Protein AF-A0A812T3H5-F1 (afdb_monomer)

Solvent-accessible surface area (backbone atoms only — not comparable to full-atom values): 30285 Å² total; per-residue (Å²): 142,88,86,83,86,86,82,85,86,86,82,92,83,82,90,81,90,83,91,82,82,87,81,78,82,81,76,91,77,82,79,83,84,85,81,89,72,85,78,82,80,73,82,80,81,72,70,70,64,66,45,44,46,37,38,56,60,44,34,41,17,31,70,88,53,31,55,51,64,48,27,24,29,29,48,46,22,19,15,19,39,83,25,46,50,47,56,26,34,72,34,39,60,48,58,42,38,43,41,46,41,74,72,63,34,46,27,36,36,33,37,26,11,38,43,35,61,72,64,39,51,62,47,52,81,92,45,32,58,79,49,24,54,42,34,65,90,53,56,74,35,32,24,65,56,47,50,47,54,51,50,54,27,26,39,75,61,65,27,37,31,29,45,27,37,44,29,44,82,27,46,72,81,92,48,50,72,66,46,38,11,46,76,39,41,98,89,43,44,55,68,52,40,47,49,33,50,39,49,54,33,50,74,38,56,86,39,56,38,52,33,31,34,34,73,41,44,42,28,18,45,10,52,90,84,43,63,62,40,70,51,90,61,72,97,43,14,49,47,58,52,53,35,53,46,44,40,56,29,40,72,63,18,76,64,43,27,39,30,46,49,14,40,66,49,9,44,40,37,50,50,32,78,84,58,50,81,72,56,88,61,78,47,26,62,30,37,28,36,36,54,47,38,81,77,47,57,93,34,43,66,32,52,72,59,39,52,55,46,47,33,59,25,50,54,56,33,52,45,70,98,44,96,45,34,24,22,52,31,31,64,32,31,53,55,51,36,78,51,79,62,68,51,46,49,41,25,52,31,45,48,52,36,50,38,50,76,68,64,46,26,35,15,37,43,30,37,39,12,31,35,38,55,51,86,85,54,58,62,68,33,68,45,63,36,15,47,20,23,69,73,54,69,49,56,19,77,85,28,38,58,51,56,39,49,44,37,56,42,66,66,64,70,66,47,76,67,86,46,71,44,45,44,17,71,53,27,24,46,28,40,72,54,92,87,48,92,72,77,46,48,13,54,64,40,38,41,38,38,42,56,36,37,77,72,41,78,64,40,55,56,58,59,33,34,65,32,79,63,32,26,52,39,21,16,24,50,26,27,47,41,72,54,38,60,50,87,71,26,54,49,80,60,43,54,89,81,38,53,44,45,78,57,85,86,46,96,78,68,68,59,41,57,68,52,35,47,50,32,61,71,37,45,76,71,37,72,68,41,54,60,53,60,30,33,68,28,76,63,31,55,60,34,21,29,29,43,23,24,57,69,70,49,42,79,61,81,93,79,84,90,82,87,86,86,131

Nearest PDB structures (foldseek):
  8fc0-assembly7_G  TM=8.974E-01  e=1.897E-29  metagenome
  8fc0-assembly8_H  TM=8.584E-01  e=1.151E-29  metagenome
  8fc0-assembly1_A  TM=8.677E-01  e=3.902E-29  metagenome
  8fc0-assembly6_F  TM=8.518E-01  e=7.183E-29  metagenome
  1vrx-assembly2_B  TM=8.623E-01  e=1.397E-26  Acidothermus cellulolyticus

Structure (mmCIF, N/CA/C/O backbone):
data_AF-A0A812T3H5-F1
#
_entry.id   AF-A0A812T3H5-F1
#
loop_
_atom_site.group_PDB
_atom_site.id
_atom_site.type_symbol
_atom_site.label_atom_id
_atom_site.label_alt_id
_atom_site.label_comp_id
_atom_site.label_asym_id
_atom_site.label_entity_id
_atom_site.label_seq_id
_atom_site.pdbx_PDB_ins_code
_atom_site.Cartn_x
_atom_site.Cartn_y
_atom_site.Cartn_z
_atom_site.occupancy
_atom_site.B_iso_or_equiv
_atom_site.auth_seq_id
_atom_site.auth_comp_id
_atom_site.auth_asym_id
_atom_site.auth_atom_id
_atom_site.pdbx_PDB_model_num
ATOM 1 N N . MET A 1 1 ? 23.354 -20.387 -23.055 1.00 37.94 1 MET A N 1
ATOM 2 C CA . MET A 1 1 ? 23.174 -20.567 -24.517 1.00 37.94 1 MET A CA 1
ATOM 3 C C . MET A 1 1 ? 21.917 -21.386 -24.835 1.00 37.94 1 MET A C 1
ATOM 5 O O . MET A 1 1 ? 22.009 -22.420 -25.478 1.00 37.94 1 MET A O 1
ATOM 9 N N . VAL A 1 2 ? 20.733 -20.917 -24.426 1.00 30.62 2 VAL A N 1
ATOM 10 C CA . VAL A 1 2 ? 19.429 -21.407 -24.921 1.00 30.62 2 VAL A CA 1
ATOM 11 C C . VAL A 1 2 ? 18.474 -20.208 -24.904 1.00 30.62 2 VAL A C 1
ATOM 13 O O . VAL A 1 2 ? 17.660 -20.049 -24.009 1.00 30.62 2 VAL A O 1
ATOM 16 N N . ALA A 1 3 ? 18.680 -19.287 -25.844 1.00 27.66 3 ALA A N 1
ATOM 17 C CA . ALA A 1 3 ? 17.804 -18.146 -26.112 1.00 27.66 3 ALA A CA 1
ATOM 18 C C . ALA A 1 3 ? 18.026 -17.704 -27.569 1.00 27.66 3 ALA A C 1
ATOM 20 O O . ALA A 1 3 ? 18.564 -16.638 -27.834 1.00 27.66 3 ALA A O 1
ATOM 21 N N . SER A 1 4 ? 17.733 -18.592 -28.527 1.00 30.55 4 SER A N 1
ATOM 22 C CA . SER A 1 4 ? 17.785 -18.273 -29.967 1.00 30.55 4 SER A CA 1
ATOM 23 C C . SER A 1 4 ? 16.941 -19.237 -30.822 1.00 30.55 4 SER A C 1
ATOM 25 O O . SER A 1 4 ? 17.353 -19.638 -31.904 1.00 30.55 4 SER A O 1
ATOM 27 N N . ALA A 1 5 ? 15.768 -19.664 -30.341 1.00 30.83 5 ALA A N 1
ATOM 28 C CA . ALA A 1 5 ? 14.952 -20.664 -31.051 1.00 30.83 5 ALA A CA 1
ATOM 29 C C . ALA A 1 5 ? 13.483 -20.265 -31.301 1.00 30.83 5 ALA A C 1
ATOM 31 O O . ALA A 1 5 ? 12.674 -21.126 -31.613 1.00 30.83 5 ALA A O 1
ATOM 32 N N . CYS A 1 6 ? 13.136 -18.973 -31.234 1.00 27.98 6 CYS A N 1
ATOM 33 C CA . CYS A 1 6 ? 11.788 -18.483 -31.581 1.00 2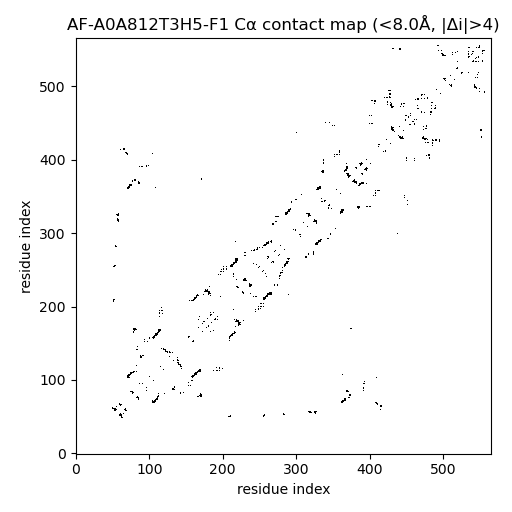7.98 6 CYS A CA 1
ATOM 34 C C . CYS A 1 6 ? 11.799 -17.277 -32.542 1.00 27.98 6 CYS A C 1
ATOM 36 O O . CYS A 1 6 ? 10.975 -16.375 -32.425 1.00 27.98 6 CYS A O 1
ATOM 38 N N . ARG A 1 7 ? 12.742 -17.220 -33.497 1.00 28.34 7 ARG A N 1
ATOM 39 C CA . ARG A 1 7 ? 12.747 -16.183 -34.558 1.00 28.34 7 ARG A CA 1
ATOM 40 C C . ARG A 1 7 ? 12.974 -16.696 -35.984 1.00 28.34 7 ARG A C 1
ATOM 42 O O . ARG A 1 7 ? 13.272 -15.908 -36.872 1.00 28.34 7 ARG A O 1
ATOM 49 N N . SER A 1 8 ? 12.785 -17.984 -36.248 1.00 30.25 8 SER A N 1
ATOM 50 C CA . SER A 1 8 ? 13.012 -18.544 -37.586 1.00 30.25 8 SER A CA 1
ATOM 51 C C . SER A 1 8 ? 11.889 -19.477 -38.024 1.00 30.25 8 SER A C 1
ATOM 53 O O . SER A 1 8 ? 12.092 -20.679 -38.149 1.00 30.25 8 SER A O 1
ATOM 55 N N . SER A 1 9 ? 10.706 -18.915 -38.274 1.00 30.66 9 SER A N 1
ATOM 56 C CA . SER A 1 9 ? 9.676 -19.569 -39.094 1.00 30.66 9 SER A CA 1
ATOM 57 C C . SER A 1 9 ? 8.623 -18.569 -39.585 1.00 30.66 9 SER A C 1
ATOM 59 O O . SER A 1 9 ? 7.452 -18.693 -39.256 1.00 30.66 9 SER A O 1
ATOM 61 N N . CYS A 1 10 ? 9.041 -17.580 -40.377 1.00 28.17 10 CYS A N 1
ATOM 62 C CA . CYS A 1 10 ? 8.155 -16.860 -41.298 1.00 28.17 10 CYS A CA 1
ATOM 63 C C . CYS A 1 10 ? 8.930 -16.616 -42.601 1.00 28.17 10 CYS A C 1
ATOM 65 O O . CYS A 1 10 ? 9.631 -15.618 -42.742 1.00 28.17 10 CYS A O 1
ATOM 67 N N . GLY A 1 11 ? 8.859 -17.581 -43.520 1.00 26.80 11 GLY A N 1
ATOM 68 C CA . GLY A 1 11 ? 9.285 -17.427 -44.911 1.00 26.80 11 GLY A CA 1
ATOM 69 C C . GLY A 1 11 ? 8.093 -17.008 -45.774 1.00 26.80 11 GLY A C 1
ATOM 70 O O . GLY A 1 11 ? 6.993 -17.521 -45.598 1.00 26.80 11 GLY A O 1
ATOM 71 N N . ALA A 1 12 ? 8.320 -16.048 -46.666 1.00 30.28 12 ALA A N 1
ATOM 72 C CA . ALA A 1 12 ? 7.330 -15.425 -47.540 1.00 30.28 12 ALA A CA 1
ATOM 73 C C . ALA A 1 12 ? 6.870 -16.318 -48.713 1.00 30.28 12 ALA A C 1
ATOM 75 O O . ALA A 1 12 ? 7.704 -17.021 -49.279 1.00 30.28 12 ALA A O 1
ATOM 76 N N . ALA A 1 13 ? 5.587 -16.210 -49.108 1.00 29.23 13 ALA A N 1
ATOM 77 C CA . ALA A 1 13 ? 5.037 -16.004 -50.477 1.00 29.23 13 ALA A CA 1
ATOM 78 C C . ALA A 1 13 ? 3.486 -16.227 -50.482 1.00 29.23 13 ALA A C 1
ATOM 80 O O . ALA A 1 13 ? 2.954 -16.633 -49.453 1.00 29.23 13 ALA A O 1
ATOM 81 N N . PRO A 1 14 ? 2.729 -15.926 -51.565 1.00 33.12 14 PRO A N 1
ATOM 82 C CA . PRO A 1 14 ? 1.991 -14.679 -51.784 1.00 33.12 14 PRO A CA 1
ATOM 83 C C . PRO A 1 14 ? 0.445 -14.824 -51.757 1.00 33.12 14 PRO A C 1
ATOM 85 O O . PRO A 1 14 ? -0.102 -15.894 -51.524 1.00 33.12 14 PRO A O 1
ATOM 88 N N . ALA A 1 15 ? -0.219 -13.683 -51.978 1.00 34.75 15 ALA A N 1
ATOM 89 C CA . ALA A 1 15 ? -1.654 -13.369 -51.958 1.00 34.75 15 ALA A CA 1
ATOM 90 C C . ALA A 1 15 ? -2.660 -14.421 -52.481 1.00 34.75 15 ALA A C 1
ATOM 92 O O . ALA A 1 15 ? -2.486 -14.939 -53.576 1.00 34.75 15 ALA A O 1
ATOM 93 N N . GLU A 1 16 ? -3.779 -14.593 -51.757 1.00 26.61 16 GLU A N 1
ATOM 94 C CA . GLU A 1 16 ? -5.159 -14.288 -52.199 1.00 26.61 16 GLU A CA 1
ATOM 95 C C . GLU A 1 16 ? -6.166 -14.425 -51.028 1.00 26.61 16 GLU A C 1
ATOM 97 O O . GLU A 1 16 ? -5.909 -15.111 -50.040 1.00 26.61 16 GLU A O 1
ATOM 102 N N . LEU A 1 17 ? -7.278 -13.681 -51.101 1.00 33.94 17 LEU A N 1
ATOM 103 C CA . LEU A 1 17 ? -8.322 -13.545 -50.073 1.00 33.94 17 LEU A CA 1
ATOM 104 C C . LEU A 1 17 ? -9.038 -14.868 -49.742 1.00 33.94 17 LEU A C 1
ATOM 106 O O . LEU A 1 17 ? -9.369 -15.602 -50.660 1.00 33.94 17 LEU A O 1
ATOM 110 N N . HIS A 1 18 ? -9.439 -15.067 -48.475 1.00 26.16 18 HIS A N 1
ATOM 111 C CA . HIS A 1 18 ? -10.828 -15.376 -48.071 1.00 26.16 18 HIS A CA 1
ATOM 112 C C . HIS A 1 18 ? -11.009 -15.312 -46.536 1.00 26.16 18 HIS A C 1
ATOM 114 O O . HIS A 1 18 ? -10.138 -15.690 -45.760 1.00 26.16 18 HIS A O 1
ATOM 120 N N . TRP A 1 19 ? -12.164 -14.792 -46.112 1.00 32.28 19 TRP A N 1
ATOM 121 C CA . TRP A 1 19 ? -12.611 -14.586 -44.729 1.00 32.28 19 TRP A CA 1
ATOM 122 C C . TRP A 1 19 ? -13.119 -15.906 -44.119 1.00 32.28 19 TRP A C 1
ATOM 124 O O . TRP A 1 19 ? -13.984 -16.541 -44.722 1.00 32.28 19 TRP A O 1
ATOM 134 N N . GLY A 1 20 ? -12.664 -16.300 -42.921 1.00 25.14 20 GLY A N 1
ATOM 135 C CA . GLY A 1 20 ? -13.295 -17.398 -42.175 1.00 25.14 20 GLY A CA 1
ATOM 136 C C . GLY A 1 20 ? -12.500 -17.964 -40.990 1.00 25.14 20 GLY A C 1
ATOM 137 O O . GLY A 1 20 ? -11.390 -18.443 -41.165 1.00 25.14 20 GLY A O 1
ATOM 138 N N . ALA A 1 21 ? -13.161 -17.989 -39.826 1.00 26.83 21 ALA A N 1
ATOM 139 C CA . ALA A 1 21 ? -12.853 -18.710 -38.581 1.00 26.83 21 ALA A CA 1
ATOM 140 C C . ALA A 1 21 ? -11.768 -18.140 -37.635 1.00 26.83 21 ALA A C 1
ATOM 142 O O . ALA A 1 21 ? -10.567 -18.193 -37.874 1.00 26.83 21 ALA A O 1
ATOM 143 N N . VAL A 1 22 ? -12.250 -17.665 -36.482 1.00 30.83 22 VAL A N 1
ATOM 144 C CA . VAL A 1 22 ? -11.490 -17.356 -35.264 1.00 30.83 22 VAL A CA 1
ATOM 145 C C . VAL A 1 22 ? -10.945 -18.669 -34.689 1.00 30.83 22 VAL A C 1
ATOM 147 O O . VAL A 1 22 ? -11.727 -19.552 -34.338 1.00 30.83 22 VAL A O 1
ATOM 150 N N . ALA A 1 23 ? -9.623 -18.818 -34.601 1.00 27.70 23 ALA A N 1
ATOM 151 C CA . ALA A 1 23 ? -8.995 -19.966 -33.950 1.00 27.70 23 ALA A CA 1
ATOM 152 C C . ALA A 1 23 ? -8.920 -19.740 -32.429 1.00 27.70 23 ALA A C 1
ATOM 154 O O . ALA A 1 23 ? -8.405 -18.724 -31.965 1.00 27.70 23 ALA A O 1
ATOM 155 N N . ALA A 1 24 ? -9.470 -20.688 -31.670 1.00 27.94 24 ALA A N 1
ATOM 156 C CA . ALA A 1 24 ? -9.509 -20.699 -30.213 1.00 27.94 24 ALA A CA 1
ATOM 157 C C . ALA A 1 24 ? -8.116 -20.890 -29.579 1.00 27.94 24 ALA A C 1
ATOM 159 O O . ALA A 1 24 ? -7.263 -21.598 -30.114 1.00 27.94 24 ALA A O 1
ATOM 160 N N . CYS A 1 25 ? -7.922 -20.281 -28.406 1.00 25.55 25 CYS A N 1
ATOM 161 C CA . CYS A 1 25 ? -6.753 -20.451 -27.539 1.00 25.55 25 CYS A CA 1
ATOM 162 C C . CYS A 1 25 ? -6.673 -21.907 -27.012 1.00 25.55 25 CYS A C 1
ATOM 164 O O . CYS A 1 25 ? -7.721 -22.464 -26.670 1.00 25.55 25 CYS A O 1
ATOM 166 N N . PRO A 1 26 ? -5.490 -22.552 -26.935 1.00 27.61 26 PRO A N 1
ATOM 167 C CA . PRO A 1 26 ? -5.383 -23.920 -26.423 1.00 27.61 26 PRO A CA 1
ATOM 168 C C . PRO A 1 26 ? -5.594 -23.992 -24.891 1.00 27.61 26 PRO A C 1
ATOM 170 O O . PRO A 1 26 ? -5.375 -22.997 -24.197 1.00 27.61 26 PRO A O 1
ATOM 173 N N . PRO A 1 27 ? -6.004 -25.151 -24.330 1.00 28.17 27 PRO A N 1
ATOM 174 C CA . PRO A 1 27 ? -6.331 -25.282 -22.910 1.00 28.17 27 PRO A CA 1
ATOM 175 C C . PRO A 1 27 ? -5.086 -25.272 -22.009 1.00 28.17 27 PRO A C 1
ATOM 177 O O . PRO A 1 27 ? -4.027 -25.788 -22.370 1.00 28.17 27 PRO A O 1
ATOM 180 N N . ALA A 1 28 ? -5.256 -24.753 -20.791 1.00 32.88 28 ALA A N 1
ATOM 181 C CA . ALA A 1 28 ? -4.228 -24.483 -19.779 1.00 32.88 28 ALA A CA 1
ATOM 182 C C . ALA A 1 28 ? -3.521 -25.714 -19.153 1.00 32.88 28 ALA A C 1
ATOM 184 O O . ALA A 1 28 ? -2.794 -25.572 -18.172 1.00 32.88 28 ALA A O 1
ATOM 185 N N . GLU A 1 29 ? -3.679 -26.923 -19.692 1.00 31.28 29 GLU A N 1
ATOM 186 C CA . GLU A 1 29 ? -3.152 -28.153 -19.072 1.00 31.28 29 GLU A CA 1
ATOM 187 C C . GLU A 1 29 ? -1.735 -28.554 -19.537 1.00 31.28 29 GLU A C 1
ATOM 189 O O . GLU A 1 29 ? -1.145 -29.483 -18.985 1.00 31.28 29 GLU A O 1
ATOM 194 N N . ALA A 1 30 ? -1.129 -27.846 -20.497 1.00 28.64 30 ALA A N 1
ATOM 195 C CA . ALA A 1 30 ? 0.144 -28.264 -21.104 1.00 28.64 30 ALA A CA 1
ATOM 196 C C . ALA A 1 30 ? 1.434 -27.661 -20.491 1.00 28.64 30 ALA A C 1
ATOM 198 O O . ALA A 1 30 ? 2.525 -28.032 -20.918 1.00 28.64 30 ALA A O 1
ATOM 199 N N . LEU A 1 31 ? 1.363 -26.783 -19.479 1.00 32.34 31 LEU A N 1
ATOM 200 C CA . LEU A 1 31 ? 2.548 -26.103 -18.900 1.00 32.34 31 LEU A CA 1
ATOM 201 C C . LEU A 1 31 ? 3.019 -26.659 -17.534 1.00 32.34 31 LEU A C 1
ATOM 203 O O . LEU A 1 31 ? 3.983 -26.164 -16.957 1.00 32.34 31 LEU A O 1
ATOM 207 N N . GLY A 1 32 ? 2.378 -27.708 -17.007 1.00 30.20 32 GLY A N 1
ATOM 208 C CA . GLY A 1 32 ? 2.542 -28.154 -15.612 1.00 30.20 32 GLY A CA 1
ATOM 209 C C . GLY A 1 32 ? 3.591 -29.237 -15.309 1.00 30.20 32 GLY A C 1
ATOM 210 O O . GLY A 1 32 ? 3.550 -29.808 -14.222 1.00 30.20 32 GLY A O 1
ATOM 211 N N . ARG A 1 33 ? 4.510 -29.590 -16.219 1.00 30.27 33 ARG A N 1
ATOM 212 C CA . ARG A 1 33 ? 5.440 -30.726 -16.008 1.00 30.27 33 ARG A CA 1
ATOM 213 C C . ARG A 1 33 ? 6.909 -30.372 -16.254 1.00 30.27 33 ARG A C 1
ATOM 215 O O . ARG A 1 33 ? 7.492 -30.831 -17.227 1.00 30.27 33 ARG A O 1
ATOM 222 N N . ALA A 1 34 ? 7.523 -29.590 -15.362 1.00 27.05 34 ALA A N 1
ATOM 223 C CA . ALA A 1 34 ? 8.988 -29.429 -15.356 1.00 27.05 34 ALA A CA 1
ATOM 224 C C . ALA A 1 34 ? 9.648 -29.151 -13.988 1.00 27.05 34 ALA A C 1
ATOM 226 O O . ALA A 1 34 ? 10.865 -29.021 -13.939 1.00 27.05 34 ALA A O 1
ATOM 227 N N . PHE A 1 35 ? 8.915 -29.096 -12.868 1.00 31.80 35 PHE A N 1
ATOM 228 C CA . PHE A 1 35 ? 9.522 -28.786 -11.562 1.00 31.80 35 PHE A CA 1
ATOM 229 C C . PHE A 1 35 ? 8.926 -29.627 -10.429 1.00 31.80 35 PHE A C 1
ATOM 231 O O . PHE A 1 35 ? 8.139 -29.142 -9.619 1.00 31.80 35 PHE A O 1
ATOM 238 N N . ALA A 1 36 ? 9.317 -30.900 -10.366 1.00 28.20 36 ALA A N 1
ATOM 239 C CA . ALA A 1 36 ? 9.123 -31.729 -9.181 1.00 28.20 36 ALA A CA 1
ATOM 240 C C . ALA A 1 36 ? 10.430 -31.743 -8.373 1.00 28.20 36 ALA A C 1
ATOM 242 O O . ALA A 1 36 ? 11.372 -32.452 -8.712 1.00 28.20 36 ALA A O 1
ATOM 243 N N . VAL A 1 37 ? 10.485 -30.921 -7.326 1.00 34.25 37 VAL A N 1
ATOM 244 C CA . VAL A 1 37 ? 11.409 -31.088 -6.196 1.00 34.25 37 VAL A CA 1
ATOM 245 C C . VAL A 1 37 ? 10.592 -31.578 -5.007 1.00 34.25 37 VAL A C 1
ATOM 247 O O . VAL A 1 37 ? 9.447 -31.162 -4.827 1.00 34.25 37 VAL A O 1
ATOM 250 N N . ASP A 1 38 ? 11.179 -32.518 -4.276 1.00 31.09 38 ASP A N 1
ATOM 251 C CA . ASP A 1 38 ? 10.544 -33.415 -3.312 1.00 31.09 38 ASP A CA 1
ATOM 252 C C . ASP A 1 38 ? 9.743 -32.669 -2.225 1.00 31.09 38 ASP A C 1
ATOM 254 O O . ASP A 1 38 ? 10.278 -31.859 -1.466 1.00 31.09 38 ASP A O 1
ATOM 258 N N . ALA A 1 39 ? 8.432 -32.923 -2.180 1.00 35.44 39 ALA A N 1
ATOM 259 C CA . ALA A 1 39 ? 7.436 -32.139 -1.444 1.00 35.44 39 ALA A CA 1
ATOM 260 C C . ALA A 1 39 ? 7.337 -32.477 0.059 1.00 35.44 39 ALA A C 1
ATOM 262 O O . ALA A 1 39 ? 6.594 -31.824 0.783 1.00 35.44 39 ALA A O 1
ATOM 263 N N . ALA A 1 40 ? 8.068 -33.480 0.552 1.00 32.81 40 ALA A N 1
ATOM 264 C CA . ALA A 1 40 ? 7.838 -34.028 1.892 1.00 32.81 40 ALA A CA 1
ATOM 265 C C . ALA A 1 40 ? 8.655 -33.373 3.027 1.00 32.81 40 ALA A C 1
ATOM 267 O O . ALA A 1 40 ? 8.347 -33.595 4.195 1.00 32.81 40 ALA A O 1
ATOM 268 N N . ALA A 1 41 ? 9.682 -32.568 2.729 1.00 32.19 41 ALA A N 1
ATOM 269 C CA . ALA A 1 41 ? 10.636 -32.102 3.750 1.00 32.19 41 ALA A CA 1
ATOM 270 C C . ALA A 1 41 ? 10.398 -30.671 4.283 1.00 32.19 41 ALA A C 1
ATOM 272 O O . ALA A 1 41 ? 11.031 -30.283 5.263 1.00 32.19 41 ALA A O 1
ATOM 273 N N . VAL A 1 42 ? 9.500 -29.881 3.680 1.00 37.81 42 VAL A N 1
ATOM 274 C CA . VAL A 1 42 ? 9.328 -28.445 4.018 1.00 37.81 42 VAL A CA 1
ATOM 275 C C . VAL A 1 42 ? 8.058 -28.162 4.837 1.00 37.81 42 VAL A C 1
ATOM 277 O O . VAL A 1 42 ? 7.953 -27.119 5.476 1.00 37.81 42 VAL A O 1
ATOM 280 N N . ASP A 1 43 ? 7.118 -29.106 4.908 1.00 35.06 43 ASP A N 1
ATOM 281 C CA . ASP A 1 43 ? 5.826 -28.908 5.586 1.00 35.06 43 ASP A CA 1
ATOM 282 C C . ASP A 1 43 ? 5.886 -28.981 7.127 1.00 35.06 43 ASP A C 1
ATOM 284 O O . ASP A 1 43 ? 4.894 -28.710 7.801 1.00 35.06 43 ASP A O 1
ATOM 288 N N . ALA A 1 44 ? 7.037 -29.313 7.722 1.00 30.88 44 ALA A N 1
ATOM 289 C CA . ALA A 1 44 ? 7.092 -29.723 9.127 1.00 30.88 44 ALA A CA 1
ATOM 290 C C . ALA A 1 44 ? 7.576 -28.675 10.154 1.00 30.88 44 ALA A C 1
ATOM 292 O O . ALA A 1 44 ? 7.677 -29.042 11.323 1.00 30.88 44 ALA A O 1
ATOM 293 N N . ALA A 1 45 ? 7.875 -27.406 9.815 1.00 33.47 45 ALA A N 1
ATOM 294 C CA . ALA A 1 45 ? 8.525 -26.535 10.820 1.00 33.47 45 ALA A CA 1
ATOM 295 C C . ALA A 1 45 ? 8.163 -25.039 10.929 1.00 33.47 45 ALA A C 1
ATOM 297 O O . ALA A 1 45 ? 8.553 -24.448 11.933 1.00 33.47 45 ALA A O 1
ATOM 298 N N . VAL A 1 46 ? 7.423 -24.381 10.022 1.00 34.41 46 VAL A N 1
ATOM 299 C CA . VAL A 1 46 ? 7.138 -22.932 10.197 1.00 34.41 46 VAL A CA 1
ATOM 300 C C . VAL A 1 46 ? 5.767 -22.517 9.648 1.00 34.41 46 VAL A C 1
ATOM 302 O O . VAL A 1 46 ? 5.614 -22.351 8.448 1.00 34.41 46 VAL A O 1
ATOM 305 N N . GLY A 1 47 ? 4.784 -22.276 10.525 1.00 40.38 47 GLY A N 1
ATOM 306 C CA . GLY A 1 47 ? 3.734 -21.246 10.359 1.00 40.38 47 GLY A CA 1
ATOM 307 C C . GLY A 1 47 ? 2.892 -21.181 9.068 1.00 40.38 47 GLY A C 1
ATOM 308 O O . GLY A 1 47 ? 2.233 -20.169 8.837 1.00 40.38 47 GLY A O 1
ATOM 309 N N . THR A 1 48 ? 2.862 -22.204 8.215 1.00 43.94 48 THR A N 1
ATOM 310 C CA . THR A 1 48 ? 2.203 -22.156 6.893 1.00 43.94 48 THR A CA 1
ATOM 311 C C . THR A 1 48 ? 0.687 -21.930 6.962 1.00 43.94 48 THR A C 1
ATOM 313 O O . THR A 1 48 ? 0.096 -21.390 6.026 1.00 43.94 48 THR A O 1
ATOM 316 N N . THR A 1 49 ? 0.039 -22.268 8.081 1.00 48.34 49 THR A N 1
ATOM 317 C CA . THR A 1 49 ? -1.399 -22.040 8.296 1.00 48.34 49 THR A CA 1
ATOM 318 C C . THR A 1 49 ? -1.741 -20.616 8.739 1.00 48.34 49 THR A C 1
ATOM 320 O O . THR A 1 49 ? -2.849 -20.160 8.463 1.00 48.34 49 THR A O 1
ATOM 323 N N . THR A 1 50 ? -0.827 -19.873 9.373 1.00 53.22 50 THR A N 1
ATOM 324 C CA . THR A 1 50 ? -1.119 -18.519 9.885 1.00 53.22 50 THR A CA 1
ATOM 325 C C . THR A 1 50 ? -0.979 -17.432 8.823 1.00 53.22 50 THR A C 1
ATOM 327 O O . THR A 1 50 ? -1.602 -16.375 8.947 1.00 53.22 50 THR A O 1
ATOM 330 N N . ALA A 1 51 ? -0.212 -17.667 7.758 1.00 59.78 51 ALA A N 1
ATOM 331 C CA . ALA A 1 51 ? 0.018 -16.669 6.714 1.00 59.78 51 ALA A CA 1
ATOM 332 C C . ALA A 1 51 ? -1.134 -16.568 5.696 1.00 59.78 51 ALA A C 1
ATOM 334 O O . ALA A 1 51 ? -1.387 -15.484 5.177 1.00 59.78 51 ALA A O 1
ATOM 335 N N . LYS A 1 52 ? -1.904 -17.645 5.484 1.00 79.94 52 LYS A N 1
ATOM 336 C CA . LYS A 1 52 ? -3.071 -17.637 4.587 1.00 79.94 52 LYS A CA 1
ATOM 337 C C . LYS A 1 52 ? -4.109 -16.612 5.041 1.00 79.94 52 LYS A C 1
ATOM 339 O O . LYS A 1 52 ? -4.605 -16.686 6.169 1.00 79.94 52 LYS A O 1
ATOM 344 N N . LYS A 1 53 ? -4.454 -15.678 4.150 1.00 92.00 53 LYS A N 1
ATOM 345 C CA . LYS A 1 53 ? -5.473 -14.650 4.386 1.00 92.00 53 LYS A CA 1
ATOM 346 C C . LYS A 1 53 ? -6.701 -14.885 3.515 1.00 92.00 53 LYS A C 1
ATOM 348 O O . LYS A 1 53 ? -6.624 -15.392 2.395 1.00 92.00 53 LYS A O 1
ATOM 353 N N . ARG A 1 54 ? -7.856 -14.522 4.057 1.00 95.81 54 ARG A N 1
ATOM 354 C CA . ARG A 1 54 ? -9.127 -14.459 3.333 1.00 95.81 54 ARG A CA 1
ATOM 355 C C . ARG A 1 54 ? -9.924 -13.264 3.825 1.00 95.81 54 ARG A C 1
ATOM 357 O O . ARG A 1 54 ? -9.623 -12.709 4.881 1.00 95.81 54 ARG A O 1
ATOM 364 N N . THR A 1 55 ? -10.959 -12.900 3.090 1.00 97.56 55 THR A N 1
ATOM 365 C CA . THR A 1 55 ? -11.879 -11.846 3.505 1.00 97.56 55 THR A CA 1
ATOM 366 C C . THR A 1 55 ? -13.121 -12.429 4.176 1.00 97.56 55 THR A C 1
ATOM 368 O O . THR A 1 55 ? -13.560 -13.538 3.870 1.00 97.56 55 THR A O 1
ATOM 371 N N . GLN A 1 56 ? -13.653 -11.711 5.162 1.00 95.25 56 GLN A N 1
ATOM 372 C CA . GLN A 1 56 ? -14.874 -12.052 5.884 1.00 95.25 56 GLN A CA 1
ATOM 373 C C . GLN A 1 56 ? -15.619 -10.757 6.212 1.00 95.25 56 GLN A C 1
ATOM 375 O O . GLN A 1 56 ? -15.222 -10.003 7.103 1.00 95.25 56 GLN A O 1
ATOM 380 N N . GLY A 1 57 ? -16.698 -10.485 5.473 1.00 95.25 57 GLY A N 1
ATOM 381 C CA . GLY A 1 57 ? -17.372 -9.189 5.537 1.00 95.25 57 GLY A CA 1
ATOM 382 C C . GLY A 1 57 ? -16.394 -8.065 5.194 1.00 95.25 57 GLY A C 1
ATOM 383 O O . GLY A 1 57 ? -15.724 -8.114 4.166 1.00 95.25 57 GLY A O 1
ATOM 384 N N . ARG A 1 58 ? -16.280 -7.070 6.077 1.00 95.25 58 ARG A N 1
ATOM 385 C CA . ARG A 1 58 ? -15.359 -5.936 5.907 1.00 95.25 58 ARG A CA 1
ATOM 386 C C . ARG A 1 58 ? -13.923 -6.193 6.393 1.00 95.25 58 ARG A C 1
ATOM 388 O O . ARG A 1 58 ? -13.146 -5.246 6.485 1.00 95.25 58 ARG A O 1
ATOM 395 N N . TRP A 1 59 ? -13.589 -7.425 6.784 1.00 96.94 59 TRP A N 1
ATOM 396 C CA . TRP A 1 59 ? -12.322 -7.753 7.445 1.00 96.94 59 TRP A CA 1
ATOM 397 C C . TRP A 1 59 ? -11.446 -8.680 6.616 1.00 96.94 59 TRP A C 1
ATOM 399 O O . TRP A 1 59 ? -11.941 -9.598 5.960 1.00 96.94 59 TRP A O 1
ATOM 409 N N . ILE A 1 60 ? -10.134 -8.491 6.724 1.00 97.94 60 ILE A N 1
ATOM 410 C CA . ILE A 1 60 ? -9.149 -9.516 6.387 1.00 97.94 60 ILE A CA 1
ATOM 411 C C . ILE A 1 60 ? -8.934 -10.369 7.638 1.00 97.94 60 ILE A C 1
ATOM 413 O O . ILE A 1 60 ? -8.731 -9.844 8.736 1.00 97.94 60 ILE A O 1
ATOM 417 N N . VAL A 1 61 ? -9.008 -11.689 7.487 1.00 95.81 61 VAL A N 1
ATOM 418 C CA . VAL A 1 61 ? -8.855 -12.652 8.582 1.00 95.81 61 VAL A CA 1
ATOM 419 C C . VAL A 1 61 ? -7.811 -13.710 8.242 1.00 95.81 61 VAL A C 1
ATOM 421 O O . VAL A 1 61 ? -7.554 -14.013 7.072 1.00 95.81 61 VAL A O 1
ATOM 424 N N . ASP A 1 62 ? -7.201 -14.274 9.278 1.00 92.19 62 ASP A N 1
ATOM 425 C CA . ASP A 1 62 ? -6.338 -15.444 9.157 1.00 92.19 62 ASP A CA 1
ATOM 426 C C . ASP A 1 62 ? -7.148 -16.749 9.025 1.00 92.19 62 ASP A C 1
ATOM 428 O O . ASP A 1 62 ? -8.385 -16.759 8.976 1.00 92.19 62 ASP A O 1
ATOM 432 N N . ALA A 1 63 ? -6.447 -17.883 8.970 1.00 87.62 63 ALA A N 1
ATOM 433 C CA . ALA A 1 63 ? -7.074 -19.197 8.863 1.00 87.62 63 ALA A CA 1
ATOM 434 C C . ALA A 1 63 ? -8.050 -19.516 10.012 1.00 87.62 63 ALA A C 1
ATOM 436 O O . ALA A 1 63 ? -9.044 -20.208 9.772 1.00 87.62 63 ALA A O 1
ATOM 437 N N . THR A 1 64 ? -7.815 -18.973 11.214 1.00 88.94 64 THR A N 1
ATOM 438 C CA . THR A 1 64 ? -8.669 -19.155 12.403 1.00 88.94 64 THR A CA 1
ATOM 439 C C . THR A 1 64 ? -9.927 -18.284 12.373 1.00 88.94 64 THR A C 1
ATOM 441 O O . THR A 1 64 ? -10.827 -18.476 13.186 1.00 88.94 64 THR A O 1
ATOM 444 N N . GLY A 1 65 ? -10.025 -17.354 11.417 1.00 89.81 65 GLY A N 1
ATOM 445 C CA . GLY A 1 65 ? -11.091 -16.356 11.374 1.00 89.81 65 GLY A CA 1
ATOM 446 C C . GLY A 1 65 ? -10.827 -15.157 12.283 1.00 89.81 65 GLY A C 1
ATOM 447 O O . GLY A 1 65 ? -11.737 -14.361 12.496 1.00 89.81 65 GLY A O 1
ATOM 448 N N . THR A 1 66 ? -9.605 -15.007 12.801 1.00 90.69 66 THR A N 1
ATOM 449 C CA . THR A 1 66 ? -9.204 -13.836 13.585 1.00 90.69 66 THR A CA 1
ATOM 450 C C . THR A 1 66 ? -8.787 -12.715 12.649 1.00 90.69 66 THR A C 1
ATOM 452 O O . THR A 1 66 ? -8.089 -12.938 11.658 1.00 90.69 66 THR A O 1
ATOM 455 N N . ARG A 1 67 ? -9.216 -11.492 12.953 1.00 91.94 67 ARG A N 1
ATOM 456 C CA . ARG A 1 67 ? -8.882 -10.308 12.175 1.00 91.94 67 ARG A CA 1
ATOM 457 C C . ARG A 1 67 ? -7.375 -10.078 12.128 1.00 91.94 67 ARG A C 1
ATOM 459 O O . ARG A 1 67 ? -6.700 -10.033 13.153 1.00 91.94 67 ARG A O 1
ATOM 466 N N . VAL A 1 68 ? -6.896 -9.786 10.926 1.00 93.88 68 VAL A N 1
ATOM 467 C CA . VAL A 1 68 ? -5.542 -9.313 10.657 1.00 93.88 68 VAL A CA 1
ATOM 468 C C . VAL A 1 68 ? -5.634 -7.856 10.221 1.00 93.88 68 VAL A C 1
ATOM 470 O O . VAL A 1 68 ? -6.135 -7.566 9.142 1.00 93.88 68 VAL A O 1
ATOM 473 N N . LYS A 1 69 ? -5.162 -6.939 11.069 1.00 94.94 69 LYS A N 1
ATOM 474 C CA . LYS A 1 69 ? -4.941 -5.539 10.684 1.00 94.94 69 LYS A CA 1
ATOM 475 C C . LYS A 1 69 ? -3.774 -5.479 9.714 1.00 94.94 69 LYS A C 1
ATOM 477 O O . LYS A 1 69 ? -2.732 -6.043 10.040 1.00 94.94 69 LYS A O 1
ATOM 482 N N . LEU A 1 70 ? -3.909 -4.788 8.590 1.00 98.00 70 LEU A N 1
ATOM 483 C CA . LEU A 1 70 ? -2.745 -4.432 7.778 1.00 98.00 70 LEU A CA 1
ATOM 484 C C . LEU A 1 70 ? -2.272 -3.035 8.174 1.00 98.00 70 LEU A C 1
ATOM 486 O O . LEU A 1 70 ? -3.037 -2.071 8.115 1.00 98.00 70 LEU A O 1
ATOM 490 N N . ALA A 1 71 ? -1.020 -2.958 8.606 1.00 97.62 71 ALA A N 1
ATOM 491 C CA . ALA A 1 71 ? -0.303 -1.725 8.873 1.00 97.62 71 ALA A CA 1
ATOM 492 C C . ALA A 1 71 ? 1.033 -1.812 8.135 1.00 97.62 71 ALA A C 1
ATOM 494 O O . ALA A 1 71 ? 2.018 -2.339 8.669 1.00 97.62 71 ALA A O 1
ATOM 495 N N . CYS A 1 72 ? 1.023 -1.384 6.873 1.00 98.56 72 CYS A N 1
ATOM 496 C CA . CYS A 1 72 ? 2.139 -1.599 5.963 1.00 98.56 72 CYS A CA 1
ATOM 497 C C . CYS A 1 72 ? 2.963 -0.337 5.717 1.00 98.56 72 CYS A C 1
ATOM 499 O O . CYS A 1 72 ? 2.512 0.791 5.925 1.00 98.56 72 CYS A O 1
ATOM 501 N N . VAL A 1 73 ? 4.155 -0.551 5.174 1.00 98.00 73 VAL A N 1
ATOM 502 C CA . VAL A 1 73 ? 4.928 0.465 4.453 1.00 98.00 73 VAL A CA 1
ATOM 503 C C . VAL A 1 73 ? 4.914 0.164 2.959 1.00 98.00 73 VAL A C 1
ATOM 505 O O . VAL A 1 73 ? 4.863 -1.002 2.562 1.00 98.00 73 VAL A O 1
ATOM 508 N N . ASN A 1 74 ? 4.983 1.206 2.138 1.00 98.50 74 ASN A N 1
ATOM 509 C CA . ASN A 1 74 ? 5.355 1.089 0.730 1.00 98.50 74 ASN A CA 1
ATOM 510 C C . ASN A 1 74 ? 6.882 1.084 0.621 1.00 98.50 74 ASN A C 1
ATOM 512 O O . ASN A 1 74 ? 7.497 2.054 1.057 1.00 98.50 74 ASN A O 1
ATOM 516 N N . TRP A 1 75 ? 7.484 0.015 0.094 1.00 98.25 75 TRP A N 1
ATOM 517 C CA . TRP A 1 75 ? 8.931 -0.051 -0.150 1.00 98.25 75 TRP A CA 1
ATOM 518 C C . TRP A 1 75 ? 9.184 0.013 -1.656 1.00 98.25 75 TRP A C 1
ATOM 520 O O . TRP A 1 75 ? 9.007 -0.982 -2.363 1.00 98.25 75 TRP A O 1
ATOM 530 N N . ALA A 1 76 ? 9.521 1.210 -2.127 1.00 97.06 76 ALA A N 1
ATOM 531 C CA . ALA A 1 76 ? 9.547 1.569 -3.540 1.00 97.06 76 ALA A CA 1
ATOM 532 C C . ALA A 1 76 ? 10.922 1.322 -4.187 1.00 97.06 76 ALA A C 1
ATOM 534 O O . ALA A 1 76 ? 11.902 0.958 -3.532 1.00 97.06 76 ALA A O 1
ATOM 535 N N . GLY A 1 77 ? 10.993 1.494 -5.505 1.00 96.44 77 GLY A N 1
ATOM 536 C CA . GLY A 1 77 ? 12.188 1.383 -6.340 1.00 96.44 77 GLY A CA 1
ATOM 537 C C . GLY A 1 77 ? 12.081 0.338 -7.454 1.00 96.44 77 GLY A C 1
ATOM 538 O O . GLY A 1 77 ? 12.585 0.557 -8.554 1.00 96.44 77 GLY A O 1
ATOM 539 N N . ALA A 1 78 ? 11.406 -0.790 -7.217 1.00 97.56 78 ALA A N 1
ATOM 540 C CA . ALA A 1 78 ? 11.316 -1.866 -8.210 1.00 97.56 78 ALA A CA 1
ATOM 541 C C . ALA A 1 78 ? 10.368 -1.545 -9.385 1.00 97.56 78 ALA A C 1
ATOM 543 O O . ALA A 1 78 ? 10.421 -2.166 -10.447 1.00 97.56 78 ALA A O 1
ATOM 544 N N . GLU A 1 79 ? 9.514 -0.546 -9.224 1.00 97.56 79 GLU A N 1
ATOM 545 C CA . GLU A 1 79 ? 8.654 0.010 -10.255 1.00 97.56 79 GLU A CA 1
ATOM 546 C C . GLU A 1 79 ? 9.346 1.005 -11.185 1.00 97.56 79 GLU A C 1
ATOM 548 O O . GLU A 1 79 ? 8.889 1.177 -12.314 1.00 97.56 79 GLU A O 1
ATOM 553 N N . VAL A 1 80 ? 10.423 1.651 -10.736 1.00 95.88 80 VAL A N 1
ATOM 554 C CA . VAL A 1 80 ? 11.145 2.659 -11.522 1.00 95.88 80 VAL A CA 1
ATOM 555 C C . VAL A 1 80 ? 12.351 2.038 -12.235 1.00 95.88 80 VAL A C 1
ATOM 557 O O . VAL A 1 80 ? 12.371 0.835 -12.524 1.00 95.88 80 VAL A O 1
ATOM 560 N N . LYS A 1 81 ? 13.348 2.861 -12.583 1.00 92.94 81 LYS A N 1
ATOM 561 C CA . LYS A 1 81 ? 14.555 2.399 -13.264 1.00 92.94 81 LYS A CA 1
ATOM 562 C C . LYS A 1 81 ? 15.235 1.324 -12.424 1.00 92.94 81 LYS A C 1
ATOM 564 O O . LYS A 1 81 ? 15.127 1.290 -11.204 1.00 92.94 81 LYS A O 1
ATOM 569 N N . ASP A 1 82 ? 15.958 0.448 -13.106 1.00 94.44 82 ASP A N 1
ATOM 570 C CA . ASP A 1 82 ? 16.740 -0.648 -12.524 1.00 94.44 82 ASP A CA 1
ATOM 571 C C . ASP A 1 82 ? 15.931 -1.815 -11.956 1.00 94.44 82 ASP A C 1
ATOM 573 O O . ASP A 1 82 ? 16.469 -2.916 -11.921 1.00 94.44 82 ASP A O 1
ATOM 577 N N . GLY A 1 83 ? 14.657 -1.636 -11.588 1.00 96.31 83 GLY A N 1
ATOM 578 C CA . GLY A 1 83 ? 13.819 -2.728 -11.081 1.00 96.31 83 GLY A CA 1
ATOM 579 C C . GLY A 1 83 ? 14.295 -3.272 -9.729 1.00 96.31 83 GLY A C 1
ATOM 580 O O . GLY A 1 83 ? 14.187 -4.473 -9.471 1.00 96.31 83 GLY A O 1
ATOM 581 N N . ILE A 1 84 ? 14.861 -2.401 -8.883 1.00 97.19 84 ILE A N 1
ATOM 582 C CA . ILE A 1 84 ? 15.408 -2.737 -7.562 1.00 97.19 84 ILE A CA 1
ATOM 583 C C . ILE A 1 84 ? 14.859 -1.764 -6.518 1.00 97.19 84 ILE A C 1
ATOM 585 O O . ILE A 1 84 ? 14.880 -0.553 -6.717 1.00 97.19 84 ILE A O 1
ATOM 589 N N . VAL A 1 85 ? 14.403 -2.296 -5.383 1.00 97.44 85 VAL A N 1
ATOM 590 C CA . VAL A 1 85 ? 13.931 -1.485 -4.252 1.00 97.44 85 VAL A CA 1
ATOM 591 C C . VAL A 1 85 ? 15.047 -0.626 -3.644 1.00 97.44 85 VAL A C 1
ATOM 593 O O . VAL A 1 85 ? 16.220 -1.006 -3.646 1.00 97.44 85 VAL A O 1
ATOM 596 N N . GLY A 1 86 ? 14.683 0.520 -3.072 1.00 96.38 86 GLY A N 1
ATOM 597 C CA . GLY A 1 86 ? 15.638 1.435 -2.455 1.00 96.38 86 GLY A CA 1
ATOM 598 C C . GLY A 1 86 ? 16.357 0.832 -1.240 1.00 96.38 86 GLY A C 1
ATOM 599 O O . GLY A 1 86 ? 15.831 -0.030 -0.534 1.00 96.38 86 GLY A O 1
ATOM 600 N N . GLY A 1 87 ? 17.570 1.317 -0.967 1.00 97.44 87 GLY A N 1
ATOM 601 C CA . GLY A 1 87 ? 18.282 1.078 0.294 1.00 97.44 87 GLY A CA 1
ATOM 602 C C . GLY A 1 87 ? 19.231 -0.116 0.312 1.00 97.44 87 GLY A C 1
ATOM 603 O O . GLY A 1 87 ? 20.035 -0.225 1.241 1.00 97.44 87 GLY A O 1
ATOM 604 N N . LEU A 1 88 ? 19.212 -0.977 -0.711 1.00 98.38 88 LEU A N 1
ATOM 605 C CA . LEU A 1 88 ? 20.079 -2.161 -0.779 1.00 98.38 88 LEU A CA 1
ATOM 606 C C . LEU A 1 88 ? 21.575 -1.828 -0.923 1.00 98.38 88 LEU A C 1
ATOM 608 O O . LEU A 1 88 ? 22.428 -2.662 -0.615 1.00 98.38 88 LEU A O 1
ATOM 612 N N . GLN A 1 89 ? 21.914 -0.604 -1.315 1.00 97.12 89 GLN A N 1
ATOM 613 C CA . GLN A 1 89 ? 23.278 -0.087 -1.281 1.00 97.12 89 GLN A CA 1
ATOM 614 C C . GLN A 1 89 ? 23.712 0.337 0.127 1.00 97.12 89 GLN A C 1
ATOM 616 O O . GLN A 1 89 ? 24.892 0.294 0.455 1.00 97.12 89 GLN A O 1
ATOM 621 N N . ALA A 1 90 ? 22.762 0.752 0.969 1.00 97.50 90 ALA A N 1
ATOM 622 C CA . ALA A 1 90 ? 23.036 1.325 2.284 1.00 97.50 90 ALA A CA 1
ATOM 623 C C . ALA A 1 90 ? 23.005 0.274 3.402 1.00 97.50 90 ALA A C 1
ATOM 625 O O . ALA A 1 90 ? 23.739 0.378 4.387 1.00 97.50 90 ALA A O 1
ATOM 626 N N . ARG A 1 91 ? 22.129 -0.731 3.284 1.00 98.38 91 ARG A N 1
ATOM 627 C CA . ARG A 1 91 ? 21.859 -1.706 4.346 1.00 98.38 91 ARG A CA 1
ATOM 628 C C . ARG A 1 91 ? 21.592 -3.093 3.778 1.00 98.38 91 ARG A C 1
ATOM 630 O O . ARG A 1 91 ? 21.033 -3.255 2.697 1.00 98.38 91 ARG A O 1
ATOM 637 N N . ASN A 1 92 ? 21.934 -4.115 4.561 1.00 98.50 92 ASN A N 1
ATOM 638 C CA . ASN A 1 92 ? 21.549 -5.484 4.243 1.00 98.50 92 ASN A CA 1
ATOM 639 C C . ASN A 1 92 ? 20.014 -5.608 4.190 1.00 98.50 92 ASN A C 1
ATOM 641 O O . ASN A 1 92 ? 19.322 -5.112 5.083 1.00 98.50 92 ASN A O 1
ATOM 645 N N . VAL A 1 93 ? 19.494 -6.300 3.176 1.00 98.62 93 VAL A N 1
ATOM 646 C CA . VAL A 1 93 ? 18.053 -6.431 2.903 1.00 98.62 93 VAL A CA 1
ATOM 647 C C . VAL A 1 93 ? 17.254 -6.944 4.111 1.00 98.62 93 VAL A C 1
ATOM 649 O O . VAL A 1 93 ? 16.216 -6.379 4.458 1.00 98.62 93 VAL A O 1
ATOM 652 N N . THR A 1 94 ? 17.778 -7.935 4.838 1.00 98.44 94 THR A N 1
ATOM 653 C CA . THR A 1 94 ? 17.136 -8.486 6.042 1.00 98.44 94 THR A CA 1
ATOM 654 C C . THR A 1 94 ? 17.133 -7.482 7.188 1.00 98.44 94 THR A C 1
ATOM 656 O O . THR A 1 94 ? 16.188 -7.441 7.972 1.00 98.44 94 THR A O 1
ATOM 659 N N . SER A 1 95 ? 18.159 -6.630 7.276 1.00 98.62 95 SER A N 1
ATOM 660 C CA . SER A 1 95 ? 18.207 -5.566 8.284 1.00 98.62 95 SER A CA 1
ATOM 661 C C . SER A 1 95 ? 17.166 -4.478 8.016 1.00 98.62 95 SER A C 1
ATOM 663 O O . SER A 1 95 ? 16.563 -4.002 8.970 1.00 98.62 95 SER A O 1
ATOM 665 N N . ILE A 1 96 ? 16.919 -4.104 6.753 1.00 98.69 96 ILE A N 1
ATOM 666 C CA . ILE A 1 96 ? 15.852 -3.145 6.401 1.00 98.69 96 ILE A CA 1
ATOM 667 C C . ILE A 1 96 ? 14.481 -3.732 6.760 1.00 98.69 96 ILE A C 1
ATOM 669 O O . ILE A 1 96 ? 13.695 -3.091 7.458 1.00 98.69 96 ILE A O 1
ATOM 673 N N . ALA A 1 97 ? 14.219 -4.985 6.373 1.00 98.69 97 ALA A N 1
ATOM 674 C CA . ALA A 1 97 ? 12.982 -5.677 6.727 1.00 98.69 97 ALA A CA 1
ATOM 675 C C . ALA A 1 97 ? 12.785 -5.765 8.256 1.00 98.69 97 ALA A C 1
ATOM 677 O O . ALA A 1 97 ? 11.697 -5.492 8.768 1.00 98.69 97 ALA A O 1
ATOM 678 N N . ALA A 1 98 ? 13.844 -6.087 9.007 1.00 98.56 98 ALA A N 1
ATOM 679 C CA . ALA A 1 98 ? 13.812 -6.106 10.468 1.00 98.56 98 ALA A CA 1
ATOM 680 C C . ALA A 1 98 ? 13.532 -4.719 11.072 1.00 98.56 98 ALA A C 1
ATOM 682 O O . ALA A 1 98 ? 12.823 -4.634 12.075 1.00 98.56 98 ALA A O 1
ATOM 683 N N . THR A 1 99 ? 14.030 -3.639 10.459 1.00 98.44 99 THR A N 1
ATOM 684 C CA . THR A 1 99 ? 13.711 -2.262 10.863 1.00 98.44 99 THR A CA 1
ATOM 685 C C . THR A 1 99 ? 12.220 -1.965 10.692 1.00 98.44 99 THR A C 1
ATOM 687 O O . THR A 1 99 ? 11.587 -1.486 11.629 1.00 98.44 99 THR A O 1
ATOM 690 N N . PHE A 1 100 ? 11.608 -2.303 9.551 1.00 98.31 100 PHE A N 1
ATOM 691 C CA . PHE A 1 100 ? 10.157 -2.123 9.396 1.00 98.31 100 PHE A CA 1
ATOM 692 C C . PHE A 1 100 ? 9.371 -2.912 10.448 1.00 98.31 100 PHE A C 1
ATOM 694 O O . PHE A 1 100 ? 8.434 -2.389 11.056 1.00 98.31 100 PHE A O 1
ATOM 701 N N . LYS A 1 101 ? 9.792 -4.151 10.726 1.00 96.94 101 LYS A N 1
A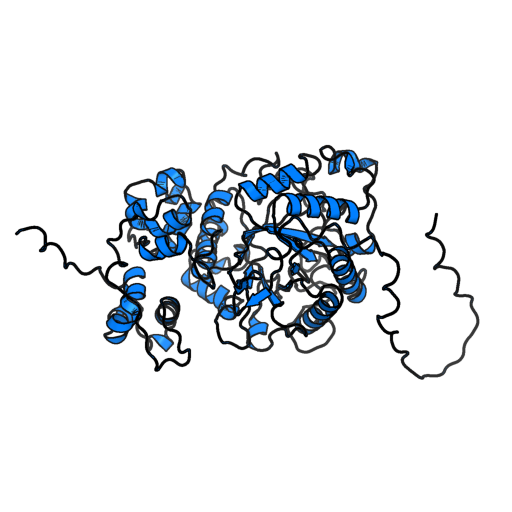TOM 702 C CA . LYS A 1 101 ? 9.171 -4.979 11.763 1.00 96.94 101 LYS A CA 1
ATOM 703 C C . LYS A 1 101 ? 9.294 -4.359 13.159 1.00 96.94 101 LYS A C 1
ATOM 705 O O . LYS A 1 101 ? 8.312 -4.348 13.899 1.00 96.94 101 LYS A O 1
ATOM 710 N N . SER A 1 102 ? 10.466 -3.834 13.523 1.00 94.62 102 SER A N 1
ATOM 711 C CA . SER A 1 102 ? 10.702 -3.222 14.841 1.00 94.62 102 SER A CA 1
ATOM 712 C C . SER A 1 102 ? 9.943 -1.906 15.034 1.00 94.62 102 SER A C 1
ATOM 714 O O . SER A 1 102 ? 9.581 -1.568 16.157 1.00 94.62 102 SER A O 1
ATOM 716 N N . MET A 1 103 ? 9.622 -1.209 13.941 1.00 92.50 103 MET A N 1
ATOM 717 C CA . MET A 1 103 ? 8.758 -0.023 13.925 1.00 92.50 103 MET A CA 1
ATOM 718 C C . MET A 1 103 ? 7.257 -0.343 14.081 1.00 92.50 103 MET A C 1
ATOM 720 O O . MET A 1 103 ? 6.432 0.570 14.161 1.00 92.50 103 MET A O 1
ATOM 724 N N . GLY A 1 104 ? 6.891 -1.627 14.153 1.00 91.94 104 GLY A N 1
ATOM 725 C CA . GLY A 1 104 ? 5.518 -2.091 14.367 1.00 91.94 104 GLY A CA 1
ATOM 726 C C . GLY A 1 104 ? 4.737 -2.380 13.084 1.00 91.94 104 GLY A C 1
ATOM 727 O O . GLY A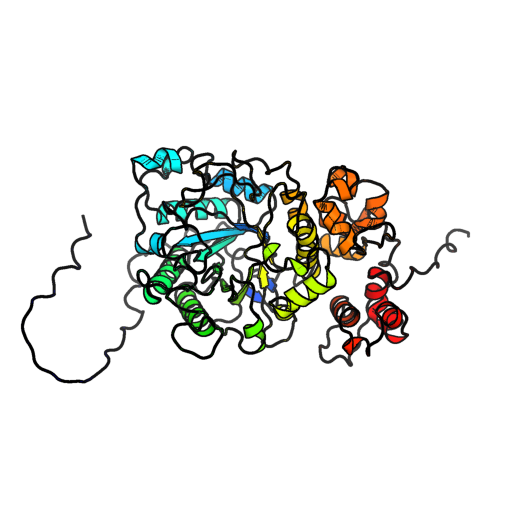 1 104 ? 3.580 -2.796 13.159 1.00 91.94 104 GLY A O 1
ATOM 728 N N . PHE A 1 105 ? 5.350 -2.213 11.906 1.00 98.00 105 PHE A N 1
ATOM 729 C CA . PHE A 1 105 ? 4.720 -2.624 10.655 1.00 98.00 105 PHE A CA 1
ATOM 730 C C . PHE A 1 105 ? 4.653 -4.149 10.570 1.00 98.00 105 PHE A C 1
ATOM 732 O O . PHE A 1 105 ? 5.547 -4.872 11.021 1.00 98.00 105 PHE A O 1
ATOM 739 N N . ASN A 1 106 ? 3.576 -4.653 9.976 1.00 97.44 106 ASN A N 1
ATOM 740 C CA . ASN A 1 106 ? 3.371 -6.089 9.798 1.00 97.44 106 ASN A CA 1
ATOM 741 C C . ASN A 1 106 ? 3.254 -6.511 8.331 1.00 97.44 106 ASN A C 1
ATOM 743 O O . ASN A 1 106 ? 3.101 -7.703 8.057 1.00 97.44 106 ASN A O 1
ATOM 747 N N . CYS A 1 107 ? 3.356 -5.560 7.406 1.00 98.44 107 CYS A N 1
ATOM 748 C CA . CYS A 1 107 ? 3.316 -5.819 5.980 1.00 98.44 107 CYS A CA 1
ATOM 749 C C . CYS A 1 107 ? 4.128 -4.810 5.165 1.00 98.44 107 CYS A C 1
ATOM 751 O O . CYS A 1 107 ? 4.459 -3.723 5.639 1.00 98.44 107 CYS A O 1
ATOM 753 N N . VAL A 1 108 ? 4.432 -5.187 3.926 1.00 98.69 108 VAL A N 1
ATOM 754 C CA . VAL A 1 108 ? 5.084 -4.347 2.921 1.00 98.69 108 VAL A CA 1
ATOM 755 C C . VAL A 1 108 ? 4.291 -4.432 1.618 1.00 98.69 108 VAL A C 1
ATOM 757 O O . VAL A 1 108 ? 3.930 -5.527 1.177 1.00 98.69 108 VAL A O 1
ATOM 760 N N . ARG A 1 109 ? 4.015 -3.276 1.017 1.00 98.75 109 ARG A N 1
ATOM 761 C CA . ARG A 1 109 ? 3.541 -3.143 -0.363 1.00 98.75 109 ARG A CA 1
ATOM 762 C C . ARG A 1 109 ? 4.758 -2.863 -1.244 1.00 98.75 109 ARG A C 1
ATOM 764 O O . ARG A 1 109 ? 5.490 -1.916 -0.964 1.00 98.75 109 ARG A O 1
ATOM 771 N N . PHE A 1 110 ? 4.984 -3.705 -2.249 1.00 98.56 110 PHE A N 1
ATOM 772 C CA . PHE A 1 110 ? 6.086 -3.592 -3.206 1.00 98.56 110 PHE A CA 1
ATOM 773 C C . PHE A 1 110 ? 5.562 -3.155 -4.571 1.00 98.56 110 PHE A C 1
ATOM 775 O O . PHE A 1 110 ? 5.025 -3.995 -5.304 1.00 98.56 110 PHE A O 1
ATOM 782 N N . PRO A 1 111 ? 5.730 -1.873 -4.917 1.00 98.62 111 PRO A N 1
ATOM 783 C CA . PRO A 1 111 ? 5.603 -1.391 -6.280 1.00 98.62 111 PRO A CA 1
ATOM 784 C C . PRO A 1 111 ? 6.515 -2.160 -7.249 1.00 98.62 111 PRO A C 1
ATOM 786 O O . PRO A 1 111 ? 7.692 -2.388 -6.973 1.00 98.62 111 PRO A O 1
ATOM 789 N N . TRP A 1 112 ? 5.978 -2.556 -8.399 1.00 98.75 112 TRP A N 1
ATOM 790 C CA . TRP A 1 112 ? 6.716 -3.145 -9.519 1.00 98.75 112 TRP A CA 1
ATOM 791 C C . TRP A 1 112 ? 6.151 -2.660 -10.859 1.00 98.75 112 TRP A C 1
ATOM 793 O O . TRP A 1 112 ? 5.010 -2.194 -10.938 1.00 98.75 112 TRP A O 1
ATOM 803 N N . SER A 1 113 ? 6.931 -2.783 -11.938 1.00 98.75 113 SER A N 1
ATOM 804 C CA . SER A 1 113 ? 6.507 -2.370 -13.283 1.00 98.75 113 SER A CA 1
ATOM 805 C C . SER A 1 113 ? 6.325 -3.523 -14.264 1.00 98.75 113 SER A C 1
ATOM 807 O O . SER A 1 113 ? 7.019 -4.540 -14.194 1.00 98.75 113 SER A O 1
ATOM 809 N N . VAL A 1 114 ? 5.410 -3.359 -15.227 1.00 98.81 114 VAL A N 1
ATOM 810 C CA . VAL A 1 114 ? 5.236 -4.344 -16.313 1.00 98.81 114 VAL A CA 1
ATOM 811 C C . VAL A 1 114 ? 6.563 -4.564 -17.043 1.00 98.81 114 VAL A C 1
ATOM 813 O O . VAL A 1 114 ? 6.945 -5.711 -17.260 1.00 98.81 114 VAL A O 1
ATOM 816 N N . TRP A 1 115 ? 7.314 -3.490 -17.314 1.00 98.44 115 TRP A N 1
ATOM 817 C CA . TRP A 1 115 ? 8.672 -3.552 -17.850 1.00 98.44 115 TRP A CA 1
ATOM 818 C C . TRP A 1 115 ? 9.593 -4.472 -17.042 1.00 98.44 115 TRP A C 1
ATOM 820 O O . TRP A 1 115 ? 10.224 -5.354 -17.633 1.00 98.44 115 TRP A O 1
ATOM 830 N N . MET A 1 116 ? 9.657 -4.306 -15.715 1.00 98.31 116 MET A N 1
ATOM 831 C CA . MET A 1 116 ? 10.514 -5.126 -14.853 1.00 98.31 116 MET A CA 1
ATOM 832 C C . MET A 1 116 ? 10.189 -6.610 -15.018 1.00 98.31 116 MET A C 1
ATOM 834 O O . MET A 1 116 ? 11.098 -7.412 -15.203 1.00 98.31 116 MET A O 1
ATOM 838 N N . VAL A 1 117 ? 8.912 -6.994 -14.988 1.00 98.75 117 VAL A N 1
ATOM 839 C CA . VAL A 1 117 ? 8.521 -8.412 -15.053 1.00 98.75 117 VAL A CA 1
ATOM 840 C C . VAL A 1 117 ? 8.711 -8.984 -16.457 1.00 98.75 117 VAL A C 1
ATOM 842 O O . VAL A 1 117 ? 9.263 -10.074 -16.606 1.00 98.75 117 VAL A O 1
ATOM 845 N N . GLN A 1 118 ? 8.294 -8.241 -17.484 1.00 98.50 118 GLN A N 1
ATOM 846 C CA . GLN A 1 118 ? 8.326 -8.689 -18.878 1.00 98.50 118 GLN A CA 1
ATOM 847 C C . GLN A 1 118 ? 9.748 -8.764 -19.448 1.00 98.50 118 GLN A C 1
ATOM 849 O O . GLN A 1 118 ? 10.051 -9.628 -20.270 1.00 98.50 118 GLN A O 1
ATOM 854 N N . THR A 1 119 ? 10.646 -7.874 -19.017 1.00 98.06 119 THR A N 1
ATOM 855 C CA . THR A 1 119 ? 12.039 -7.860 -19.498 1.00 98.06 119 THR A CA 1
ATOM 856 C C . THR A 1 119 ? 13.012 -8.526 -18.525 1.00 98.06 119 THR A C 1
ATOM 858 O O . THR A 1 119 ? 14.051 -9.046 -18.953 1.00 98.06 119 THR A O 1
ATOM 861 N N . ASN A 1 120 ? 12.663 -8.563 -17.233 1.00 98.00 120 ASN A N 1
ATOM 862 C CA . ASN A 1 120 ? 13.439 -9.136 -16.134 1.00 98.00 120 ASN A CA 1
ATOM 863 C C . ASN A 1 120 ? 14.929 -8.796 -16.258 1.00 98.00 120 ASN A C 1
ATOM 865 O O . ASN A 1 120 ? 15.727 -9.719 -16.375 1.00 98.00 120 ASN A O 1
ATOM 869 N N . PRO A 1 121 ? 15.341 -7.522 -16.371 1.00 95.94 121 PRO A N 1
ATOM 870 C CA . PRO A 1 121 ? 16.703 -7.187 -16.772 1.00 95.94 121 PRO A CA 1
ATOM 871 C C . PRO A 1 121 ? 17.724 -7.685 -15.744 1.00 95.94 121 PRO A C 1
ATOM 873 O O . PRO A 1 121 ? 17.405 -7.891 -14.572 1.00 95.94 121 PRO A O 1
ATOM 876 N N . GLN A 1 122 ? 18.959 -7.896 -16.193 1.00 94.62 122 GLN A N 1
ATOM 877 C CA . GLN A 1 122 ? 20.087 -8.099 -15.286 1.00 94.62 122 GLN A CA 1
ATOM 878 C C . GLN A 1 122 ? 20.520 -6.750 -14.712 1.00 94.62 122 GLN A C 1
ATOM 880 O O . GLN A 1 122 ? 20.487 -5.753 -15.436 1.00 94.62 122 GLN A O 1
ATOM 885 N N . VAL A 1 123 ? 20.935 -6.720 -13.444 1.00 89.12 123 VAL A N 1
ATOM 886 C CA . VAL A 1 123 ? 21.484 -5.502 -12.835 1.00 8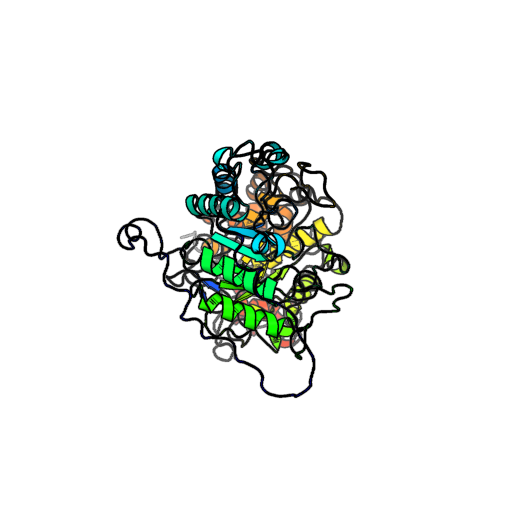9.12 123 VAL A CA 1
ATOM 887 C C . VAL A 1 123 ? 22.804 -5.137 -13.533 1.00 89.12 123 VAL A C 1
ATOM 889 O O . VAL A 1 123 ? 23.732 -5.954 -13.490 1.00 89.12 123 VAL A O 1
ATOM 892 N N . PRO A 1 124 ? 22.917 -3.957 -14.178 1.00 85.88 124 PRO A N 1
ATOM 893 C CA . PRO A 1 124 ? 24.116 -3.581 -14.928 1.00 85.88 124 PRO A CA 1
ATOM 894 C C . PRO A 1 124 ? 25.371 -3.556 -14.054 1.00 85.88 124 PRO A C 1
ATOM 896 O O . PRO A 1 124 ? 25.328 -3.045 -12.936 1.00 85.88 124 PRO A O 1
ATOM 899 N N . ASP A 1 125 ? 26.487 -4.086 -14.564 1.00 90.44 125 ASP A N 1
ATOM 900 C CA . ASP A 1 125 ? 27.750 -4.207 -13.816 1.00 90.44 125 ASP A CA 1
ATOM 901 C C . ASP A 1 125 ? 28.246 -2.862 -13.262 1.00 90.44 125 ASP A C 1
ATOM 903 O O . ASP A 1 125 ? 28.742 -2.796 -12.139 1.00 90.44 125 ASP A O 1
ATOM 907 N N . ASP A 1 126 ? 28.057 -1.773 -14.008 1.00 93.31 126 ASP A N 1
ATOM 908 C CA . ASP A 1 126 ? 28.439 -0.415 -13.610 1.00 93.31 126 ASP A CA 1
ATOM 909 C C . ASP A 1 126 ? 27.527 0.200 -12.533 1.00 93.31 126 ASP A C 1
ATOM 911 O O . ASP A 1 126 ? 27.900 1.194 -11.907 1.00 93.31 126 ASP A O 1
ATOM 915 N N . LEU A 1 127 ? 26.358 -0.397 -12.281 1.00 93.75 127 LEU A N 1
ATOM 916 C CA . LEU A 1 127 ? 25.388 0.050 -11.276 1.00 93.75 127 LEU A CA 1
ATOM 917 C C . LEU A 1 127 ? 25.290 -0.883 -10.063 1.00 93.75 127 LEU A C 1
ATOM 919 O O . LEU A 1 127 ? 24.647 -0.534 -9.076 1.00 93.75 127 LEU A O 1
ATOM 923 N N . GLN A 1 128 ? 25.923 -2.058 -10.095 1.00 94.75 128 GLN A N 1
ATOM 924 C CA . GLN A 1 128 ? 25.836 -3.034 -9.004 1.00 94.75 128 GLN A CA 1
ATOM 925 C C . GLN A 1 128 ? 26.306 -2.458 -7.665 1.00 94.75 128 GLN A C 1
ATOM 927 O O . GLN A 1 128 ? 25.629 -2.646 -6.661 1.00 94.75 128 GLN A O 1
ATOM 932 N N . GLU A 1 129 ? 27.409 -1.709 -7.638 1.00 95.31 129 GLU A N 1
ATOM 933 C CA . GLU A 1 129 ? 27.897 -1.095 -6.397 1.00 95.31 129 GLU A CA 1
ATOM 934 C C . GLU A 1 129 ? 26.916 -0.035 -5.868 1.00 95.31 129 GLU A C 1
ATOM 936 O O . GLU A 1 129 ? 26.523 -0.070 -4.704 1.00 95.31 129 GLU A O 1
ATOM 941 N N . SER A 1 130 ? 26.445 0.875 -6.725 1.00 96.06 130 SER A N 1
ATOM 942 C CA . SER A 1 130 ? 25.537 1.954 -6.309 1.00 96.06 130 SER A CA 1
ATOM 943 C C . SER A 1 130 ? 24.135 1.465 -5.940 1.00 96.06 130 SER A C 1
ATOM 945 O O . SER A 1 130 ? 23.429 2.152 -5.209 1.00 96.06 130 SER A O 1
ATOM 947 N N . LEU A 1 131 ? 23.729 0.277 -6.392 1.00 96.62 131 LEU A N 1
ATOM 948 C CA . LEU A 1 131 ? 22.430 -0.313 -6.067 1.00 96.62 131 LEU A CA 1
ATOM 949 C C . LEU A 1 131 ? 22.503 -1.357 -4.944 1.00 96.62 131 LEU A C 1
ATOM 951 O O . LEU A 1 131 ? 21.525 -1.525 -4.220 1.00 96.62 131 LEU A O 1
ATOM 955 N N . LEU A 1 132 ? 23.627 -2.068 -4.787 1.00 97.75 132 LEU A N 1
ATOM 956 C CA . LEU A 1 132 ? 23.706 -3.310 -4.005 1.00 97.75 132 LEU A CA 1
ATOM 957 C C . LEU A 1 132 ? 24.957 -3.430 -3.112 1.00 97.75 132 LEU A C 1
ATOM 959 O O . LEU A 1 132 ? 25.203 -4.524 -2.609 1.00 97.75 132 LEU A O 1
ATOM 963 N N . ALA A 1 133 ? 25.738 -2.368 -2.869 1.00 97.81 133 ALA A N 1
ATOM 964 C CA . ALA A 1 133 ? 26.973 -2.428 -2.060 1.00 97.81 133 ALA A CA 1
ATOM 965 C C . ALA A 1 133 ? 26.835 -3.183 -0.716 1.00 97.81 133 ALA A C 1
ATOM 967 O O . ALA A 1 133 ? 27.717 -3.952 -0.335 1.00 97.81 133 ALA A O 1
ATOM 968 N N . ALA A 1 134 ? 25.714 -3.028 0.000 1.00 98.31 134 ALA A N 1
ATOM 969 C CA . ALA A 1 134 ? 25.470 -3.722 1.273 1.00 98.31 134 ALA A CA 1
ATOM 970 C C . ALA A 1 134 ? 24.911 -5.156 1.119 1.00 98.31 134 ALA A C 1
ATOM 972 O O . ALA A 1 134 ? 24.654 -5.842 2.115 1.00 98.31 134 ALA A O 1
ATOM 973 N N . ASN A 1 135 ? 24.703 -5.608 -0.118 1.00 98.38 135 ASN A N 1
ATOM 974 C CA . ASN A 1 135 ? 24.161 -6.911 -0.495 1.00 98.38 135 ASN A CA 1
ATOM 975 C C . ASN A 1 135 ? 24.944 -7.520 -1.682 1.00 98.38 135 ASN A C 1
ATOM 977 O O . ASN A 1 135 ? 24.347 -7.816 -2.722 1.00 98.38 135 ASN A O 1
ATOM 981 N N . PRO A 1 136 ? 26.265 -7.756 -1.545 1.00 97.00 136 PRO A N 1
ATOM 982 C CA . PRO A 1 136 ? 27.111 -8.235 -2.643 1.00 97.00 136 PRO A CA 1
ATOM 983 C C . PRO A 1 136 ? 26.661 -9.585 -3.220 1.00 97.00 136 PRO A C 1
ATOM 985 O O . PRO A 1 136 ? 26.906 -9.875 -4.384 1.00 97.00 136 PRO A O 1
ATOM 988 N N . GLN A 1 137 ? 25.941 -10.402 -2.444 1.00 96.56 137 GLN A N 1
ATOM 989 C CA . GLN A 1 137 ? 25.352 -11.660 -2.911 1.00 96.56 137 GLN A CA 1
ATOM 990 C C . GLN A 1 137 ? 24.256 -11.486 -3.978 1.00 96.56 137 GLN A C 1
ATOM 992 O O . GLN A 1 137 ? 23.853 -12.471 -4.589 1.00 96.56 137 GLN A O 1
ATOM 997 N N . LEU A 1 138 ? 23.742 -10.266 -4.166 1.00 97.00 138 LEU A N 1
ATOM 998 C CA . LEU A 1 138 ? 22.712 -9.944 -5.159 1.00 97.00 138 LEU A CA 1
ATOM 999 C C . LEU A 1 138 ? 23.300 -9.378 -6.460 1.00 97.00 138 LEU A C 1
ATOM 1001 O O . LEU A 1 138 ? 22.575 -9.205 -7.439 1.00 97.00 138 LEU A O 1
ATOM 1005 N N . MET A 1 139 ? 24.599 -9.076 -6.479 1.00 95.12 139 MET A N 1
ATOM 1006 C CA . MET A 1 139 ? 25.282 -8.543 -7.654 1.00 95.12 139 MET A CA 1
ATOM 1007 C C . MET A 1 139 ? 25.268 -9.563 -8.799 1.00 95.12 139 MET A C 1
ATOM 1009 O O . MET A 1 139 ? 25.469 -10.760 -8.595 1.00 95.12 139 MET A O 1
ATOM 1013 N N . GLY A 1 140 ? 24.989 -9.090 -10.014 1.00 92.50 140 GLY A N 1
ATOM 1014 C CA . GLY A 1 140 ? 24.889 -9.921 -11.213 1.00 92.50 140 GLY A CA 1
ATOM 1015 C C . GLY A 1 140 ? 23.581 -10.704 -11.362 1.00 92.50 140 GLY A C 1
ATOM 1016 O O . GLY A 1 140 ? 23.378 -11.306 -12.418 1.00 92.50 140 GLY A O 1
ATOM 1017 N N . LEU A 1 141 ? 22.683 -10.680 -10.371 1.00 96.69 141 LEU A N 1
ATOM 1018 C CA . LEU A 1 141 ? 21.358 -11.293 -10.483 1.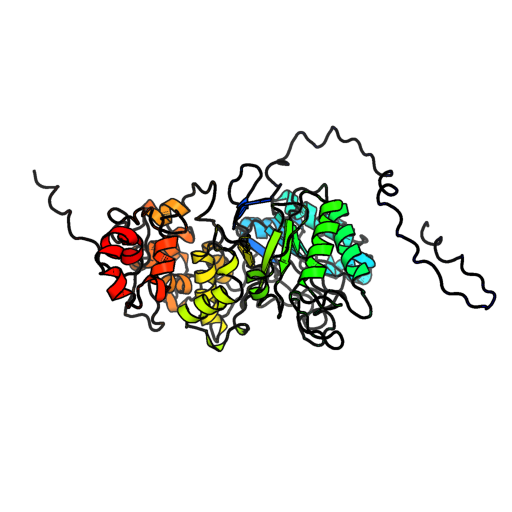00 96.69 141 LEU A CA 1
ATOM 1019 C C . LEU A 1 141 ? 20.437 -10.497 -11.421 1.00 96.69 141 LEU A C 1
ATOM 1021 O O . LEU A 1 141 ? 20.681 -9.330 -11.746 1.00 96.69 141 LEU A O 1
ATOM 1025 N N . ARG A 1 142 ? 19.351 -11.130 -11.866 1.00 98.00 142 ARG A N 1
ATOM 1026 C CA . ARG A 1 142 ? 18.245 -10.443 -12.541 1.00 98.00 142 ARG A CA 1
ATOM 1027 C C . ARG A 1 142 ? 17.287 -9.837 -11.524 1.00 98.00 142 ARG A C 1
ATOM 1029 O O . ARG A 1 142 ? 17.167 -10.312 -10.399 1.00 98.00 142 ARG A O 1
ATOM 1036 N N . THR A 1 143 ? 16.565 -8.804 -11.927 1.00 97.19 143 THR A N 1
ATOM 1037 C CA . THR A 1 143 ? 15.650 -8.056 -11.045 1.00 97.19 143 THR A CA 1
ATOM 1038 C C . THR A 1 143 ? 14.604 -8.934 -10.353 1.00 97.19 143 THR A C 1
ATOM 1040 O O . THR A 1 143 ? 14.354 -8.748 -9.165 1.00 97.19 143 THR A O 1
ATOM 1043 N N . LEU A 1 144 ? 14.050 -9.959 -11.017 1.00 98.69 144 LEU A N 1
ATOM 1044 C CA . LEU A 1 144 ? 13.130 -10.903 -10.360 1.00 98.69 144 LEU A CA 1
ATOM 1045 C C . LEU A 1 144 ? 13.817 -11.836 -9.349 1.00 98.69 144 LEU A C 1
ATOM 1047 O O . LEU A 1 144 ? 13.149 -12.395 -8.482 1.00 98.69 144 LEU A O 1
ATOM 1051 N N . GLU A 1 145 ? 15.125 -12.060 -9.454 1.00 98.62 145 GLU A N 1
ATOM 1052 C CA . GLU A 1 145 ? 15.906 -12.811 -8.459 1.00 98.62 145 GLU A CA 1
ATOM 1053 C C . GLU A 1 145 ? 16.273 -11.912 -7.268 1.00 98.62 145 GLU A C 1
ATOM 1055 O O . GLU A 1 145 ? 16.237 -12.357 -6.122 1.00 98.62 145 GLU A O 1
ATOM 1060 N N . VAL A 1 146 ? 16.531 -10.623 -7.515 1.00 98.56 146 VAL A N 1
ATOM 1061 C CA . VAL A 1 146 ? 16.666 -9.616 -6.451 1.00 98.56 146 VAL A CA 1
ATOM 1062 C C . VAL A 1 146 ? 15.350 -9.482 -5.675 1.00 98.56 146 VAL A C 1
ATOM 1064 O O . VAL A 1 146 ? 15.366 -9.522 -4.445 1.00 98.56 146 VAL A O 1
ATOM 1067 N N . LEU A 1 147 ? 14.205 -9.411 -6.365 1.00 98.62 147 LEU A N 1
ATOM 1068 C CA . LEU A 1 147 ? 12.885 -9.381 -5.726 1.00 98.62 147 LEU A CA 1
ATOM 1069 C C . LEU A 1 147 ? 12.619 -10.643 -4.888 1.00 98.62 147 LEU A C 1
ATOM 1071 O O . LEU A 1 147 ? 12.075 -10.533 -3.791 1.00 98.62 147 LEU A O 1
ATOM 1075 N N . ASP A 1 148 ? 13.038 -11.827 -5.352 1.00 98.69 148 ASP A N 1
ATOM 1076 C CA . ASP A 1 148 ? 12.951 -13.058 -4.553 1.00 98.69 148 ASP A CA 1
ATOM 1077 C C . ASP A 1 148 ? 13.700 -12.919 -3.224 1.00 98.69 148 ASP A C 1
ATOM 1079 O O . ASP A 1 148 ? 13.138 -13.238 -2.177 1.00 98.69 148 ASP A O 1
ATOM 1083 N N . ALA A 1 149 ? 14.927 -12.392 -3.247 1.00 98.62 149 ALA A N 1
ATOM 1084 C CA . ALA A 1 149 ? 15.717 -12.189 -2.035 1.00 98.62 149 ALA A CA 1
ATOM 1085 C C . ALA A 1 149 ? 15.081 -11.165 -1.078 1.00 98.62 149 ALA A C 1
ATOM 1087 O O . ALA A 1 149 ? 15.109 -11.360 0.138 1.00 98.62 149 ALA A O 1
ATOM 1088 N N . VAL A 1 150 ? 14.474 -10.099 -1.609 1.00 98.69 150 VAL A N 1
ATOM 1089 C CA . VAL A 1 150 ? 13.731 -9.104 -0.815 1.00 98.69 150 VAL A CA 1
ATOM 1090 C C . VAL A 1 150 ? 12.496 -9.733 -0.160 1.00 98.69 150 VAL A C 1
ATOM 1092 O O . VAL A 1 150 ? 12.271 -9.555 1.039 1.00 98.69 150 VAL A O 1
ATOM 1095 N N . ILE A 1 151 ? 11.726 -10.522 -0.913 1.00 98.50 151 ILE A N 1
ATOM 1096 C CA . ILE A 1 151 ? 10.557 -11.250 -0.401 1.00 98.50 151 ILE A CA 1
ATOM 1097 C C . ILE A 1 151 ? 10.965 -12.240 0.691 1.00 98.50 151 ILE A C 1
ATOM 1099 O O . ILE A 1 151 ? 10.329 -12.282 1.745 1.00 98.50 151 ILE A O 1
ATOM 1103 N N . ASP A 1 152 ? 12.031 -13.007 0.469 1.00 98.19 152 ASP A N 1
ATOM 1104 C CA . ASP A 1 152 ? 12.515 -14.000 1.428 1.00 98.19 152 ASP A CA 1
ATOM 1105 C C . ASP A 1 152 ? 13.051 -13.318 2.707 1.00 98.19 152 ASP A C 1
ATOM 1107 O O . ASP A 1 152 ? 12.805 -13.795 3.820 1.00 98.19 152 ASP A O 1
ATOM 1111 N N . ALA A 1 153 ? 13.681 -12.144 2.584 1.00 98.56 153 ALA A N 1
ATOM 1112 C CA . ALA A 1 153 ? 14.089 -11.321 3.721 1.00 98.56 153 ALA A CA 1
ATOM 1113 C C . ALA A 1 153 ? 12.886 -10.831 4.548 1.00 98.56 153 ALA A C 1
ATOM 1115 O O . ALA A 1 153 ? 12.870 -11.016 5.768 1.00 98.56 153 ALA A O 1
ATOM 1116 N N . CYS A 1 154 ? 11.845 -10.284 3.910 1.00 98.44 154 CYS A N 1
ATOM 1117 C CA . CYS A 1 154 ? 10.602 -9.888 4.585 1.00 98.44 154 CYS A CA 1
ATOM 1118 C C . CYS A 1 154 ? 9.882 -11.075 5.242 1.00 98.44 154 CYS A C 1
ATOM 1120 O O . CYS A 1 154 ? 9.431 -10.973 6.387 1.00 98.44 154 CYS A O 1
ATOM 1122 N N . ALA A 1 155 ? 9.822 -12.217 4.558 1.00 96.81 155 ALA A N 1
ATOM 1123 C CA . ALA A 1 155 ? 9.243 -13.447 5.087 1.00 96.81 155 ALA A CA 1
ATOM 1124 C C . ALA A 1 155 ? 9.988 -13.944 6.339 1.00 96.81 155 ALA A C 1
ATOM 1126 O O . ALA A 1 155 ? 9.347 -14.361 7.307 1.00 96.81 155 ALA A O 1
ATOM 1127 N N . SER A 1 156 ? 11.325 -13.847 6.361 1.00 97.31 156 SER A N 1
ATOM 1128 C CA . SER A 1 156 ? 12.156 -14.281 7.498 1.00 97.31 156 SER A CA 1
ATOM 1129 C C . SER A 1 156 ? 11.863 -13.519 8.798 1.00 97.31 156 SER A C 1
ATOM 1131 O O . SER A 1 156 ? 12.008 -14.075 9.886 1.00 97.31 156 SER A O 1
ATOM 1133 N N . VAL A 1 157 ? 11.379 -12.276 8.687 1.00 96.75 157 VAL A N 1
ATOM 1134 C CA . VAL A 1 157 ? 10.966 -11.425 9.818 1.00 96.75 157 VAL A CA 1
ATOM 1135 C C . VAL A 1 157 ? 9.444 -11.325 9.965 1.00 96.75 157 VAL A C 1
ATOM 1137 O O . VAL A 1 157 ? 8.932 -10.491 10.717 1.00 96.75 157 VAL A O 1
ATOM 1140 N N . GLN A 1 158 ? 8.706 -12.199 9.274 1.00 95.50 158 GLN A N 1
ATOM 1141 C CA . GLN A 1 158 ? 7.253 -12.311 9.367 1.00 95.50 158 GLN A CA 1
ATOM 1142 C C . GLN A 1 158 ? 6.513 -11.018 8.982 1.00 95.50 158 GLN A C 1
ATOM 1144 O O . GLN A 1 158 ? 5.604 -10.570 9.696 1.00 95.50 158 GLN A O 1
ATOM 1149 N N . LEU A 1 159 ? 6.927 -10.390 7.880 1.00 97.56 159 LEU A N 1
ATOM 1150 C CA . LEU A 1 159 ? 6.171 -9.330 7.213 1.00 97.56 159 LEU A CA 1
ATOM 1151 C C . LEU A 1 159 ? 5.318 -9.943 6.100 1.00 97.56 159 LEU A C 1
ATOM 1153 O O . LEU A 1 159 ? 5.816 -10.713 5.282 1.00 97.56 159 LEU A O 1
ATOM 1157 N N . LEU A 1 160 ? 4.027 -9.608 6.075 1.00 98.19 160 LEU A N 1
ATOM 1158 C CA . LEU A 1 160 ? 3.145 -9.961 4.962 1.00 98.19 160 LEU A CA 1
ATOM 1159 C C . LEU A 1 160 ? 3.485 -9.095 3.745 1.00 98.19 160 LEU A C 1
ATOM 1161 O O . LEU A 1 160 ? 3.914 -7.954 3.887 1.00 98.19 160 LEU A O 1
ATOM 1165 N N . ILE A 1 161 ? 3.268 -9.618 2.548 1.00 98.56 161 ILE A N 1
ATOM 1166 C CA . ILE A 1 161 ? 3.732 -8.989 1.316 1.00 98.56 161 ILE A CA 1
ATOM 1167 C C . ILE A 1 161 ? 2.571 -8.829 0.339 1.00 98.56 161 ILE A C 1
ATOM 1169 O O . ILE A 1 161 ? 1.843 -9.790 0.066 1.00 98.56 161 ILE A O 1
ATOM 1173 N N . PHE A 1 162 ? 2.436 -7.616 -0.193 1.00 98.56 162 PHE A N 1
ATOM 1174 C CA . PHE A 1 162 ? 1.558 -7.281 -1.307 1.00 98.56 162 PHE A CA 1
ATOM 1175 C C . PHE A 1 162 ? 2.385 -6.803 -2.498 1.00 98.56 162 PHE A C 1
ATOM 1177 O O . PHE A 1 162 ? 3.239 -5.933 -2.347 1.00 98.56 162 PHE A O 1
ATOM 1184 N N . LEU A 1 163 ? 2.120 -7.362 -3.676 1.00 98.81 163 LEU A N 1
ATOM 1185 C CA . LEU A 1 163 ? 2.762 -6.954 -4.927 1.00 98.81 163 LEU A CA 1
ATOM 1186 C C . LEU A 1 163 ? 1.858 -5.976 -5.668 1.00 98.81 163 LEU A C 1
ATOM 1188 O O . LEU A 1 163 ? 0.749 -6.350 -6.047 1.00 98.81 163 LEU A O 1
ATOM 1192 N N . ASP A 1 164 ? 2.329 -4.762 -5.900 1.00 98.75 164 ASP A N 1
ATOM 1193 C CA . ASP A 1 164 ? 1.568 -3.685 -6.526 1.00 98.75 164 ASP A CA 1
ATOM 1194 C C . ASP A 1 164 ? 2.066 -3.401 -7.943 1.00 98.75 164 ASP A C 1
ATOM 1196 O O . ASP A 1 164 ? 3.212 -2.992 -8.128 1.00 98.75 164 ASP A O 1
ATOM 1200 N N . ASN A 1 165 ? 1.211 -3.600 -8.953 1.00 98.81 165 ASN A N 1
ATOM 1201 C CA . ASN A 1 165 ? 1.551 -3.116 -10.285 1.00 98.81 165 ASN A CA 1
ATOM 1202 C C . ASN A 1 165 ? 1.449 -1.588 -10.324 1.00 98.81 165 ASN A C 1
ATOM 1204 O O . ASN A 1 165 ? 0.374 -1.032 -10.555 1.00 98.81 165 ASN A O 1
ATOM 1208 N N . HIS A 1 166 ? 2.586 -0.924 -10.165 1.00 98.44 166 HIS A N 1
ATOM 1209 C CA . HIS A 1 166 ? 2.624 0.513 -9.963 1.00 98.44 166 HIS A CA 1
ATOM 1210 C C . HIS A 1 166 ? 2.597 1.301 -11.274 1.00 98.44 166 HIS A C 1
ATOM 1212 O O . HIS A 1 166 ? 1.862 2.273 -11.436 1.00 98.44 166 HIS A O 1
ATOM 1218 N N . VAL A 1 167 ? 3.388 0.847 -12.246 1.00 97.94 167 VAL A N 1
ATOM 1219 C CA . VAL A 1 167 ? 3.499 1.451 -13.579 1.00 97.94 167 VAL A CA 1
ATOM 1220 C C . VAL A 1 167 ? 3.731 0.376 -14.639 1.00 97.94 167 VAL A C 1
ATOM 1222 O O . VAL A 1 167 ? 3.903 -0.812 -14.359 1.00 97.94 167 VAL A O 1
ATOM 1225 N N . SER A 1 168 ? 3.724 0.784 -15.898 1.00 97.88 168 SER A N 1
ATOM 1226 C CA . SER A 1 168 ? 4.105 -0.047 -17.036 1.00 97.88 168 SER A CA 1
ATOM 1227 C C . SER A 1 168 ? 5.568 0.180 -17.434 1.00 97.88 168 SER A C 1
ATOM 1229 O O . SER A 1 168 ? 6.298 -0.794 -17.578 1.00 97.88 168 SER A O 1
ATOM 1231 N N . ASP A 1 169 ? 6.020 1.435 -17.549 1.00 94.00 169 ASP A N 1
ATOM 1232 C CA . ASP A 1 169 ? 7.258 1.796 -18.272 1.00 94.00 169 ASP A CA 1
ATOM 1233 C C . ASP A 1 169 ? 8.578 1.807 -17.476 1.00 94.00 169 ASP A C 1
ATOM 1235 O O . ASP A 1 169 ? 9.610 2.156 -18.043 1.00 94.00 169 ASP A O 1
ATOM 1239 N N . GLY A 1 170 ? 8.600 1.415 -16.200 1.00 94.38 170 GLY A N 1
ATOM 1240 C CA . GLY A 1 170 ? 9.843 1.469 -15.415 1.00 94.38 170 GLY A CA 1
ATOM 1241 C C . GLY A 1 170 ? 10.294 2.907 -15.114 1.00 94.38 170 GLY A C 1
ATOM 1242 O O . GLY A 1 170 ? 11.471 3.236 -15.243 1.00 94.38 170 GLY A O 1
ATOM 1243 N N . THR A 1 171 ? 9.350 3.791 -14.782 1.00 93.88 171 THR A N 1
ATOM 1244 C CA . THR A 1 171 ? 9.552 5.236 -14.575 1.00 93.88 171 THR A CA 1
ATOM 1245 C C . THR A 1 171 ? 8.687 5.737 -13.417 1.00 93.88 171 THR A C 1
ATOM 1247 O O . THR A 1 171 ? 7.793 5.033 -12.951 1.00 93.88 171 THR A O 1
ATOM 1250 N N . TRP A 1 172 ? 8.951 6.957 -12.956 1.00 92.81 172 TRP A N 1
ATOM 1251 C CA . TRP A 1 172 ? 8.159 7.622 -11.929 1.00 92.81 172 TRP A CA 1
ATOM 1252 C C . TRP A 1 172 ? 6.778 8.048 -12.462 1.00 92.81 172 TRP A C 1
ATOM 1254 O O . TRP A 1 172 ? 6.653 8.511 -13.596 1.00 92.81 172 TRP A O 1
ATOM 1264 N N . CYS A 1 173 ? 5.746 7.942 -11.622 1.00 90.50 173 CYS A N 1
ATOM 1265 C CA . CYS A 1 173 ? 4.394 8.461 -11.883 1.00 90.50 173 CYS A CA 1
ATOM 1266 C C . CYS A 1 173 ? 4.067 9.637 -10.927 1.00 90.50 173 CYS A C 1
ATOM 1268 O O . CYS A 1 173 ? 4.857 9.977 -10.075 1.00 90.50 173 CYS A O 1
ATOM 1270 N N . CYS A 1 174 ? 2.959 10.366 -10.946 1.00 90.12 174 CYS A N 1
ATOM 1271 C CA . CYS A 1 174 ? 1.670 10.006 -11.489 1.00 90.12 174 CYS A CA 1
ATOM 1272 C C . CYS A 1 174 ? 1.033 11.271 -12.066 1.00 90.12 174 CYS A C 1
ATOM 1274 O O . CYS A 1 174 ? 0.503 12.130 -11.365 1.00 90.12 174 CYS A O 1
ATOM 1276 N N . SER A 1 175 ? 1.163 11.402 -13.377 1.00 91.62 175 SER A N 1
ATOM 1277 C CA . SER A 1 175 ? 0.646 12.485 -14.202 1.00 91.62 175 SER A CA 1
ATOM 1278 C C . SER A 1 175 ? -0.396 11.918 -15.161 1.00 91.62 175 SER A C 1
ATOM 1280 O O . SER A 1 175 ? -0.341 10.743 -15.523 1.00 91.62 175 SER A O 1
ATOM 1282 N N . ASP A 1 176 ? -1.321 12.748 -15.639 1.00 93.38 176 ASP A N 1
ATOM 1283 C CA . ASP A 1 176 ? -2.199 12.361 -16.751 1.00 93.38 176 ASP A CA 1
ATOM 1284 C C . ASP A 1 176 ? -1.405 12.162 -18.064 1.00 93.38 176 ASP A C 1
ATOM 1286 O O . ASP A 1 176 ? -1.923 11.596 -19.023 1.00 93.38 176 ASP A O 1
ATOM 1290 N N . PHE A 1 177 ? -0.144 12.605 -18.124 1.00 93.69 177 PHE A N 1
ATOM 1291 C CA . PHE A 1 177 ? 0.708 12.603 -19.321 1.00 93.69 177 PHE A CA 1
ATOM 1292 C C . PHE A 1 177 ? 1.887 11.629 -19.254 1.00 93.69 177 PHE A C 1
ATOM 1294 O O . PHE A 1 177 ? 2.726 11.634 -20.149 1.00 93.69 177 PHE A O 1
ATOM 1301 N N . ASP A 1 178 ? 1.978 10.805 -18.210 1.00 92.81 178 ASP A N 1
ATOM 1302 C CA . ASP A 1 178 ? 3.046 9.803 -18.100 1.00 92.81 178 ASP A CA 1
ATOM 1303 C C . ASP A 1 178 ? 2.754 8.507 -18.873 1.00 92.81 178 ASP A C 1
ATOM 1305 O O . ASP A 1 178 ? 3.576 7.601 -18.859 1.00 92.81 178 ASP A O 1
ATOM 1309 N N . GLU A 1 179 ? 1.593 8.398 -19.533 1.00 94.81 179 GLU A N 1
ATOM 1310 C CA . GLU A 1 179 ? 1.133 7.202 -20.261 1.00 94.81 179 GLU A CA 1
ATOM 1311 C C . GLU A 1 179 ? 1.002 5.926 -19.397 1.00 94.81 179 GLU A C 1
ATOM 1313 O O . GLU A 1 179 ? 0.935 4.809 -19.918 1.00 94.81 179 GLU A O 1
ATOM 1318 N N . ASN A 1 180 ? 0.940 6.078 -18.072 1.00 96.31 180 ASN A N 1
ATOM 1319 C CA . ASN A 1 180 ? 0.851 4.997 -17.091 1.00 96.31 180 ASN A CA 1
ATOM 1320 C C . ASN A 1 180 ? -0.445 5.058 -16.257 1.00 96.31 180 ASN A C 1
ATOM 1322 O O . ASN A 1 180 ? -0.596 4.309 -15.293 1.00 96.31 180 ASN A O 1
ATOM 1326 N N . GLY A 1 181 ? -1.417 5.896 -16.627 1.00 96.31 181 GLY A N 1
ATOM 1327 C CA . GLY A 1 181 ? -2.684 6.017 -15.894 1.00 96.31 181 GLY A CA 1
ATOM 1328 C C . GLY A 1 181 ? -3.672 4.861 -16.106 1.00 96.31 181 GLY A C 1
ATOM 1329 O O . GLY A 1 181 ? -4.483 4.580 -15.226 1.00 96.31 181 GLY A O 1
ATOM 1330 N N . LEU A 1 182 ? -3.592 4.157 -17.238 1.00 98.00 182 LEU A N 1
ATOM 1331 C CA . LEU A 1 182 ? -4.354 2.931 -17.509 1.00 98.00 182 LEU A CA 1
ATOM 1332 C C . LEU A 1 182 ? -3.464 1.697 -17.297 1.00 98.00 182 LEU A C 1
ATOM 1334 O O . LEU A 1 182 ? -2.241 1.802 -17.285 1.00 98.00 182 LEU A O 1
ATOM 1338 N N . TRP A 1 183 ? -4.059 0.506 -17.192 1.00 98.12 183 TRP A N 1
ATOM 1339 C CA . TRP A 1 183 ? -3.326 -0.772 -17.107 1.00 98.12 183 TRP A CA 1
ATOM 1340 C C . TRP A 1 183 ? -2.695 -1.208 -18.443 1.00 98.12 183 TRP A C 1
ATOM 1342 O O . TRP A 1 183 ? -2.208 -2.328 -18.578 1.00 98.12 183 TRP A O 1
ATOM 1352 N N . TYR A 1 184 ? -2.733 -0.341 -19.452 1.00 97.81 184 TYR A N 1
ATOM 1353 C CA . TYR A 1 184 ? -2.112 -0.556 -20.745 1.00 97.81 184 TYR A CA 1
ATOM 1354 C C . TYR A 1 184 ? -1.668 0.771 -21.360 1.00 97.81 184 TYR A C 1
ATOM 1356 O O . TYR A 1 184 ? -2.205 1.835 -21.049 1.00 97.81 184 TYR A O 1
ATOM 1364 N N . ASN A 1 185 ? -0.723 0.689 -22.289 1.00 96.81 185 ASN A N 1
ATOM 1365 C CA . ASN A 1 185 ? -0.372 1.769 -23.202 1.00 96.81 185 ASN A CA 1
ATOM 1366 C C . ASN A 1 185 ? 0.103 1.192 -24.548 1.00 96.81 185 ASN A C 1
ATOM 1368 O O . ASN A 1 185 ? -0.059 0.001 -24.817 1.00 96.81 185 ASN A O 1
ATOM 1372 N N . SER A 1 186 ? 0.647 2.036 -25.428 1.00 95.50 186 SER A N 1
ATOM 1373 C CA . SER A 1 186 ? 1.097 1.618 -26.766 1.00 95.50 186 SER A CA 1
ATOM 1374 C C . SER A 1 186 ? 2.285 0.647 -26.745 1.00 95.50 186 SER A C 1
ATOM 1376 O O . SER A 1 186 ? 2.478 -0.093 -27.709 1.00 95.50 186 SER A O 1
ATOM 1378 N N . ARG A 1 187 ? 3.067 0.644 -25.658 1.00 96.94 187 ARG A N 1
ATOM 1379 C CA . ARG A 1 187 ? 4.240 -0.219 -25.456 1.00 96.94 187 ARG A CA 1
ATOM 1380 C C . ARG A 1 187 ? 3.871 -1.509 -24.725 1.00 96.94 187 ARG A C 1
ATOM 1382 O O . ARG A 1 187 ? 4.389 -2.561 -25.078 1.00 96.94 187 ARG A O 1
ATOM 1389 N N . TRP A 1 188 ? 2.952 -1.412 -23.766 1.00 97.69 188 TRP A N 1
ATOM 1390 C CA . TRP A 1 188 ? 2.503 -2.494 -22.891 1.00 97.69 188 TRP A CA 1
ATOM 1391 C C . TRP A 1 188 ? 0.982 -2.672 -23.009 1.00 97.69 188 TRP A C 1
ATOM 1393 O O . TRP A 1 188 ? 0.231 -2.057 -22.248 1.00 97.69 188 TRP A O 1
ATOM 1403 N N . PRO A 1 189 ? 0.483 -3.460 -23.977 1.00 97.62 189 PRO A N 1
ATOM 1404 C CA . PRO A 1 189 ? -0.941 -3.774 -24.089 1.00 97.62 189 PRO A CA 1
ATOM 1405 C C . PRO A 1 189 ? -1.464 -4.548 -22.866 1.00 97.62 189 PRO A C 1
ATOM 1407 O O . PRO A 1 189 ? -0.700 -5.194 -22.155 1.00 97.62 189 PRO A O 1
ATOM 1410 N N . THR A 1 190 ? -2.790 -4.573 -22.668 1.00 98.25 190 THR A N 1
ATOM 1411 C CA . THR A 1 190 ? -3.460 -5.272 -21.545 1.00 98.25 190 THR A CA 1
ATOM 1412 C C . THR A 1 190 ? -2.991 -6.714 -21.351 1.00 98.25 190 THR A C 1
ATOM 1414 O O . THR A 1 190 ? -2.885 -7.175 -20.218 1.00 98.25 190 THR A O 1
ATOM 1417 N N . ARG A 1 191 ? -2.668 -7.422 -22.440 1.00 98.25 191 ARG A N 1
ATOM 1418 C CA . ARG A 1 191 ? -2.145 -8.792 -22.372 1.00 98.25 191 ARG A CA 1
ATOM 1419 C C . ARG A 1 191 ? -0.816 -8.872 -21.601 1.00 98.25 191 ARG A C 1
ATOM 1421 O O . ARG A 1 191 ? -0.646 -9.796 -20.819 1.00 98.25 191 ARG A O 1
ATOM 1428 N N . ASP A 1 192 ? 0.087 -7.905 -21.788 1.00 98.69 192 ASP A N 1
ATOM 1429 C CA . ASP A 1 192 ? 1.426 -7.912 -21.191 1.00 98.69 192 ASP A CA 1
ATOM 1430 C C . ASP A 1 192 ? 1.317 -7.588 -19.691 1.00 98.69 192 ASP A C 1
ATOM 1432 O O . ASP A 1 192 ? 2.000 -8.188 -18.862 1.00 98.69 192 ASP A O 1
ATOM 1436 N N . TRP A 1 193 ? 0.401 -6.684 -19.326 1.00 98.81 193 TRP A N 1
ATOM 1437 C CA . TRP A 1 193 ? 0.040 -6.415 -17.932 1.00 98.81 193 TRP A CA 1
ATOM 1438 C C . TRP A 1 193 ? -0.536 -7.657 -17.237 1.00 98.81 193 TRP A C 1
ATOM 1440 O O . TRP A 1 193 ? -0.093 -8.021 -16.146 1.00 98.81 193 TRP A O 1
ATOM 1450 N N . LEU A 1 194 ? -1.480 -8.344 -17.886 1.00 98.88 194 LEU A N 1
ATOM 1451 C CA . LEU A 1 194 ? -2.088 -9.561 -17.351 1.00 98.88 194 LEU A CA 1
ATOM 1452 C C . LEU A 1 194 ? -1.065 -10.697 -17.201 1.00 98.88 194 LEU A C 1
ATOM 1454 O O . LEU A 1 194 ? -1.025 -11.369 -16.171 1.00 98.88 194 LEU A O 1
ATOM 1458 N N . GLU A 1 195 ? -0.208 -10.897 -18.202 1.00 98.88 195 GLU A N 1
ATOM 1459 C CA . GLU A 1 195 ? 0.858 -11.901 -18.169 1.00 98.88 195 GLU A CA 1
ATOM 1460 C C . GLU A 1 195 ? 1.876 -11.617 -17.057 1.00 98.88 195 GLU A C 1
ATOM 1462 O O . GLU A 1 195 ? 2.301 -12.545 -16.365 1.00 98.88 195 GLU A O 1
ATOM 1467 N N . ALA A 1 196 ? 2.225 -10.349 -16.820 1.00 98.88 196 ALA A N 1
ATOM 1468 C CA . ALA A 1 196 ? 3.118 -9.969 -15.726 1.00 98.88 196 ALA A CA 1
ATOM 1469 C C . ALA A 1 196 ? 2.516 -10.335 -14.356 1.00 98.88 196 ALA A C 1
ATOM 1471 O O . ALA A 1 196 ? 3.188 -10.947 -13.521 1.00 98.88 196 ALA A O 1
ATOM 1472 N N . HIS A 1 197 ? 1.229 -10.038 -14.147 1.00 98.81 197 HIS A N 1
ATOM 1473 C CA . HIS A 1 197 ? 0.495 -10.441 -12.942 1.00 98.81 197 HIS A CA 1
ATOM 1474 C C . HIS A 1 197 ? 0.483 -11.957 -12.736 1.00 98.81 197 HIS A C 1
ATOM 1476 O O . HIS A 1 197 ? 0.834 -12.443 -11.659 1.00 98.81 197 HIS A O 1
ATOM 1482 N N . VAL A 1 198 ? 0.124 -12.719 -13.774 1.00 98.88 198 VAL A N 1
ATOM 1483 C CA . VAL A 1 198 ? 0.103 -14.191 -13.722 1.00 98.88 198 VAL A CA 1
ATOM 1484 C C . VAL A 1 198 ? 1.504 -14.753 -13.459 1.00 98.88 198 VAL A C 1
ATOM 1486 O O . VAL A 1 198 ? 1.645 -15.696 -12.677 1.00 98.88 198 VAL A O 1
ATOM 1489 N N . THR A 1 199 ? 2.545 -14.149 -14.039 1.00 98.88 199 THR A N 1
ATOM 1490 C CA . THR A 1 199 ? 3.949 -14.530 -13.820 1.00 98.88 199 THR A CA 1
ATOM 1491 C C . THR A 1 199 ? 4.335 -14.405 -12.350 1.00 98.88 199 THR A C 1
ATOM 1493 O O . THR A 1 199 ? 4.841 -15.369 -11.768 1.00 98.88 199 THR A O 1
ATOM 1496 N N . LEU A 1 200 ? 4.064 -13.260 -11.717 1.00 98.81 200 LEU A N 1
ATOM 1497 C CA . LEU A 1 200 ? 4.370 -13.064 -10.297 1.00 98.81 200 LEU A CA 1
ATOM 1498 C C . LEU A 1 200 ? 3.499 -13.950 -9.398 1.00 98.81 200 LEU A C 1
ATOM 1500 O O . LEU A 1 200 ? 4.009 -14.571 -8.463 1.00 98.81 200 LEU A O 1
ATOM 1504 N N . ALA A 1 201 ? 2.207 -14.082 -9.707 1.00 98.50 201 ALA A N 1
ATOM 1505 C CA . ALA A 1 201 ? 1.295 -14.938 -8.958 1.00 98.50 201 ALA A CA 1
ATOM 1506 C C . ALA A 1 201 ? 1.755 -16.404 -8.946 1.00 98.50 201 ALA A C 1
ATOM 1508 O O . ALA A 1 201 ? 1.786 -17.025 -7.881 1.00 98.50 201 ALA A O 1
ATOM 1509 N N . ALA A 1 202 ? 2.164 -16.938 -10.102 1.00 98.50 202 ALA A N 1
ATOM 1510 C CA . ALA A 1 202 ? 2.702 -18.290 -10.227 1.00 98.50 202 ALA A CA 1
ATOM 1511 C C . ALA A 1 202 ? 4.070 -18.430 -9.537 1.00 98.50 202 ALA A C 1
ATOM 1513 O O . ALA A 1 202 ? 4.294 -19.393 -8.797 1.00 98.50 202 ALA A O 1
ATOM 1514 N N . ARG A 1 203 ? 4.969 -17.449 -9.718 1.00 98.31 203 ARG A N 1
ATOM 1515 C CA . ARG A 1 203 ? 6.303 -17.421 -9.090 1.00 98.31 203 ARG A CA 1
ATOM 1516 C C . ARG A 1 203 ? 6.227 -17.480 -7.563 1.00 98.31 203 ARG A C 1
ATOM 1518 O O . ARG A 1 203 ? 7.068 -18.124 -6.930 1.00 98.31 203 ARG A O 1
ATOM 1525 N N . TYR A 1 204 ? 5.213 -16.849 -6.974 1.00 97.81 204 TYR A N 1
ATOM 1526 C CA . TYR A 1 204 ? 5.053 -16.733 -5.524 1.00 97.81 204 TYR A CA 1
ATOM 1527 C C . TYR A 1 204 ? 3.944 -17.599 -4.921 1.00 97.81 204 TYR A C 1
ATOM 1529 O O . TYR A 1 204 ? 3.723 -17.540 -3.715 1.00 97.81 204 TYR A O 1
ATOM 1537 N N . ALA A 1 205 ? 3.322 -18.494 -5.694 1.00 95.44 205 ALA A N 1
ATOM 1538 C CA . ALA A 1 205 ? 2.254 -19.381 -5.214 1.00 95.44 205 ALA A CA 1
ATOM 1539 C C . ALA A 1 205 ? 2.649 -20.269 -4.018 1.00 95.44 205 ALA A C 1
ATOM 1541 O O . ALA A 1 205 ? 1.795 -20.668 -3.229 1.00 95.44 205 ALA A O 1
ATOM 1542 N N . ARG A 1 206 ? 3.947 -20.568 -3.860 1.00 92.56 206 ARG A N 1
ATOM 1543 C CA . ARG A 1 206 ? 4.496 -21.352 -2.736 1.00 92.56 206 ARG A CA 1
ATOM 1544 C C . ARG A 1 206 ? 5.201 -20.506 -1.670 1.00 92.56 206 ARG A C 1
ATOM 1546 O O . ARG A 1 206 ? 5.846 -21.067 -0.791 1.00 92.56 206 ARG A O 1
ATOM 1553 N N . ARG A 1 207 ? 5.094 -19.174 -1.732 1.00 93.44 207 ARG A N 1
ATOM 1554 C CA . ARG A 1 207 ? 5.638 -18.254 -0.723 1.00 93.44 207 ARG A CA 1
ATOM 1555 C C . ARG A 1 207 ? 4.487 -17.695 0.121 1.00 93.44 207 ARG A C 1
ATOM 1557 O O . ARG A 1 207 ? 3.897 -16.689 -0.256 1.00 93.44 207 ARG A O 1
ATOM 1564 N N . PRO A 1 208 ? 4.153 -18.313 1.268 1.00 90.81 208 PRO A N 1
ATOM 1565 C CA . PRO A 1 208 ? 2.908 -18.029 1.989 1.00 90.81 208 PRO A CA 1
ATOM 1566 C C . PRO A 1 208 ? 2.839 -16.615 2.588 1.00 90.81 208 PRO A C 1
ATOM 1568 O O . PRO A 1 208 ? 1.754 -16.156 2.931 1.00 90.81 208 PRO A O 1
ATOM 1571 N N . TRP A 1 209 ? 3.976 -15.920 2.705 1.00 95.12 209 TRP A N 1
ATOM 1572 C CA . TRP A 1 209 ? 4.046 -14.522 3.138 1.00 95.12 209 TRP A CA 1
ATOM 1573 C C . TRP A 1 209 ? 3.660 -13.525 2.039 1.00 95.12 209 TRP A C 1
ATOM 1575 O O . TRP A 1 209 ? 3.331 -12.389 2.366 1.00 95.12 209 TRP A O 1
ATOM 1585 N N . VAL A 1 210 ? 3.625 -13.940 0.766 1.00 97.81 210 VAL A N 1
ATOM 1586 C CA . VAL A 1 210 ? 3.007 -13.171 -0.324 1.00 97.81 210 VAL A CA 1
ATOM 1587 C C . VAL A 1 210 ? 1.506 -13.419 -0.275 1.00 97.81 210 VAL A C 1
ATOM 1589 O O . VAL A 1 210 ? 1.006 -14.444 -0.736 1.00 97.81 210 VAL A O 1
ATOM 1592 N N . VAL A 1 211 ? 0.789 -12.492 0.358 1.00 97.88 211 VAL A N 1
ATOM 1593 C CA . VAL A 1 211 ? -0.624 -12.676 0.714 1.00 97.88 211 VAL A CA 1
ATOM 1594 C C . VAL A 1 211 ? -1.584 -11.968 -0.225 1.00 97.88 211 VAL A C 1
ATOM 1596 O O . VAL A 1 211 ? -2.773 -12.282 -0.203 1.00 97.88 211 VAL A O 1
ATOM 1599 N N . GLY A 1 212 ? -1.102 -11.035 -1.043 1.00 98.12 212 GLY A N 1
ATOM 1600 C CA . GLY A 1 212 ? -1.958 -10.281 -1.942 1.00 98.12 212 GLY A CA 1
ATOM 1601 C C . GLY A 1 212 ? -1.232 -9.653 -3.120 1.00 98.12 212 GLY A C 1
ATOM 1602 O O . GLY A 1 212 ? -0.004 -9.565 -3.154 1.00 98.12 212 GLY A O 1
ATOM 1603 N N . THR A 1 213 ? -2.015 -9.192 -4.085 1.00 98.69 213 THR A N 1
ATOM 1604 C CA . THR A 1 213 ? -1.534 -8.357 -5.184 1.00 98.69 213 THR A CA 1
ATOM 1605 C C . THR A 1 213 ? -2.530 -7.246 -5.484 1.00 98.69 213 THR A C 1
ATOM 1607 O O . THR A 1 213 ? -3.739 -7.479 -5.463 1.00 98.69 213 THR A O 1
ATOM 1610 N N . GLU A 1 214 ? -2.021 -6.039 -5.714 1.00 98.75 214 GLU A N 1
ATOM 1611 C CA . GLU A 1 214 ? -2.785 -4.894 -6.193 1.00 98.75 214 GLU A CA 1
ATOM 1612 C C . GLU A 1 214 ? -2.654 -4.775 -7.708 1.00 98.75 214 GLU A C 1
ATOM 1614 O O . GLU A 1 214 ? -1.555 -4.787 -8.267 1.00 98.75 214 GLU A O 1
ATOM 1619 N N . LEU A 1 215 ? -3.808 -4.724 -8.376 1.00 98.81 215 LEU A N 1
ATOM 1620 C CA . LEU A 1 215 ? -3.882 -4.932 -9.819 1.00 98.81 215 LEU A CA 1
ATOM 1621 C C . LEU A 1 215 ? -3.321 -3.762 -10.634 1.00 98.81 215 LEU A C 1
ATOM 1623 O O . LEU A 1 215 ? -2.730 -3.988 -11.692 1.00 98.81 215 LEU A O 1
ATOM 1627 N N . ARG A 1 216 ? -3.520 -2.525 -10.177 1.00 98.62 216 ARG A N 1
ATOM 1628 C CA . ARG A 1 216 ? -2.971 -1.324 -10.809 1.00 98.62 216 ARG A CA 1
ATOM 1629 C C . ARG A 1 216 ? -3.022 -0.149 -9.842 1.00 98.62 216 ARG A C 1
ATOM 1631 O O . ARG A 1 216 ? -4.096 0.179 -9.338 1.00 98.62 216 ARG A O 1
ATOM 1638 N N . ASN A 1 217 ? -1.888 0.508 -9.662 1.00 98.56 217 ASN A N 1
ATOM 1639 C CA . ASN A 1 217 ? -1.778 1.747 -8.914 1.00 98.56 217 ASN A CA 1
ATOM 1640 C C . ASN A 1 217 ? -2.475 2.912 -9.627 1.00 98.56 217 ASN A C 1
ATOM 1642 O O . ASN A 1 217 ? -2.307 3.112 -10.833 1.00 98.56 217 ASN A O 1
ATOM 1646 N N . GLU A 1 218 ? -3.235 3.695 -8.862 1.00 97.38 218 GLU A N 1
ATOM 1647 C CA . GLU A 1 218 ? -3.777 4.998 -9.264 1.00 97.38 218 GLU A CA 1
ATOM 1648 C C . GLU A 1 218 ? -4.393 5.058 -10.670 1.00 97.38 218 GLU A C 1
ATOM 1650 O O . GLU A 1 218 ? -4.071 5.956 -11.455 1.00 97.38 218 GLU A O 1
ATOM 1655 N N . VAL A 1 219 ? -5.313 4.137 -10.984 1.00 98.38 219 VAL A N 1
ATOM 1656 C CA . VAL A 1 219 ? -6.033 4.146 -12.267 1.00 98.38 219 VAL A CA 1
ATOM 1657 C C . VAL A 1 219 ? -6.654 5.529 -12.500 1.00 98.38 219 VAL A C 1
ATOM 1659 O O . VAL A 1 219 ? -7.455 6.030 -11.704 1.00 98.38 219 VAL A O 1
ATOM 1662 N N . ARG A 1 220 ? -6.249 6.190 -13.583 1.00 97.62 220 ARG A N 1
ATOM 1663 C CA . ARG A 1 220 ? -6.554 7.602 -13.866 1.00 97.62 220 ARG A CA 1
ATOM 1664 C C . ARG A 1 220 ? -6.579 7.872 -15.363 1.00 97.62 220 ARG A C 1
ATOM 1666 O O . ARG A 1 220 ? -6.222 7.015 -16.170 1.00 97.62 220 ARG A O 1
ATOM 1673 N N . ALA A 1 221 ? -7.019 9.073 -15.728 1.00 96.56 221 ALA A N 1
ATOM 1674 C CA . ALA A 1 221 ? -6.932 9.521 -17.107 1.00 96.56 221 ALA A CA 1
ATOM 1675 C C . ALA A 1 221 ? -5.477 9.469 -17.583 1.00 96.56 221 ALA A C 1
ATOM 1677 O O . ALA A 1 221 ? -4.557 9.819 -16.852 1.00 96.56 221 ALA A O 1
ATOM 1678 N N . SER A 1 222 ? -5.273 8.998 -18.805 1.00 94.38 222 SER A N 1
ATOM 1679 C CA . SER A 1 222 ? -3.943 8.888 -19.385 1.00 94.38 222 SER A CA 1
ATOM 1680 C C . SER A 1 222 ? -3.998 9.383 -20.815 1.00 94.38 222 SER A C 1
ATOM 1682 O O . SER A 1 222 ? -4.741 8.841 -21.623 1.00 94.38 222 SER A O 1
ATOM 1684 N N . ALA A 1 223 ? -3.262 10.432 -21.153 1.00 90.12 223 ALA A N 1
ATOM 1685 C CA . ALA A 1 223 ? -3.150 10.915 -22.519 1.00 90.12 223 ALA A CA 1
ATOM 1686 C C . ALA A 1 223 ? -2.069 10.105 -23.258 1.00 90.12 223 ALA A C 1
ATOM 1688 O O . ALA A 1 223 ? -0.969 9.990 -22.725 1.00 90.12 223 ALA A O 1
ATOM 1689 N N . PRO A 1 224 ? -2.340 9.555 -24.463 1.00 88.00 224 PRO A N 1
ATOM 1690 C CA . PRO A 1 224 ? -3.568 9.675 -25.265 1.00 88.00 224 PRO A CA 1
ATOM 1691 C C . PRO A 1 224 ? -4.634 8.574 -25.028 1.00 88.00 224 PRO A C 1
ATOM 1693 O O . PRO A 1 224 ? -5.636 8.551 -25.738 1.00 88.00 224 PRO A O 1
ATOM 1696 N N . GLY A 1 225 ? -4.444 7.655 -24.076 1.00 87.19 225 GLY A N 1
ATOM 1697 C CA . GLY A 1 225 ? -5.326 6.501 -23.800 1.00 87.19 225 GLY A CA 1
ATOM 1698 C C . GLY A 1 225 ? -6.757 6.794 -23.300 1.00 87.19 225 GLY A C 1
ATOM 1699 O O . GLY A 1 225 ? -7.612 5.910 -23.339 1.00 87.19 225 GLY A O 1
ATOM 1700 N N . GLY A 1 226 ? -7.055 8.020 -22.871 1.00 94.62 226 GLY A N 1
ATOM 1701 C CA . GLY A 1 226 ? -8.376 8.446 -22.405 1.00 94.62 226 GLY A CA 1
ATOM 1702 C C . GLY A 1 226 ? -8.612 8.237 -20.906 1.00 94.62 226 GLY A C 1
ATOM 1703 O O . GLY A 1 226 ? -7.684 8.008 -20.131 1.00 94.62 226 GLY A O 1
ATOM 1704 N N . ALA A 1 227 ? -9.872 8.370 -20.485 1.00 96.75 227 ALA A N 1
ATOM 1705 C CA . ALA A 1 227 ? -10.277 8.249 -19.086 1.00 96.75 227 ALA A CA 1
ATOM 1706 C C . ALA A 1 227 ? -10.790 6.831 -18.769 1.00 96.75 227 ALA A C 1
ATOM 1708 O O . ALA A 1 227 ? -11.560 6.291 -19.570 1.00 96.75 227 ALA A O 1
ATOM 1709 N N . PRO A 1 228 ? -10.404 6.235 -17.627 1.00 97.88 228 PRO A N 1
ATOM 1710 C CA . PRO A 1 228 ? -10.983 4.992 -17.139 1.00 97.88 228 PRO A CA 1
ATOM 1711 C C . PRO A 1 228 ? -12.397 5.234 -16.613 1.00 97.88 228 PRO A C 1
ATOM 1713 O O . PRO A 1 228 ? -12.735 6.332 -16.163 1.00 97.88 228 PRO A O 1
ATOM 1716 N N . HIS A 1 229 ? -13.210 4.188 -16.613 1.00 97.56 229 HIS A N 1
ATOM 1717 C CA . HIS A 1 229 ? -14.532 4.204 -16.000 1.00 97.56 229 HIS A CA 1
ATOM 1718 C C . HIS A 1 229 ? -14.831 2.868 -15.314 1.00 97.56 229 HIS A C 1
ATOM 1720 O O . HIS A 1 229 ? -14.126 1.877 -15.499 1.00 97.56 229 HIS A O 1
ATOM 1726 N N . TRP A 1 230 ? -15.869 2.856 -14.481 1.00 98.25 230 TRP A N 1
ATOM 1727 C CA . TRP A 1 230 ? -16.267 1.695 -13.689 1.00 98.25 230 TRP A CA 1
ATOM 1728 C C . TRP A 1 230 ? -17.563 1.092 -14.242 1.00 98.25 230 TRP A C 1
ATOM 1730 O O . TRP A 1 230 ? -18.658 1.569 -13.932 1.00 98.25 230 TRP A O 1
ATOM 1740 N N . GLY A 1 231 ? -17.445 0.049 -15.064 1.00 96.81 231 GLY A N 1
ATOM 1741 C CA . GLY A 1 231 ? -18.558 -0.540 -15.807 1.00 96.81 231 GLY A CA 1
ATOM 1742 C C . GLY A 1 231 ? -18.831 0.179 -17.132 1.00 96.81 231 GLY A C 1
ATOM 1743 O O . GLY A 1 231 ? -18.263 1.229 -17.415 1.00 96.81 231 GLY A O 1
ATOM 1744 N N . GLY A 1 232 ? -19.745 -0.362 -17.939 1.00 94.25 232 GLY A N 1
ATOM 1745 C CA . GLY A 1 232 ? -20.131 0.207 -19.240 1.00 94.25 232 GLY A CA 1
ATOM 1746 C C . GLY A 1 232 ? -19.429 -0.421 -20.450 1.00 94.25 232 GLY A C 1
ATOM 1747 O O . GLY A 1 232 ? -19.864 -0.183 -21.576 1.00 94.25 232 GLY A O 1
ATOM 1748 N N . GLY A 1 233 ? -18.431 -1.282 -20.228 1.00 95.00 233 GLY A N 1
ATOM 1749 C CA . GLY A 1 233 ? -17.715 -2.021 -21.265 1.00 95.00 233 GLY A CA 1
ATOM 1750 C C . GLY A 1 233 ? -16.752 -1.166 -22.093 1.00 95.00 233 GLY A C 1
ATOM 1751 O O . GLY A 1 233 ? -16.608 0.032 -21.892 1.00 95.00 233 GLY A O 1
ATOM 1752 N N . GLY A 1 234 ? -16.090 -1.791 -23.065 1.00 96.12 234 GLY A N 1
ATOM 1753 C CA . GLY A 1 234 ? -15.058 -1.131 -23.865 1.00 96.12 234 GLY A CA 1
ATOM 1754 C C . GLY A 1 234 ? -13.668 -1.188 -23.218 1.00 96.12 234 GLY A C 1
ATOM 1755 O O . GLY A 1 234 ? -13.494 -1.797 -22.163 1.00 96.12 234 GLY A O 1
ATOM 1756 N N . PRO A 1 235 ? -12.655 -0.595 -23.870 1.00 95.06 235 PRO A N 1
ATOM 1757 C CA . PRO A 1 235 ? -11.252 -0.792 -23.500 1.00 95.06 235 PRO A CA 1
ATOM 1758 C C . PRO A 1 235 ? -10.851 -0.119 -22.179 1.00 95.06 235 PRO A C 1
ATOM 1760 O O . PRO A 1 235 ? -9.864 -0.529 -21.580 1.00 95.06 235 PRO A O 1
ATOM 1763 N N . ASN A 1 236 ? -11.623 0.867 -21.708 1.00 97.88 236 ASN A N 1
ATOM 1764 C CA . ASN A 1 236 ? -11.315 1.666 -20.518 1.00 97.88 236 ASN A CA 1
ATOM 1765 C C . ASN A 1 236 ? -12.163 1.267 -19.293 1.00 97.88 236 ASN A C 1
ATOM 1767 O O . ASN A 1 236 ? -12.148 1.968 -18.277 1.00 97.88 236 ASN A O 1
ATOM 1771 N N . ASP A 1 237 ? -12.882 0.139 -19.364 1.00 98.50 237 ASP A N 1
ATOM 1772 C CA . ASP A 1 237 ? -13.664 -0.390 -18.245 1.00 98.50 237 ASP A CA 1
ATOM 1773 C C . ASP A 1 237 ? -12.764 -1.084 -17.213 1.00 98.50 237 ASP A C 1
ATOM 1775 O O . ASP A 1 237 ? -12.402 -2.257 -17.348 1.00 98.50 237 ASP A O 1
ATOM 1779 N N . TRP A 1 238 ? -12.419 -0.350 -16.155 1.00 98.75 238 TRP A N 1
ATOM 1780 C CA . TRP A 1 238 ? -11.574 -0.868 -15.086 1.00 98.75 238 TRP A CA 1
ATOM 1781 C C . TRP A 1 238 ? -12.248 -1.994 -14.299 1.00 98.75 238 TRP A C 1
ATOM 1783 O O . TRP A 1 238 ? -11.580 -2.941 -13.891 1.00 98.75 238 TRP A O 1
ATOM 1793 N N . HIS A 1 239 ? -13.573 -1.945 -14.122 1.00 98.69 239 HIS A N 1
ATOM 1794 C CA . HIS A 1 239 ? -14.303 -2.996 -13.402 1.00 98.69 239 HIS A CA 1
ATOM 1795 C C . HIS A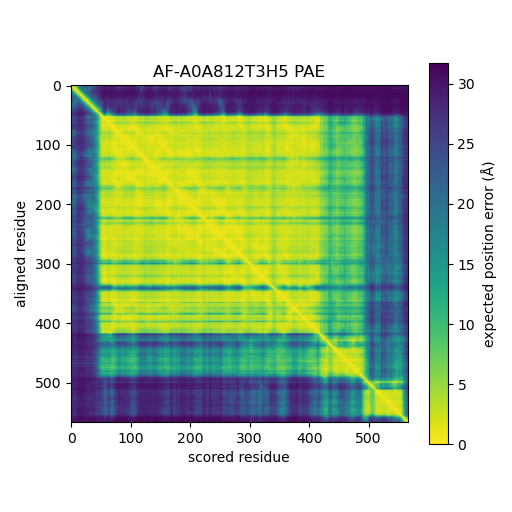 1 239 ? -14.184 -4.341 -14.126 1.00 98.69 239 HIS A C 1
ATOM 1797 O O . HIS A 1 239 ? -13.894 -5.362 -13.491 1.00 98.69 239 HIS A O 1
ATOM 1803 N N . ALA A 1 240 ? -14.351 -4.332 -15.451 1.00 98.62 240 ALA A N 1
ATOM 1804 C CA . ALA A 1 240 ? -14.211 -5.526 -16.277 1.00 98.62 240 ALA A CA 1
ATOM 1805 C C . ALA A 1 240 ? -12.768 -6.059 -16.264 1.00 98.62 240 ALA A C 1
ATOM 1807 O O . ALA A 1 240 ? -12.559 -7.237 -15.967 1.00 98.62 240 ALA A O 1
ATOM 1808 N N . ALA A 1 241 ? -11.778 -5.190 -16.500 1.00 98.81 241 ALA A N 1
ATOM 1809 C CA . ALA A 1 241 ? -10.366 -5.578 -16.528 1.00 98.81 241 ALA A CA 1
ATOM 1810 C C . ALA A 1 241 ? -9.867 -6.116 -15.176 1.00 98.81 241 ALA A C 1
ATOM 1812 O O . ALA A 1 241 ? -9.178 -7.136 -15.129 1.00 98.81 241 ALA A O 1
ATOM 1813 N N . ALA A 1 242 ? -10.254 -5.479 -14.065 1.00 98.88 242 ALA A N 1
ATOM 1814 C CA . ALA A 1 242 ? -9.908 -5.937 -12.722 1.00 98.88 242 ALA A CA 1
ATOM 1815 C C . ALA A 1 242 ? -10.530 -7.305 -12.398 1.00 98.88 242 ALA A C 1
ATOM 1817 O O . ALA A 1 242 ? -9.887 -8.150 -11.773 1.00 98.88 242 ALA A O 1
ATOM 1818 N N . THR A 1 243 ? -11.771 -7.539 -12.839 1.00 98.81 243 THR A N 1
ATOM 1819 C CA . THR A 1 243 ? -12.452 -8.828 -12.651 1.00 98.81 243 THR A CA 1
ATOM 1820 C C . THR A 1 243 ? -11.746 -9.943 -13.427 1.00 98.81 243 THR A C 1
ATOM 1822 O O . THR A 1 243 ? -11.461 -11.000 -12.862 1.00 98.81 243 THR A O 1
ATOM 1825 N N . GLU A 1 244 ? -11.413 -9.699 -14.697 1.00 98.75 244 GLU A N 1
ATOM 1826 C CA . GLU A 1 244 ? -10.692 -10.655 -15.545 1.00 98.75 244 GLU A CA 1
ATOM 1827 C C . GLU A 1 244 ? -9.312 -10.996 -14.966 1.00 98.75 244 GLU A C 1
ATOM 1829 O O . GLU A 1 244 ? -8.992 -12.172 -14.768 1.00 98.75 244 GLU A O 1
ATOM 1834 N N . ALA A 1 245 ? -8.522 -9.976 -14.621 1.00 98.88 245 ALA A N 1
ATOM 1835 C CA . ALA A 1 245 ? -7.186 -10.172 -14.074 1.00 98.88 245 ALA A CA 1
ATOM 1836 C C . ALA A 1 245 ? -7.207 -10.892 -12.724 1.00 98.88 245 ALA A C 1
ATOM 1838 O O . ALA A 1 245 ? -6.445 -11.838 -12.518 1.00 98.88 245 ALA A O 1
ATOM 1839 N N . GLY A 1 246 ? -8.122 -10.508 -11.827 1.00 98.88 246 GLY A N 1
ATOM 1840 C CA . GLY A 1 246 ? -8.296 -11.179 -10.541 1.00 98.88 246 GLY A CA 1
ATOM 1841 C C . GLY A 1 246 ? -8.578 -12.674 -10.698 1.00 98.88 246 GLY A C 1
ATOM 1842 O O . GLY A 1 246 ? -7.957 -13.496 -10.022 1.00 98.88 246 GLY A O 1
ATOM 1843 N N . ASN A 1 247 ? -9.460 -13.047 -11.628 1.00 98.88 247 ASN A N 1
ATOM 1844 C CA . ASN A 1 247 ? -9.786 -14.448 -11.893 1.00 98.88 247 ASN A CA 1
ATOM 1845 C C . ASN A 1 247 ? -8.618 -15.222 -12.528 1.00 98.88 247 ASN A C 1
ATOM 1847 O O . ASN A 1 247 ? -8.352 -16.357 -12.123 1.00 98.88 247 ASN A O 1
ATOM 1851 N N . ALA A 1 248 ? -7.877 -14.612 -13.456 1.00 98.88 248 ALA A N 1
ATOM 1852 C CA . ALA A 1 248 ? -6.689 -15.225 -14.055 1.00 98.88 248 ALA A CA 1
ATOM 1853 C C . ALA A 1 248 ? -5.584 -15.491 -13.015 1.00 98.88 248 ALA A C 1
ATOM 1855 O O . ALA A 1 248 ? -5.004 -16.578 -12.978 1.00 98.88 248 ALA A O 1
ATOM 1856 N N . ILE A 1 249 ? -5.339 -14.536 -12.114 1.00 98.88 249 ILE A N 1
ATOM 1857 C CA . ILE A 1 249 ? -4.391 -14.683 -11.000 1.00 98.88 249 ILE A CA 1
ATOM 1858 C C . ILE A 1 249 ? -4.832 -15.817 -10.067 1.00 98.88 249 ILE A C 1
ATOM 1860 O O . ILE A 1 249 ? -4.037 -16.695 -9.721 1.00 98.88 249 ILE A O 1
ATOM 1864 N N . LEU A 1 250 ? -6.113 -15.848 -9.694 1.00 98.62 250 LEU A N 1
ATOM 1865 C CA . LEU A 1 250 ? -6.672 -16.862 -8.796 1.00 98.62 250 LEU A CA 1
ATOM 1866 C C . LEU A 1 250 ? -6.685 -18.278 -9.391 1.00 98.62 250 LEU A C 1
ATOM 1868 O O . LEU A 1 250 ? -6.800 -19.255 -8.636 1.00 98.62 250 LEU A O 1
ATOM 1872 N N . ALA A 1 251 ? -6.574 -18.415 -10.715 1.00 98.25 251 ALA A N 1
ATOM 1873 C CA . ALA A 1 251 ? -6.423 -19.704 -11.380 1.00 98.25 251 ALA A CA 1
ATOM 1874 C C . ALA A 1 251 ? -5.044 -20.334 -11.110 1.00 98.25 251 ALA A C 1
ATOM 1876 O O . ALA A 1 251 ? -4.968 -21.545 -10.910 1.00 98.25 251 ALA A O 1
ATOM 1877 N N . VAL A 1 252 ? -3.977 -19.526 -11.035 1.00 98.19 252 VAL A N 1
ATOM 1878 C CA . VAL A 1 252 ? -2.600 -20.004 -10.789 1.00 98.19 252 VAL A CA 1
ATOM 1879 C C . VAL A 1 252 ? -2.174 -19.918 -9.322 1.00 98.19 252 VAL A C 1
ATOM 1881 O O . VAL A 1 252 ? -1.352 -20.714 -8.872 1.00 98.19 252 VAL A O 1
ATOM 1884 N N . ASN A 1 253 ? -2.750 -18.990 -8.555 1.00 97.62 253 ASN A N 1
ATOM 1885 C CA . ASN A 1 253 ? -2.512 -18.838 -7.125 1.00 97.62 253 ASN A CA 1
ATOM 1886 C C . ASN A 1 253 ? -3.857 -18.706 -6.385 1.00 97.62 253 ASN A C 1
ATOM 1888 O O . ASN A 1 253 ? -4.365 -17.602 -6.200 1.00 97.62 253 ASN A O 1
ATOM 1892 N N . PRO A 1 254 ? -4.468 -19.825 -5.954 1.00 95.69 254 PRO A N 1
ATOM 1893 C CA . PRO A 1 254 ? -5.800 -19.826 -5.347 1.00 95.69 254 PRO A CA 1
ATOM 1894 C C . PRO A 1 254 ? -5.863 -19.134 -3.981 1.00 95.69 254 PRO A C 1
ATOM 1896 O O . PRO A 1 254 ? -6.957 -18.811 -3.515 1.00 95.69 254 PRO A O 1
ATOM 1899 N N . GLU A 1 255 ? -4.721 -18.946 -3.317 1.00 93.62 255 GLU A N 1
ATOM 1900 C CA . GLU A 1 255 ? -4.675 -18.491 -1.931 1.00 93.62 255 GLU A CA 1
ATOM 1901 C C . GLU A 1 255 ? -4.509 -16.972 -1.800 1.00 93.62 255 GLU A C 1
ATOM 1903 O O . GLU A 1 255 ? -4.895 -16.435 -0.761 1.00 93.62 255 GLU A O 1
ATOM 1908 N N . ILE A 1 256 ? -4.021 -16.286 -2.837 1.00 97.31 256 ILE A N 1
ATOM 1909 C CA . ILE A 1 256 ? -3.701 -14.852 -2.812 1.00 97.31 256 ILE A CA 1
ATOM 1910 C C . ILE A 1 256 ? -4.955 -13.961 -2.761 1.00 97.31 256 ILE A C 1
ATOM 1912 O O . ILE A 1 256 ? -5.989 -14.281 -3.349 1.00 97.31 256 ILE A O 1
ATOM 1916 N N . LEU A 1 257 ? -4.875 -12.836 -2.049 1.00 98.75 257 LEU A N 1
ATOM 1917 C CA . LEU A 1 257 ? -5.881 -11.772 -2.085 1.00 98.75 257 LEU A CA 1
ATOM 1918 C C . LEU A 1 257 ? -5.724 -10.919 -3.351 1.00 98.75 257 LEU A C 1
ATOM 1920 O O . LEU A 1 257 ? -4.608 -10.630 -3.779 1.00 98.75 257 LEU A O 1
ATOM 1924 N N . ILE A 1 258 ? -6.846 -10.468 -3.906 1.00 98.88 258 ILE A N 1
ATOM 1925 C CA . ILE A 1 258 ? -6.890 -9.563 -5.058 1.00 98.88 258 ILE A CA 1
ATOM 1926 C C . ILE A 1 258 ? -7.321 -8.187 -4.564 1.00 98.88 258 ILE A C 1
ATOM 1928 O O . ILE A 1 258 ? -8.454 -8.021 -4.103 1.00 98.88 258 ILE A O 1
ATOM 1932 N N . ALA A 1 259 ? -6.412 -7.221 -4.649 1.00 98.88 259 ALA A N 1
ATOM 1933 C CA . ALA A 1 259 ? -6.636 -5.844 -4.250 1.00 98.88 259 ALA A CA 1
ATOM 1934 C C . ALA A 1 259 ? -6.967 -4.986 -5.486 1.00 98.88 259 ALA A C 1
ATOM 1936 O O . ALA A 1 259 ? -6.205 -4.953 -6.456 1.00 98.88 259 ALA A O 1
ATOM 1937 N N . VAL A 1 260 ? -8.133 -4.334 -5.476 1.00 98.94 260 VAL A N 1
ATOM 1938 C CA . VAL A 1 260 ? -8.656 -3.558 -6.611 1.00 98.94 260 VAL A CA 1
ATOM 1939 C C . VAL A 1 260 ? -8.814 -2.093 -6.220 1.00 98.94 260 VAL A C 1
ATOM 1941 O O . VAL A 1 260 ? -9.668 -1.761 -5.395 1.00 98.94 260 VAL A O 1
ATOM 1944 N N . GLY A 1 261 ? -8.015 -1.230 -6.845 1.00 98.12 261 GLY A N 1
ATOM 1945 C CA . GLY A 1 261 ? -8.038 0.211 -6.615 1.00 98.12 261 GLY A CA 1
ATOM 1946 C C . GLY A 1 261 ? -9.220 0.926 -7.252 1.00 98.12 261 GLY A C 1
ATOM 1947 O O . GLY A 1 261 ? -9.833 0.434 -8.202 1.00 98.12 261 GLY A O 1
ATOM 1948 N N . GLY A 1 262 ? -9.533 2.108 -6.725 1.00 97.56 262 GLY A N 1
ATOM 1949 C CA . GLY A 1 262 ? -10.463 3.047 -7.351 1.00 97.56 262 GLY A CA 1
ATOM 1950 C C . GLY A 1 262 ? -9.914 3.683 -8.630 1.00 97.56 262 GLY A C 1
ATOM 1951 O O . GLY A 1 262 ? -8.723 3.606 -8.934 1.00 97.56 262 GLY A O 1
ATOM 1952 N N . ILE A 1 263 ? -10.793 4.368 -9.359 1.00 97.88 263 ILE A N 1
ATOM 1953 C CA . ILE A 1 263 ? -10.385 5.269 -10.444 1.00 97.88 263 ILE A CA 1
ATOM 1954 C C . ILE A 1 263 ? -10.060 6.660 -9.880 1.00 97.88 263 ILE A C 1
ATOM 1956 O O . ILE A 1 263 ? -10.176 6.898 -8.675 1.00 97.88 263 ILE A O 1
ATOM 1960 N N . ASN A 1 264 ? -9.669 7.595 -10.754 1.00 96.69 264 ASN A N 1
ATOM 1961 C CA . ASN A 1 264 ? -9.277 8.953 -10.374 1.00 96.69 264 ASN A CA 1
ATOM 1962 C C . ASN A 1 264 ? -8.185 8.904 -9.296 1.00 96.69 264 ASN A C 1
ATOM 1964 O O . ASN A 1 264 ? -8.399 9.353 -8.174 1.00 96.69 264 ASN A O 1
ATOM 1968 N N . TYR A 1 265 ? -7.026 8.336 -9.639 1.00 97.31 265 TYR A N 1
ATOM 1969 C CA . TYR A 1 265 ? -5.878 8.209 -8.734 1.00 97.31 265 TYR A CA 1
ATOM 1970 C C . TYR A 1 265 ? -6.203 7.398 -7.468 1.00 97.31 265 TYR A C 1
ATOM 1972 O O . TYR A 1 265 ? -5.807 7.774 -6.373 1.00 97.31 265 TYR A O 1
ATOM 1980 N N . GLY A 1 266 ? -7.025 6.348 -7.581 1.00 96.44 266 GLY A N 1
ATOM 1981 C CA . GLY A 1 266 ? -7.437 5.540 -6.425 1.00 96.44 266 GLY A CA 1
ATOM 1982 C C . GLY A 1 266 ? -8.387 6.244 -5.445 1.00 96.44 266 GLY A C 1
ATOM 1983 O O . GLY A 1 266 ? -8.686 5.687 -4.389 1.00 96.44 266 GLY A O 1
ATOM 1984 N N . LYS A 1 267 ? -8.867 7.455 -5.760 1.00 96.38 267 LYS A N 1
ATOM 1985 C CA . LYS A 1 267 ? -9.731 8.239 -4.862 1.00 96.38 267 LYS A CA 1
ATOM 1986 C C . LYS A 1 267 ? -11.196 7.828 -4.950 1.00 96.38 267 LYS A C 1
ATOM 1988 O O . LYS A 1 267 ? -11.903 7.987 -3.965 1.00 96.38 267 LYS A O 1
ATOM 1993 N N . ASP A 1 268 ? -11.659 7.340 -6.100 1.00 97.44 268 ASP A N 1
ATOM 1994 C CA . ASP A 1 268 ? -13.081 7.105 -6.370 1.00 97.44 268 ASP A CA 1
ATOM 1995 C C . ASP A 1 268 ? -13.397 5.610 -6.536 1.00 97.44 268 ASP A C 1
ATOM 1997 O O . ASP A 1 268 ? -13.046 4.979 -7.537 1.00 97.44 268 ASP A O 1
ATOM 2001 N N . LEU A 1 269 ? -14.103 5.057 -5.547 1.00 98.50 269 LEU A N 1
ATOM 2002 C CA . LEU A 1 269 ? -14.715 3.728 -5.562 1.00 98.50 269 LEU A CA 1
ATOM 2003 C C . LEU A 1 269 ? -16.252 3.812 -5.519 1.00 98.50 269 LEU A C 1
ATOM 2005 O O . LEU A 1 269 ? -16.930 2.823 -5.231 1.00 98.50 269 LEU A O 1
ATOM 2009 N N . SER A 1 270 ? -16.849 4.965 -5.829 1.00 96.44 270 SER A N 1
ATOM 2010 C CA . SER A 1 270 ? -18.306 5.152 -5.776 1.00 96.44 270 SER A CA 1
ATOM 2011 C C . SER A 1 270 ? -19.064 4.187 -6.703 1.00 96.44 270 SER A C 1
ATOM 2013 O O . SER A 1 270 ? -20.179 3.757 -6.385 1.00 96.44 270 SER A O 1
ATOM 2015 N N . GLY A 1 271 ? -18.431 3.756 -7.803 1.00 96.25 271 GLY A N 1
ATOM 2016 C CA . GLY A 1 271 ? -18.947 2.729 -8.716 1.00 96.25 271 GLY A CA 1
ATOM 2017 C C . GLY A 1 271 ? -19.252 1.387 -8.036 1.00 96.25 271 GLY A C 1
ATOM 2018 O O . GLY A 1 271 ? -20.232 0.723 -8.393 1.00 96.25 271 GLY A O 1
ATOM 2019 N N . VAL A 1 272 ? -18.505 1.034 -6.982 1.00 98.25 272 VAL A N 1
ATOM 2020 C CA . VAL A 1 272 ? -18.694 -0.195 -6.190 1.00 98.25 272 VAL A CA 1
ATOM 2021 C C . VAL A 1 272 ? -20.090 -0.262 -5.565 1.00 98.25 272 VAL A C 1
ATOM 2023 O O . VAL A 1 272 ? -20.641 -1.352 -5.414 1.00 98.25 272 VAL A O 1
ATOM 2026 N N . TYR A 1 273 ? -20.709 0.885 -5.253 1.00 95.50 273 TYR A N 1
ATOM 2027 C CA . TYR A 1 273 ? -22.053 0.933 -4.667 1.00 95.50 273 TYR A CA 1
ATOM 2028 C C . TYR A 1 273 ? -23.091 0.207 -5.531 1.00 95.50 273 TYR A C 1
ATOM 2030 O O . TYR A 1 273 ? -23.996 -0.447 -5.009 1.00 95.50 273 TYR A O 1
ATOM 2038 N N . ARG A 1 274 ? -22.971 0.337 -6.859 1.00 95.75 274 ARG A N 1
ATOM 2039 C CA . ARG A 1 274 ? -23.904 -0.251 -7.832 1.00 95.75 274 ARG A CA 1
ATOM 2040 C C . ARG A 1 274 ? -23.351 -1.514 -8.476 1.00 95.75 274 ARG A C 1
ATOM 2042 O O . ARG A 1 274 ? -24.126 -2.420 -8.774 1.00 95.75 274 ARG A O 1
ATOM 2049 N N . LEU A 1 275 ? -22.041 -1.558 -8.703 1.00 98.00 275 LEU A N 1
ATOM 2050 C CA . LEU A 1 275 ? -21.380 -2.607 -9.465 1.00 98.00 275 LEU A CA 1
ATOM 2051 C C . LEU A 1 275 ? -20.110 -3.078 -8.738 1.00 98.00 275 LEU A C 1
ATOM 2053 O O . LEU A 1 275 ? -18.999 -2.735 -9.145 1.00 98.00 275 LEU A O 1
ATOM 2057 N N . PRO A 1 276 ? -20.243 -3.847 -7.642 1.00 98.19 276 PRO A N 1
ATOM 2058 C CA . PRO A 1 276 ? -19.085 -4.440 -6.990 1.00 98.19 276 PRO A CA 1
ATOM 2059 C C . PRO A 1 276 ? -18.406 -5.463 -7.916 1.00 98.19 276 PRO A C 1
ATOM 2061 O O . PRO A 1 276 ? -19.069 -6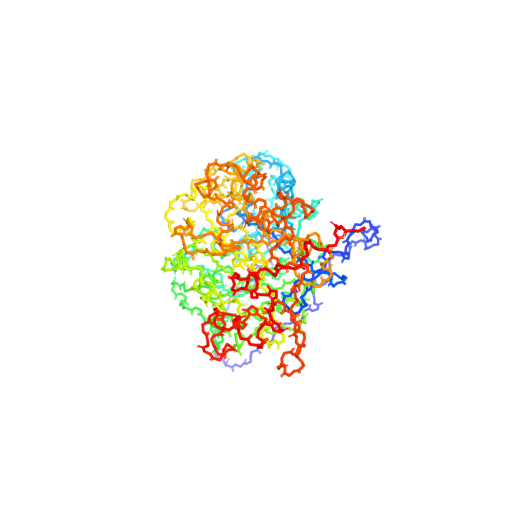.163 -8.689 1.00 98.19 276 PRO A O 1
ATOM 2064 N N . VAL A 1 277 ? -17.080 -5.568 -7.832 1.00 98.62 277 VAL A N 1
ATOM 2065 C CA . VAL A 1 277 ? -16.296 -6.653 -8.438 1.00 98.62 277 VAL A CA 1
ATOM 2066 C C . VAL A 1 277 ? -16.760 -7.991 -7.864 1.00 98.62 277 VAL A C 1
ATOM 2068 O O . VAL A 1 277 ? -17.005 -8.123 -6.663 1.00 98.62 277 VAL A O 1
ATOM 2071 N N . LYS A 1 278 ? -16.889 -8.992 -8.735 1.00 97.44 278 LYS A N 1
ATOM 2072 C CA . LYS A 1 278 ? -17.244 -10.364 -8.366 1.00 97.44 278 LYS A CA 1
ATOM 2073 C C . LYS A 1 278 ? -16.201 -11.306 -8.942 1.00 97.44 278 LYS A C 1
ATOM 2075 O O . LYS A 1 278 ? -16.144 -11.479 -10.151 1.00 97.44 278 LYS A O 1
ATOM 2080 N N . LEU A 1 279 ? -15.397 -11.891 -8.064 1.00 98.50 279 LEU A N 1
ATOM 2081 C CA . LEU A 1 279 ? -14.406 -12.901 -8.423 1.00 98.50 279 LEU A CA 1
ATOM 2082 C C . LEU A 1 279 ? -15.032 -14.296 -8.357 1.00 98.50 279 LEU A C 1
ATOM 2084 O O . LEU A 1 279 ? -15.930 -14.538 -7.546 1.00 98.50 279 LEU A O 1
ATOM 2088 N N . ASP A 1 280 ? -14.511 -15.223 -9.156 1.00 98.00 280 ASP A N 1
ATOM 2089 C CA . ASP A 1 280 ? -14.982 -16.612 -9.208 1.00 98.00 280 ASP A CA 1
ATOM 2090 C C . ASP A 1 280 ? -14.716 -17.340 -7.886 1.00 98.00 280 ASP A C 1
ATOM 2092 O O . ASP A 1 280 ? -15.498 -18.192 -7.457 1.00 98.00 280 ASP A O 1
ATOM 2096 N N . LYS A 1 281 ? -13.617 -16.982 -7.206 1.00 97.19 281 LYS A N 1
ATOM 2097 C CA . LYS A 1 281 ? -13.325 -17.469 -5.856 1.00 97.19 281 LYS A CA 1
ATOM 2098 C C . LYS A 1 281 ? -13.814 -16.466 -4.813 1.00 97.19 281 LYS A C 1
ATOM 2100 O O . LYS A 1 281 ? -13.354 -15.321 -4.800 1.00 97.19 281 LYS A O 1
ATOM 2105 N N . PRO A 1 282 ? -14.698 -16.886 -3.893 1.00 95.88 282 PRO A N 1
ATOM 2106 C CA . PRO A 1 282 ? -15.176 -16.012 -2.836 1.00 95.88 282 PRO A CA 1
ATOM 2107 C C . PRO A 1 282 ? -14.059 -15.709 -1.835 1.00 95.88 282 PRO A C 1
ATOM 2109 O O . PRO A 1 282 ? -13.075 -16.441 -1.727 1.00 95.88 282 PRO A O 1
ATOM 2112 N N . ASN A 1 283 ? -14.266 -14.672 -1.024 1.00 97.00 283 ASN A N 1
ATOM 2113 C CA . ASN A 1 283 ? -13.410 -14.338 0.119 1.00 97.00 283 ASN A CA 1
ATOM 2114 C C . ASN A 1 283 ? -11.965 -13.944 -0.255 1.00 97.00 283 ASN A C 1
ATOM 2116 O O . ASN A 1 283 ? -11.047 -14.151 0.542 1.00 97.00 283 ASN A O 1
ATOM 2120 N N . LYS A 1 284 ? -11.754 -13.408 -1.466 1.00 98.25 284 LYS A N 1
ATOM 2121 C CA . LYS A 1 284 ? -10.434 -12.978 -1.970 1.00 98.25 284 LYS A CA 1
ATOM 2122 C C . LYS A 1 284 ? -10.319 -11.493 -2.301 1.00 98.25 284 LYS A C 1
ATOM 2124 O O . LYS A 1 284 ? -9.207 -10.989 -2.372 1.00 98.25 284 LYS A O 1
ATOM 2129 N N . LEU A 1 285 ? -11.441 -10.801 -2.477 1.00 98.75 285 LEU A N 1
ATOM 2130 C CA . LEU A 1 285 ? -11.473 -9.401 -2.895 1.00 98.75 285 LEU A CA 1
ATOM 2131 C C . LEU A 1 285 ? -11.213 -8.441 -1.728 1.00 98.75 285 LEU A C 1
ATOM 2133 O O . LEU A 1 285 ? -11.907 -8.512 -0.712 1.00 98.75 285 LEU A O 1
ATOM 2137 N N . VAL A 1 286 ? -10.291 -7.505 -1.935 1.00 98.81 286 VAL A N 1
ATOM 2138 C CA . VAL A 1 286 ? -10.039 -6.317 -1.107 1.00 98.81 286 VAL A CA 1
ATOM 2139 C C . VAL A 1 286 ? -10.137 -5.092 -2.021 1.00 98.81 286 VAL A C 1
ATOM 2141 O O . VAL A 1 286 ? -9.622 -5.127 -3.134 1.00 98.81 286 VAL A O 1
ATOM 2144 N N . TYR A 1 287 ? -10.783 -4.010 -1.591 1.00 98.94 287 TYR A N 1
ATOM 2145 C CA . TYR A 1 287 ? -10.714 -2.741 -2.326 1.00 98.94 287 TYR A CA 1
ATOM 2146 C C . TYR A 1 287 ? -9.592 -1.869 -1.782 1.00 98.94 287 TYR A C 1
ATOM 2148 O O . TYR A 1 287 ? -9.373 -1.842 -0.567 1.00 98.94 287 TYR A O 1
ATOM 2156 N N . THR A 1 288 ? -8.918 -1.137 -2.667 1.00 98.62 288 THR A N 1
ATOM 2157 C CA . THR A 1 288 ? -7.870 -0.194 -2.284 1.00 98.62 288 THR A CA 1
ATOM 2158 C C . THR A 1 288 ? -8.235 1.250 -2.586 1.00 98.62 288 THR A C 1
ATOM 2160 O O . THR A 1 288 ? -8.861 1.560 -3.600 1.00 98.62 288 THR A O 1
ATOM 2163 N N . ALA A 1 289 ? -7.879 2.140 -1.662 1.00 98.12 289 ALA A N 1
ATOM 2164 C CA . ALA A 1 289 ? -8.123 3.571 -1.777 1.00 98.12 289 ALA A CA 1
ATOM 2165 C C . ALA A 1 289 ? -6.838 4.354 -1.518 1.00 98.12 289 ALA A C 1
ATOM 2167 O O . ALA A 1 289 ? -6.033 3.973 -0.668 1.00 98.12 289 ALA A O 1
ATOM 2168 N N . HIS A 1 290 ? -6.681 5.467 -2.226 1.00 97.44 290 HIS A N 1
ATOM 2169 C CA . HIS A 1 290 ? -5.585 6.408 -2.036 1.00 97.44 290 HIS A CA 1
ATOM 2170 C C . HIS A 1 290 ? -6.121 7.709 -1.451 1.00 97.44 290 HIS A C 1
ATOM 2172 O O . HIS A 1 290 ? -7.209 8.175 -1.811 1.00 97.44 290 HIS A O 1
ATOM 2178 N N . SER A 1 291 ? -5.374 8.310 -0.529 1.00 94.06 291 SER A N 1
ATOM 2179 C CA . SER A 1 291 ? -5.814 9.544 0.119 1.00 94.06 291 SER A CA 1
ATOM 2180 C C . SER A 1 291 ? -4.634 10.405 0.545 1.00 94.06 291 SER A C 1
ATOM 2182 O O . SER A 1 291 ? -3.792 9.981 1.330 1.00 94.06 291 SER A O 1
ATOM 2184 N N . TYR A 1 292 ? -4.611 11.647 0.070 1.00 91.94 292 TYR A N 1
ATOM 2185 C CA . TYR A 1 292 ? -3.586 12.633 0.393 1.00 91.94 292 TYR A CA 1
ATOM 2186 C C . TYR A 1 292 ? -4.214 13.995 0.716 1.00 91.94 292 TYR A C 1
ATOM 2188 O O . TYR A 1 292 ? -5.389 14.256 0.438 1.00 91.94 292 TYR A O 1
ATOM 2196 N N . SER A 1 293 ? -3.423 14.913 1.276 1.00 86.50 293 SER A N 1
ATOM 2197 C CA . SER A 1 293 ? -3.904 16.254 1.640 1.00 86.50 293 SER A CA 1
ATOM 2198 C C . SER A 1 293 ? -4.384 17.078 0.441 1.00 86.50 293 SER A C 1
ATOM 2200 O O . SER A 1 293 ? -5.311 17.878 0.570 1.00 86.50 293 SER A O 1
ATOM 2202 N N . TRP A 1 294 ? -3.801 16.860 -0.739 1.00 85.50 294 TRP A N 1
ATOM 2203 C CA . TRP A 1 294 ? -4.222 17.494 -1.993 1.00 85.50 294 TRP A CA 1
ATOM 2204 C C . TRP A 1 294 ? -5.402 16.794 -2.672 1.00 85.50 294 TRP A C 1
ATOM 2206 O O . TRP A 1 294 ? -5.928 17.321 -3.651 1.00 85.50 294 TRP A O 1
ATOM 2216 N N . SER A 1 295 ? -5.865 15.650 -2.161 1.00 83.44 295 SER A N 1
ATOM 2217 C CA . SER A 1 295 ? -7.092 15.018 -2.657 1.00 83.44 295 SER A CA 1
ATOM 2218 C C . SER A 1 295 ? -8.329 15.840 -2.281 1.00 83.44 295 SER A C 1
ATOM 2220 O O . SER A 1 295 ? -9.271 15.914 -3.066 1.00 83.44 295 SER A O 1
ATOM 2222 N N . TYR A 1 296 ? -8.307 16.493 -1.109 1.00 81.94 296 TYR A N 1
ATOM 2223 C CA . TYR A 1 296 ? -9.427 17.275 -0.567 1.00 81.94 296 TYR A CA 1
ATOM 2224 C C . TYR A 1 296 ? -8.970 18.591 0.097 1.00 81.94 296 TYR A C 1
ATOM 2226 O O . TYR A 1 296 ? -9.307 18.844 1.258 1.00 81.94 296 TYR A O 1
ATOM 2234 N N . PRO A 1 297 ? -8.212 19.466 -0.593 1.00 79.12 297 PRO A N 1
ATOM 2235 C CA . PRO A 1 297 ? -7.582 20.633 0.027 1.00 79.12 297 PRO A CA 1
ATOM 2236 C C . PRO A 1 297 ? -8.597 21.621 0.622 1.00 79.12 297 PRO A C 1
ATOM 2238 O O . PRO A 1 297 ? -8.305 22.282 1.614 1.00 79.12 297 PRO A O 1
ATOM 2241 N N . TRP A 1 298 ? -9.819 21.681 0.080 1.00 80.81 298 TRP A N 1
ATOM 2242 C CA . TRP A 1 298 ? -10.916 22.513 0.598 1.00 80.81 298 TRP A CA 1
ATOM 2243 C C . TRP A 1 298 ? -11.579 21.963 1.876 1.00 80.81 298 TRP A C 1
ATOM 2245 O O . TRP A 1 298 ? -12.429 22.638 2.465 1.00 80.81 298 TRP A O 1
ATOM 2255 N N . LEU A 1 299 ? -11.226 20.742 2.295 1.00 76.50 299 LEU A N 1
ATOM 2256 C CA . LEU A 1 299 ? -11.742 20.078 3.498 1.00 76.50 299 LEU A CA 1
ATOM 2257 C C . LEU A 1 299 ? -10.714 19.991 4.628 1.00 76.50 299 LEU A C 1
ATOM 2259 O O . LEU A 1 299 ? -11.032 19.429 5.677 1.00 76.50 299 LEU A O 1
ATOM 2263 N N . ALA A 1 300 ? -9.514 20.550 4.447 1.00 69.81 300 ALA A N 1
ATOM 2264 C CA . ALA A 1 300 ? -8.549 20.680 5.533 1.00 69.81 300 ALA A CA 1
ATOM 2265 C C . ALA A 1 300 ? -9.204 21.393 6.737 1.00 69.81 300 ALA A C 1
ATOM 2267 O O . ALA A 1 300 ? -9.935 22.370 6.561 1.00 69.81 300 ALA A O 1
ATOM 2268 N N . ASP A 1 301 ? -8.999 20.856 7.944 1.00 65.62 301 ASP A N 1
ATOM 2269 C CA . ASP A 1 301 ? -9.632 21.278 9.209 1.00 65.62 301 ASP A CA 1
ATOM 2270 C C . ASP A 1 301 ? -11.138 21.100 9.335 1.00 65.62 301 ASP A C 1
ATOM 2272 O O . ASP A 1 301 ? -11.749 21.554 10.306 1.00 65.62 301 ASP A O 1
ATOM 2276 N N . ARG A 1 302 ? -11.769 20.422 8.383 1.00 73.06 302 ARG A N 1
ATOM 2277 C CA . ARG A 1 302 ? -13.213 20.200 8.390 1.00 73.06 302 ARG A CA 1
ATOM 2278 C C . ARG A 1 302 ? -13.496 18.719 8.508 1.00 73.06 302 ARG A C 1
ATOM 2280 O O . ARG A 1 302 ? -14.130 18.151 7.621 1.00 73.06 302 ARG A O 1
ATOM 2287 N N . TYR A 1 303 ? -13.087 18.114 9.626 1.00 73.50 303 TYR A N 1
ATOM 2288 C CA . TYR A 1 303 ? -13.210 16.672 9.861 1.00 73.50 303 TYR A CA 1
ATOM 2289 C C . TYR A 1 303 ? -14.550 16.084 9.409 1.00 73.50 303 TYR A C 1
ATOM 2291 O O . TYR A 1 303 ? -14.587 15.098 8.691 1.00 73.50 303 TYR A O 1
ATOM 2299 N N . GLN A 1 304 ? -15.671 16.705 9.788 1.00 74.44 304 GLN A N 1
ATOM 2300 C CA . GLN A 1 304 ? -17.006 16.199 9.451 1.00 74.44 304 GLN A CA 1
ATOM 2301 C C . GLN A 1 304 ? -17.275 16.189 7.941 1.00 74.44 304 GLN A C 1
ATOM 2303 O O . GLN A 1 304 ? -17.910 15.270 7.428 1.00 74.44 304 GLN A O 1
ATOM 2308 N N . ALA A 1 305 ? -16.777 17.197 7.226 1.00 75.50 305 ALA A N 1
ATOM 2309 C CA . ALA A 1 305 ? -16.898 17.268 5.780 1.00 75.50 305 ALA A CA 1
ATOM 2310 C C . ALA A 1 305 ? -15.935 16.286 5.097 1.00 75.50 305 ALA A C 1
ATOM 2312 O O . ALA A 1 305 ? -16.360 15.583 4.184 1.00 75.50 305 ALA A O 1
ATOM 2313 N N . LEU A 1 306 ? -14.689 16.170 5.580 1.00 80.44 306 LEU A N 1
ATOM 2314 C CA . LEU A 1 306 ? -13.732 15.168 5.100 1.00 80.44 306 LEU A CA 1
ATOM 2315 C C . LEU A 1 306 ? -14.268 13.745 5.307 1.00 80.44 306 LEU A C 1
ATOM 2317 O O . LEU A 1 306 ? -14.320 12.971 4.362 1.00 80.44 306 LEU A O 1
ATOM 2321 N N . HIS A 1 307 ? -14.740 13.421 6.510 1.00 84.88 307 HIS A N 1
ATOM 2322 C CA . HIS A 1 307 ? -15.366 12.143 6.842 1.00 84.88 307 HIS A CA 1
ATOM 2323 C C . HIS A 1 307 ? -16.543 11.835 5.907 1.00 84.88 307 HIS A C 1
ATOM 2325 O O . HIS A 1 307 ? -16.650 10.727 5.384 1.00 84.88 307 HIS A O 1
ATOM 2331 N N . GLY A 1 308 ? -17.433 12.809 5.688 1.00 80.88 308 GLY A N 1
ATOM 2332 C CA . GLY A 1 308 ? -18.564 12.659 4.774 1.00 80.88 308 GLY A CA 1
ATOM 2333 C C . GLY A 1 308 ? -18.139 12.445 3.318 1.00 80.88 308 GLY A C 1
ATOM 2334 O O . GLY A 1 308 ? -18.801 11.693 2.607 1.00 80.88 308 GLY A O 1
ATOM 2335 N N . GLN A 1 309 ? -17.046 13.075 2.884 1.00 86.25 309 GLN A N 1
ATOM 2336 C CA . GLN A 1 309 ? -16.500 12.925 1.537 1.00 86.25 309 GLN A CA 1
ATOM 2337 C C . GLN A 1 309 ? -15.831 11.557 1.351 1.00 86.25 309 GLN A C 1
ATOM 2339 O O . GLN A 1 309 ? -16.280 10.784 0.512 1.00 86.25 309 GLN A O 1
ATOM 2344 N N . LEU A 1 310 ? -14.884 11.190 2.221 1.00 91.94 310 LEU A N 1
ATOM 2345 C CA . LEU A 1 310 ? -14.244 9.867 2.222 1.00 91.94 310 LEU A CA 1
ATOM 2346 C C . LEU A 1 310 ? -15.281 8.741 2.314 1.00 91.94 310 LEU A C 1
ATOM 2348 O O . LEU A 1 310 ? -15.172 7.731 1.624 1.00 91.94 310 LEU A O 1
ATOM 2352 N N . GLY A 1 311 ? -16.332 8.936 3.118 1.00 92.00 311 GLY A N 1
ATOM 2353 C CA . GLY A 1 311 ? -17.452 8.006 3.227 1.00 92.00 311 GLY A CA 1
ATOM 2354 C C . GLY A 1 311 ? -18.212 7.797 1.916 1.00 92.00 311 GLY A C 1
ATOM 2355 O O . GLY A 1 311 ? -18.646 6.679 1.659 1.00 92.00 311 GLY A O 1
ATOM 2356 N N . LYS A 1 312 ? -18.361 8.831 1.081 1.00 88.69 312 LYS A N 1
ATOM 2357 C CA . LYS A 1 312 ? -18.990 8.721 -0.247 1.00 88.69 312 LYS A CA 1
ATOM 2358 C C . LYS A 1 312 ? -18.058 8.089 -1.271 1.00 88.69 312 LYS A C 1
ATOM 2360 O O . LYS A 1 312 ? -18.518 7.290 -2.080 1.00 88.69 312 LYS A O 1
ATOM 2365 N N . ASP A 1 313 ? -16.784 8.448 -1.213 1.00 92.62 313 ASP A N 1
ATOM 2366 C CA . ASP A 1 313 ? -15.811 8.063 -2.227 1.00 92.62 313 ASP A CA 1
ATOM 2367 C C . ASP A 1 313 ? -15.422 6.587 -2.104 1.00 92.62 313 ASP A C 1
ATOM 2369 O O . ASP A 1 313 ? -15.343 5.889 -3.111 1.00 92.62 313 ASP A O 1
ATOM 2373 N N . TRP A 1 314 ? -15.248 6.077 -0.880 1.00 96.75 314 TRP A N 1
ATOM 2374 C CA . TRP A 1 314 ? -14.862 4.676 -0.657 1.00 96.75 314 TRP A CA 1
ATOM 2375 C C . TRP A 1 314 ? -15.256 4.107 0.713 1.00 96.75 314 TRP A C 1
ATOM 2377 O O . TRP A 1 314 ? -15.477 2.904 0.851 1.00 96.75 314 TRP A O 1
ATOM 2387 N N . GLY A 1 315 ? -15.391 4.939 1.748 1.00 94.38 315 GLY A N 1
ATOM 2388 C CA . GLY A 1 315 ? -15.627 4.487 3.121 1.00 94.38 315 GLY A CA 1
ATOM 2389 C C . GLY A 1 315 ? -16.963 3.774 3.339 1.00 94.38 315 GLY A C 1
ATOM 2390 O O . GLY A 1 315 ? -17.094 2.996 4.280 1.00 94.38 315 GLY A O 1
ATOM 2391 N N . PHE A 1 316 ? -17.960 3.968 2.472 1.00 92.94 316 PHE A N 1
ATOM 2392 C CA . PHE A 1 316 ? -19.224 3.231 2.552 1.00 92.94 316 PHE A CA 1
ATOM 2393 C C . PHE A 1 316 ? -19.048 1.716 2.365 1.00 92.94 316 PHE A C 1
ATOM 2395 O O . PHE A 1 316 ? -19.882 0.959 2.857 1.00 92.94 316 PHE A O 1
ATOM 2402 N N . ILE A 1 317 ? -17.982 1.261 1.691 1.00 96.19 317 ILE A N 1
ATOM 2403 C CA . ILE A 1 317 ? -17.748 -0.154 1.350 1.00 96.19 317 ILE A CA 1
ATOM 2404 C C . ILE A 1 317 ? -17.658 -1.031 2.599 1.00 96.19 317 ILE A C 1
ATOM 2406 O O . ILE A 1 317 ? -18.078 -2.186 2.582 1.00 96.19 317 ILE A O 1
ATOM 2410 N N . VAL A 1 318 ? -17.175 -0.480 3.713 1.00 93.81 318 VAL A N 1
ATOM 2411 C CA . VAL A 1 318 ? -17.055 -1.235 4.961 1.00 93.81 318 VAL A CA 1
ATOM 2412 C C . VAL A 1 318 ? -18.360 -1.344 5.750 1.00 93.81 318 VAL A C 1
ATOM 2414 O O . VAL A 1 318 ? -18.381 -1.975 6.806 1.00 93.81 318 VAL A O 1
ATOM 2417 N N . GLN A 1 319 ? -19.462 -0.758 5.272 1.00 86.19 319 GLN A N 1
ATOM 2418 C CA . GLN A 1 319 ? -20.777 -1.008 5.862 1.00 86.19 319 GLN A CA 1
ATOM 2419 C C . GLN A 1 319 ? -21.121 -2.488 5.690 1.00 86.19 319 GLN A C 1
ATOM 2421 O O . GLN A 1 319 ? -21.170 -2.991 4.568 1.00 86.19 319 GLN A O 1
ATOM 2426 N N . GLU A 1 320 ? -21.345 -3.189 6.799 1.00 85.88 320 GLU A N 1
ATOM 2427 C CA . GLU A 1 320 ? -21.619 -4.625 6.793 1.00 85.88 320 GLU A CA 1
ATOM 2428 C C . GLU A 1 320 ? -23.010 -4.960 6.235 1.00 85.88 320 GLU A C 1
ATOM 2430 O O . GLU A 1 320 ? -23.917 -4.128 6.225 1.00 85.88 320 GLU A O 1
ATOM 2435 N N . GLN A 1 321 ? -23.178 -6.214 5.799 1.00 86.00 321 GLN A N 1
ATOM 2436 C CA . GLN A 1 321 ? -24.441 -6.763 5.283 1.00 86.00 321 GLN A CA 1
ATOM 2437 C C . GLN A 1 321 ? -24.991 -6.037 4.043 1.00 86.00 321 GLN A C 1
ATOM 2439 O O . GLN A 1 321 ? -26.197 -6.015 3.790 1.00 86.00 321 GLN A O 1
ATOM 2444 N N . ARG A 1 322 ? -24.108 -5.451 3.235 1.00 91.88 322 ARG A N 1
ATOM 2445 C CA . ARG A 1 322 ? -24.437 -4.838 1.948 1.00 91.88 322 ARG A CA 1
ATOM 2446 C C . ARG A 1 322 ? -23.852 -5.678 0.808 1.00 91.88 322 ARG A C 1
ATOM 2448 O O . ARG A 1 322 ? -22.836 -6.341 0.998 1.00 91.88 322 ARG A O 1
ATOM 2455 N N . PRO A 1 323 ? -24.430 -5.631 -0.406 1.00 89.81 323 PRO A N 1
ATOM 2456 C CA . PRO A 1 323 ? -23.871 -6.344 -1.560 1.00 89.81 323 PRO A CA 1
ATOM 2457 C C . PRO A 1 323 ? -22.438 -5.931 -1.919 1.00 89.81 323 PRO A C 1
ATOM 2459 O O . PRO A 1 323 ? -21.716 -6.700 -2.542 1.00 89.81 323 PRO A O 1
ATOM 2462 N N . PHE A 1 324 ? -22.045 -4.715 -1.539 1.00 93.00 324 PHE A N 1
ATOM 2463 C CA . PHE A 1 324 ? -20.711 -4.165 -1.752 1.00 93.00 324 PHE A CA 1
ATOM 2464 C C . PHE A 1 324 ? -19.757 -4.378 -0.567 1.00 93.00 324 PHE A C 1
ATOM 2466 O O . PHE A 1 324 ? -18.628 -3.901 -0.632 1.00 93.00 324 PHE A O 1
ATOM 2473 N N . THR A 1 325 ? -20.188 -5.030 0.522 1.00 96.19 325 THR A N 1
ATOM 2474 C CA . THR A 1 325 ? -19.350 -5.188 1.717 1.00 96.19 325 THR A CA 1
ATOM 2475 C C . THR A 1 325 ? -18.074 -5.952 1.384 1.00 96.19 325 THR A C 1
ATOM 2477 O O . THR A 1 325 ? -18.128 -7.120 1.003 1.00 96.19 325 THR A O 1
ATOM 2480 N N . ALA A 1 326 ? -16.933 -5.308 1.601 1.00 98.06 326 ALA A N 1
ATOM 2481 C CA . ALA A 1 326 ? -15.610 -5.903 1.473 1.00 98.06 326 ALA A CA 1
ATOM 2482 C C . ALA A 1 326 ? -14.608 -5.148 2.365 1.00 98.06 326 ALA A C 1
ATOM 2484 O O . ALA A 1 326 ? -14.919 -4.053 2.850 1.00 98.06 326 ALA A O 1
ATOM 2485 N N . PRO A 1 327 ? -13.412 -5.705 2.621 1.00 98.44 327 PRO A N 1
ATOM 2486 C CA . PRO A 1 327 ? -12.350 -4.949 3.263 1.00 98.44 327 PRO A CA 1
ATOM 2487 C C . PRO A 1 327 ? -11.908 -3.778 2.389 1.00 98.44 327 PRO A C 1
ATOM 2489 O O . PRO A 1 327 ? -11.834 -3.903 1.165 1.00 98.44 327 PRO A O 1
ATOM 2492 N N . VAL A 1 328 ? -11.585 -2.663 3.041 1.00 98.56 328 VAL A N 1
ATOM 2493 C CA . VAL A 1 328 ? -10.919 -1.521 2.415 1.00 98.56 328 VAL A CA 1
ATOM 2494 C C . VAL A 1 328 ? -9.534 -1.380 3.026 1.00 98.56 328 VAL A C 1
ATOM 2496 O O . VAL A 1 328 ? -9.409 -1.203 4.243 1.00 98.56 328 VAL A O 1
ATOM 2499 N N . TRP A 1 329 ? -8.524 -1.443 2.166 1.00 98.62 329 TRP A N 1
ATOM 2500 C CA . TRP A 1 329 ? -7.127 -1.194 2.485 1.00 98.62 329 TRP A CA 1
ATOM 2501 C C . TRP A 1 329 ? -6.705 0.131 1.852 1.00 98.62 329 TRP A C 1
ATOM 2503 O O . TRP A 1 329 ? -6.677 0.262 0.634 1.00 98.62 329 TRP A O 1
ATOM 2513 N N . VAL A 1 330 ? -6.393 1.139 2.663 1.00 98.62 330 VAL A N 1
ATOM 2514 C CA . VAL A 1 330 ? -5.826 2.394 2.157 1.00 98.62 330 VAL A CA 1
ATOM 2515 C C . VAL A 1 330 ? -4.367 2.126 1.783 1.00 98.62 330 VAL A C 1
ATOM 2517 O O . VAL A 1 330 ? -3.484 2.276 2.627 1.00 98.62 330 VAL A O 1
ATOM 2520 N N . SER A 1 331 ? -4.130 1.624 0.569 1.00 98.19 331 SER A N 1
ATOM 2521 C CA . SER A 1 331 ? -2.820 1.151 0.096 1.00 98.19 331 SER A CA 1
ATOM 2522 C C . SER A 1 331 ? -1.810 2.285 -0.084 1.00 98.19 331 SER A C 1
ATOM 2524 O O . SER A 1 331 ? -0.603 2.037 -0.046 1.00 98.19 331 SER A O 1
ATOM 2526 N N . GLU A 1 332 ? -2.285 3.529 -0.170 1.00 97.19 332 GLU A N 1
ATOM 2527 C CA . GLU A 1 332 ? -1.438 4.709 -0.071 1.00 97.19 332 GLU A CA 1
ATOM 2528 C C . GLU A 1 332 ? -2.112 5.886 0.627 1.00 97.19 332 GLU A C 1
ATOM 2530 O O . GLU A 1 332 ? -3.216 6.335 0.307 1.00 97.19 332 GLU A O 1
ATOM 2535 N N . PHE A 1 333 ? -1.376 6.435 1.580 1.00 95.19 333 PHE A N 1
ATOM 2536 C CA . PHE A 1 333 ? -1.594 7.753 2.145 1.00 95.19 333 PHE A CA 1
ATOM 2537 C C . PHE A 1 333 ? -0.280 8.229 2.750 1.00 95.19 333 PHE A C 1
ATOM 2539 O O . PHE A 1 333 ? 0.546 7.425 3.185 1.00 95.19 333 PHE A O 1
ATOM 2546 N N . GLY A 1 334 ? -0.081 9.535 2.825 1.00 90.62 334 GLY A N 1
ATOM 2547 C CA . GLY A 1 334 ? 1.189 10.063 3.294 1.00 90.62 334 GLY A CA 1
ATOM 2548 C C . GLY A 1 334 ? 1.181 11.568 3.448 1.00 90.62 334 GLY A C 1
ATOM 2549 O O . GLY A 1 334 ? 0.204 12.264 3.171 1.00 90.62 334 GLY A O 1
ATOM 2550 N N . THR A 1 335 ? 2.298 12.075 3.936 1.00 86.69 335 THR A N 1
ATOM 2551 C CA . THR A 1 335 ? 2.531 13.490 4.218 1.00 86.69 335 THR A CA 1
ATOM 2552 C C . THR A 1 335 ? 4.026 13.673 4.418 1.00 86.69 335 THR A C 1
ATOM 2554 O O . THR A 1 335 ? 4.702 12.747 4.864 1.00 86.69 335 THR A O 1
ATOM 2557 N N . PHE A 1 336 ? 4.519 14.889 4.195 1.00 82.44 336 PHE A N 1
ATOM 2558 C CA . PHE A 1 336 ? 5.910 15.208 4.491 1.00 82.44 336 PHE A CA 1
ATOM 2559 C C . PHE A 1 336 ? 6.279 14.859 5.939 1.00 82.44 336 PHE A C 1
ATOM 2561 O O . PHE A 1 336 ? 5.454 15.006 6.859 1.00 82.44 336 PHE A O 1
ATOM 2568 N N . SER A 1 337 ? 7.517 14.407 6.131 1.00 72.88 337 SER A N 1
ATOM 2569 C CA . SER A 1 337 ? 8.075 14.001 7.421 1.00 72.88 337 SER A CA 1
ATOM 2570 C C . SER A 1 337 ? 8.113 15.160 8.424 1.00 72.88 337 SER A C 1
ATOM 2572 O O . SER A 1 337 ? 7.887 14.944 9.610 1.00 72.88 337 SER A O 1
ATOM 2574 N N . ASP A 1 338 ? 8.288 16.390 7.936 1.00 67.38 338 ASP A N 1
ATOM 2575 C CA . ASP A 1 338 ? 8.333 17.651 8.685 1.00 67.38 338 ASP A CA 1
ATOM 2576 C C . ASP A 1 338 ? 7.123 18.562 8.388 1.00 67.38 338 ASP A C 1
ATOM 2578 O O . ASP A 1 338 ? 7.206 19.789 8.487 1.00 67.38 338 ASP A O 1
ATOM 2582 N N . CYS A 1 339 ? 5.974 17.979 8.017 1.00 70.31 339 CYS A N 1
ATOM 2583 C CA . CYS A 1 339 ? 4.762 18.748 7.738 1.00 70.31 339 CYS A CA 1
ATOM 2584 C C . CYS A 1 339 ? 4.272 19.501 8.996 1.00 70.31 339 CYS A C 1
ATOM 2586 O O . CYS A 1 339 ? 3.521 18.981 9.828 1.00 70.31 339 CYS A O 1
ATOM 2588 N N . HIS A 1 340 ? 4.700 20.756 9.116 1.00 62.75 340 HIS A N 1
ATOM 2589 C CA . HIS A 1 340 ? 4.345 21.675 10.199 1.00 62.75 340 HIS A CA 1
ATOM 2590 C C . HIS A 1 340 ? 3.605 22.924 9.697 1.00 62.75 340 HIS A C 1
ATOM 2592 O O . HIS A 1 340 ? 3.232 23.782 10.499 1.00 62.75 340 HIS A O 1
ATOM 2598 N N . LYS A 1 341 ? 3.408 23.043 8.379 1.00 55.66 341 LYS A N 1
ATOM 2599 C CA . LYS A 1 341 ? 2.741 24.158 7.695 1.00 55.66 341 LYS A CA 1
ATOM 2600 C C . LYS A 1 341 ? 1.856 23.601 6.570 1.00 55.66 341 LYS A C 1
ATOM 2602 O O . LYS A 1 341 ? 2.053 22.468 6.142 1.00 55.66 341 LYS A O 1
ATOM 2607 N N . ASP A 1 342 ? 0.886 24.393 6.121 1.00 62.44 342 ASP A N 1
ATOM 2608 C CA . ASP A 1 342 ? -0.013 24.107 4.989 1.00 62.44 342 ASP A CA 1
ATOM 2609 C C . ASP A 1 342 ? -1.086 23.024 5.219 1.00 62.44 342 ASP A C 1
ATOM 2611 O O . ASP A 1 342 ? -1.293 22.519 6.324 1.00 62.44 342 ASP A O 1
ATOM 2615 N N . SER A 1 343 ? -1.830 22.695 4.156 1.00 62.44 343 SER A N 1
ATOM 2616 C CA . SER A 1 343 ? -2.995 21.798 4.188 1.00 62.44 343 SER A CA 1
ATOM 2617 C C . SER A 1 343 ? -2.683 20.399 4.732 1.00 62.44 343 SER A C 1
ATOM 2619 O O . SER A 1 343 ? -3.571 19.759 5.298 1.00 62.44 343 SER A O 1
ATOM 2621 N N . CYS A 1 344 ? -1.433 19.926 4.626 1.00 72.31 344 CYS A N 1
ATOM 2622 C CA . CYS A 1 344 ? -1.028 18.633 5.179 1.00 72.31 344 CYS A CA 1
ATOM 2623 C C . CYS A 1 344 ? -1.070 18.609 6.717 1.00 72.31 344 CYS A C 1
ATOM 2625 O O . CYS A 1 344 ? -1.437 17.579 7.285 1.00 72.31 344 CYS A O 1
ATOM 2627 N N . ALA A 1 345 ? -0.788 19.731 7.395 1.00 66.81 345 ALA A N 1
ATOM 2628 C CA . ALA A 1 345 ? -0.733 19.787 8.862 1.00 66.81 345 ALA A CA 1
ATOM 2629 C C . ALA A 1 345 ? -2.121 19.585 9.490 1.00 66.81 345 ALA A C 1
ATOM 2631 O O . ALA A 1 345 ? -2.258 19.065 10.598 1.00 66.81 345 ALA A O 1
ATOM 2632 N N . ASN A 1 346 ? -3.142 19.957 8.727 1.00 72.62 346 ASN A N 1
ATOM 2633 C CA . ASN A 1 346 ? -4.539 19.993 9.122 1.00 72.62 346 ASN A CA 1
ATOM 2634 C C . ASN A 1 346 ? -5.295 18.741 8.669 1.00 72.62 346 ASN A C 1
ATOM 2636 O O . ASN A 1 346 ? -6.101 18.190 9.424 1.00 72.62 346 ASN A O 1
ATOM 2640 N N . TRP A 1 347 ? -4.981 18.262 7.461 1.00 83.12 347 TRP A N 1
ATOM 2641 C CA . TRP A 1 347 ? -5.543 17.045 6.882 1.00 83.12 347 TRP A CA 1
ATOM 2642 C C . TRP A 1 347 ? -5.028 15.774 7.555 1.00 83.12 347 TRP A C 1
ATOM 2644 O O . TRP A 1 347 ? -5.830 14.911 7.897 1.00 83.12 347 TRP A O 1
ATOM 2654 N N . TRP A 1 348 ? -3.713 15.651 7.777 1.00 82.69 348 TRP A N 1
ATOM 2655 C CA . TRP A 1 348 ? -3.121 14.432 8.333 1.00 82.69 348 TRP A CA 1
ATOM 2656 C C . TRP A 1 348 ? -3.803 13.943 9.619 1.00 82.69 348 TRP A C 1
ATOM 2658 O O . TRP A 1 348 ? -4.163 12.766 9.695 1.00 82.69 348 TRP A O 1
ATOM 2668 N N . PRO A 1 349 ? -4.033 14.800 10.630 1.00 75.38 349 PRO A N 1
ATOM 2669 C CA . PRO A 1 349 ? -4.679 14.337 11.845 1.00 75.38 349 PRO A CA 1
ATOM 2670 C C . PRO A 1 349 ? -6.166 14.008 11.675 1.00 75.38 349 PRO A C 1
ATOM 2672 O O . PRO A 1 349 ? -6.648 13.082 12.324 1.00 75.38 349 PRO A O 1
ATOM 2675 N N . ASP A 1 350 ? -6.880 14.704 10.782 1.00 77.69 350 ASP A N 1
ATOM 2676 C CA . ASP A 1 350 ? -8.258 14.343 10.416 1.00 77.69 350 ASP A CA 1
ATOM 2677 C C . ASP A 1 350 ? -8.305 12.980 9.714 1.00 77.69 350 ASP A C 1
ATOM 2679 O O . ASP A 1 350 ? -9.192 12.161 9.963 1.00 77.69 350 ASP A O 1
ATOM 2683 N N . PHE A 1 351 ? -7.325 12.707 8.856 1.00 87.38 351 PHE A N 1
ATOM 2684 C CA . PHE A 1 351 ? -7.240 11.449 8.136 1.00 87.38 351 PHE A CA 1
ATOM 2685 C C . PHE A 1 351 ? -6.875 10.278 9.054 1.00 87.38 351 PHE A C 1
ATOM 2687 O O . PHE A 1 351 ? -7.552 9.251 9.023 1.00 87.38 351 PHE A O 1
ATOM 2694 N N . LEU A 1 352 ? -5.884 10.440 9.941 1.00 83.50 352 LEU A N 1
ATOM 2695 C CA . LEU A 1 352 ? -5.571 9.426 10.956 1.00 83.50 352 LEU A CA 1
ATOM 2696 C C . LEU A 1 352 ? -6.773 9.135 11.856 1.00 83.50 352 LEU A C 1
ATOM 2698 O O . LEU A 1 352 ? -7.039 7.976 12.174 1.00 83.50 352 LEU A O 1
ATOM 2702 N N . GLN A 1 353 ? -7.542 10.162 12.222 1.00 76.94 353 GLN A N 1
ATOM 2703 C CA . GLN A 1 353 ? -8.780 9.965 12.962 1.00 76.94 353 GLN A CA 1
ATOM 2704 C C . GLN A 1 353 ? -9.793 9.136 12.159 1.00 76.94 353 GLN A C 1
ATOM 2706 O O . GLN A 1 353 ? -10.437 8.251 12.720 1.00 76.94 353 GLN A O 1
ATOM 2711 N N . TYR A 1 354 ? -9.945 9.393 10.858 1.00 84.06 354 TYR A N 1
ATOM 2712 C CA . TYR A 1 354 ? -10.815 8.599 9.989 1.00 84.06 354 TYR A CA 1
ATOM 2713 C C . TYR A 1 354 ? -10.375 7.126 9.924 1.00 84.06 354 TYR A C 1
ATOM 2715 O O . TYR A 1 354 ? -11.201 6.232 10.126 1.00 84.06 354 TYR A O 1
ATOM 2723 N N . LEU A 1 355 ? -9.070 6.868 9.746 1.00 88.50 355 LEU A N 1
ATOM 2724 C CA . LEU A 1 355 ? -8.488 5.519 9.790 1.00 88.50 355 LEU A CA 1
ATOM 2725 C C . LEU A 1 355 ? -8.771 4.817 11.119 1.00 88.50 355 LEU A C 1
ATOM 2727 O O . LEU A 1 355 ? -9.163 3.649 11.135 1.00 88.50 355 LEU A O 1
ATOM 2731 N N . LEU A 1 356 ? -8.602 5.538 12.228 1.00 78.50 356 LEU A N 1
ATOM 2732 C CA . LEU A 1 356 ? -8.817 5.018 13.569 1.00 78.50 356 LEU A CA 1
ATOM 2733 C C . LEU A 1 356 ? -10.294 4.685 13.817 1.00 78.50 356 LEU A C 1
ATOM 2735 O O . LEU A 1 356 ? -10.589 3.581 14.267 1.00 78.50 356 LEU A O 1
ATOM 2739 N N . GLN A 1 357 ? -11.222 5.592 13.492 1.00 75.00 357 GLN A N 1
ATOM 2740 C CA . GLN A 1 357 ? -12.665 5.400 13.700 1.00 75.00 357 GLN A CA 1
ATOM 2741 C C . GLN A 1 357 ? -13.265 4.314 12.813 1.00 75.00 357 GLN A C 1
ATOM 2743 O O . GLN A 1 357 ? -14.156 3.586 13.245 1.00 75.00 357 GLN A O 1
ATOM 2748 N N . GLY A 1 358 ? -12.794 4.203 11.574 1.00 80.19 358 GLY A N 1
ATOM 2749 C CA . GLY A 1 358 ? -13.219 3.128 10.692 1.00 80.19 358 GLY A CA 1
ATOM 2750 C C . GLY A 1 358 ? -12.481 1.822 10.945 1.00 80.19 358 GLY A C 1
ATOM 2751 O O . GLY A 1 358 ? -12.924 0.797 10.445 1.00 80.19 358 GLY A O 1
ATOM 2752 N N . ASP A 1 359 ? -11.385 1.841 11.704 1.00 86.38 359 ASP A N 1
ATOM 2753 C CA . ASP A 1 359 ? -10.425 0.745 11.823 1.00 86.38 359 ASP A CA 1
ATOM 2754 C C . ASP A 1 359 ? -9.960 0.220 10.456 1.00 86.38 359 ASP A C 1
ATOM 2756 O O . ASP A 1 359 ? -9.931 -0.983 10.215 1.00 86.38 359 ASP A O 1
ATOM 2760 N N . PHE A 1 360 ? -9.643 1.124 9.532 1.00 94.94 360 PHE A N 1
ATOM 2761 C CA . PHE A 1 360 ? -9.245 0.767 8.169 1.00 94.94 360 PHE A CA 1
ATOM 2762 C C . PHE A 1 360 ? -7.845 0.161 8.133 1.00 94.94 360 PHE A C 1
ATOM 2764 O O . PHE A 1 360 ? -6.965 0.589 8.878 1.00 94.94 360 PHE A O 1
ATOM 2771 N N . ASP A 1 361 ? -7.643 -0.837 7.284 1.00 98.06 361 ASP A N 1
ATOM 2772 C CA . ASP A 1 361 ? -6.315 -1.349 6.955 1.00 98.06 361 ASP A CA 1
ATOM 2773 C C . ASP A 1 361 ? -5.566 -0.289 6.136 1.00 98.06 361 ASP A C 1
ATOM 2775 O O . ASP A 1 361 ? -6.203 0.469 5.400 1.00 98.06 361 ASP A O 1
ATOM 2779 N N . TRP A 1 362 ? -4.237 -0.197 6.241 1.00 98.31 362 TRP A N 1
ATOM 2780 C CA . TRP A 1 362 ? -3.499 0.884 5.580 1.00 98.31 362 TRP A CA 1
ATOM 2781 C C . TRP A 1 362 ? -2.047 0.543 5.218 1.00 98.31 362 TRP A C 1
ATOM 2783 O O . TRP A 1 362 ? -1.455 -0.394 5.757 1.00 98.31 362 TRP A O 1
ATOM 2793 N N . ALA A 1 363 ? -1.472 1.314 4.296 1.00 98.31 363 ALA A N 1
ATOM 2794 C CA . ALA A 1 363 ? -0.060 1.314 3.943 1.00 98.31 363 ALA A CA 1
ATOM 2795 C C . ALA A 1 363 ? 0.431 2.754 3.728 1.00 98.31 363 ALA A C 1
ATOM 2797 O O . ALA A 1 363 ? -0.140 3.507 2.941 1.00 98.31 363 ALA A O 1
ATOM 2798 N N . VAL A 1 364 ? 1.459 3.165 4.475 1.00 96.94 364 VAL A N 1
ATOM 2799 C CA . VAL A 1 364 ? 1.966 4.543 4.401 1.00 96.94 364 VAL A CA 1
ATOM 2800 C C . VAL A 1 364 ? 2.904 4.708 3.205 1.00 96.94 364 VAL A C 1
ATOM 2802 O O . VAL A 1 364 ? 3.789 3.876 2.985 1.00 96.94 364 VAL A O 1
ATOM 2805 N N . TRP A 1 365 ? 2.709 5.774 2.430 1.00 94.69 365 TRP A N 1
ATOM 2806 C CA . TRP A 1 365 ? 3.673 6.269 1.453 1.00 94.69 365 TRP A CA 1
ATOM 2807 C C . TRP A 1 365 ? 4.587 7.308 2.140 1.00 94.69 365 TRP A C 1
ATOM 2809 O O . TRP A 1 365 ? 4.131 8.402 2.478 1.00 94.69 365 TRP A O 1
ATOM 2819 N N . HIS A 1 366 ? 5.849 6.985 2.437 1.00 91.06 366 HIS A N 1
ATOM 2820 C CA . HIS A 1 366 ? 6.523 5.715 2.103 1.00 91.06 366 HIS A CA 1
ATOM 2821 C C . HIS A 1 366 ? 7.481 5.194 3.179 1.00 91.06 366 HIS A C 1
ATOM 2823 O O . HIS A 1 366 ? 7.753 5.850 4.185 1.00 91.06 366 HIS A O 1
ATOM 2829 N N . GLY A 1 367 ? 7.990 3.982 2.962 1.00 95.31 367 GLY A N 1
ATOM 2830 C CA . GLY A 1 367 ? 9.010 3.314 3.769 1.00 95.31 367 GLY A CA 1
ATOM 2831 C C . GLY A 1 367 ? 10.407 3.923 3.621 1.00 95.31 367 GLY A C 1
ATOM 2832 O O . GLY A 1 367 ? 11.168 3.966 4.582 1.00 95.31 367 GLY A O 1
ATOM 2833 N N . ASP A 1 368 ? 10.721 4.408 2.424 1.00 95.81 368 ASP A N 1
ATOM 2834 C CA . ASP A 1 368 ? 12.074 4.662 1.934 1.00 95.81 368 ASP A CA 1
ATOM 2835 C C . ASP A 1 368 ? 12.801 5.856 2.574 1.00 95.81 368 ASP A C 1
ATOM 2837 O O . ASP A 1 368 ? 12.263 6.958 2.706 1.00 95.81 368 ASP A O 1
ATOM 2841 N N . GLY A 1 369 ? 14.085 5.663 2.891 1.00 95.12 369 GLY A N 1
ATOM 2842 C CA . GLY A 1 369 ? 14.959 6.716 3.425 1.00 95.12 369 GLY A CA 1
ATOM 2843 C C . GLY A 1 369 ? 15.623 7.596 2.367 1.00 95.12 369 GLY A C 1
ATOM 2844 O O . GLY A 1 369 ? 15.940 8.760 2.620 1.00 95.12 369 GLY A O 1
ATOM 2845 N N . THR A 1 370 ? 15.804 7.061 1.160 1.00 95.81 370 THR A N 1
ATOM 2846 C CA . THR A 1 370 ? 16.396 7.770 0.018 1.00 95.81 370 THR A CA 1
ATOM 2847 C C . THR A 1 370 ? 15.648 7.456 -1.267 1.00 95.81 370 THR A C 1
ATOM 2849 O O . THR A 1 370 ? 15.141 6.348 -1.405 1.00 95.81 370 THR A O 1
ATOM 2852 N N . TRP A 1 371 ? 15.653 8.376 -2.228 1.00 94.75 371 TRP A N 1
ATOM 2853 C CA . TRP A 1 371 ? 15.076 8.133 -3.548 1.00 94.75 371 TRP A CA 1
ATOM 2854 C C . TRP A 1 371 ? 15.876 7.094 -4.339 1.00 94.75 371 TRP A C 1
ATOM 2856 O O . TRP A 1 371 ? 17.107 7.182 -4.454 1.00 94.75 371 TRP A O 1
ATOM 2866 N N . SER A 1 372 ? 15.155 6.123 -4.896 1.00 94.88 372 SER A N 1
ATOM 2867 C CA . SER A 1 372 ? 15.650 5.237 -5.951 1.00 94.88 372 SER A CA 1
ATOM 2868 C C . SER A 1 372 ? 15.902 6.032 -7.233 1.00 94.88 372 SER A C 1
ATOM 2870 O O . SER A 1 372 ? 15.538 7.203 -7.344 1.00 94.88 372 SER A O 1
ATOM 2872 N N . ARG A 1 373 ? 16.597 5.435 -8.202 1.00 93.88 373 ARG A N 1
ATOM 2873 C CA . ARG A 1 373 ? 16.912 6.146 -9.439 1.00 93.88 373 ARG A CA 1
ATOM 2874 C C . ARG A 1 373 ? 15.652 6.271 -10.289 1.00 93.88 373 ARG A C 1
ATOM 2876 O O . ARG A 1 373 ? 15.109 5.276 -10.752 1.00 93.88 373 ARG A O 1
ATOM 2883 N N . ASP A 1 374 ? 15.222 7.498 -10.540 1.00 92.69 374 ASP A N 1
ATOM 2884 C CA . ASP A 1 374 ? 14.064 7.779 -11.382 1.00 92.69 374 ASP A CA 1
ATOM 2885 C C . ASP A 1 374 ? 14.320 8.980 -12.314 1.00 92.69 374 ASP A C 1
ATOM 2887 O O . ASP A 1 374 ? 15.472 9.262 -12.669 1.00 92.69 374 ASP A O 1
ATOM 2891 N N . ASP A 1 375 ? 13.263 9.593 -12.845 1.00 90.94 375 ASP A N 1
ATOM 2892 C CA . ASP A 1 375 ? 13.334 10.714 -13.791 1.00 90.94 375 ASP A CA 1
ATOM 2893 C C . ASP A 1 375 ? 13.207 12.104 -13.139 1.00 90.94 375 ASP A C 1
ATOM 2895 O O . ASP A 1 375 ? 13.484 13.104 -13.801 1.00 90.94 375 ASP A O 1
ATOM 2899 N N . LEU A 1 376 ? 12.812 12.191 -11.866 1.00 91.31 376 LEU A N 1
ATOM 2900 C CA . LEU A 1 376 ? 12.494 13.439 -11.163 1.00 91.31 376 LEU A CA 1
ATOM 2901 C C . LEU A 1 376 ? 13.368 13.707 -9.934 1.00 91.31 376 LEU A C 1
ATOM 2903 O O . LEU A 1 376 ? 13.617 14.870 -9.606 1.00 91.31 376 LEU A O 1
ATOM 2907 N N . HIS A 1 377 ? 13.819 12.666 -9.239 1.00 93.38 377 HIS A N 1
ATOM 2908 C CA . HIS A 1 377 ? 14.444 12.793 -7.929 1.00 93.38 377 HIS A CA 1
ATOM 2909 C C . HIS A 1 377 ? 15.961 12.578 -7.962 1.00 93.38 377 HIS A C 1
ATOM 2911 O O . HIS A 1 377 ? 16.488 11.816 -8.780 1.00 93.38 377 HIS A O 1
ATOM 2917 N N . PRO A 1 378 ? 16.705 13.231 -7.049 1.00 93.69 378 PRO A N 1
ATOM 2918 C CA . PRO A 1 378 ? 18.129 12.979 -6.897 1.00 93.69 378 PRO A CA 1
ATOM 2919 C C . PRO A 1 378 ? 18.356 11.564 -6.355 1.00 93.69 378 PRO A C 1
ATOM 2921 O O . PRO A 1 378 ? 17.969 11.261 -5.228 1.00 93.69 378 PRO A O 1
ATOM 2924 N N . PHE A 1 379 ? 19.024 10.713 -7.137 1.00 94.62 379 PHE A N 1
ATOM 2925 C CA . PHE A 1 379 ? 19.374 9.352 -6.728 1.00 94.62 379 PHE A CA 1
ATOM 2926 C C . PHE A 1 379 ? 20.164 9.356 -5.407 1.00 94.62 379 PHE A C 1
ATOM 2928 O O . PHE A 1 379 ? 21.125 10.112 -5.260 1.00 94.62 379 PHE A O 1
ATOM 2935 N N . HIS A 1 380 ? 19.728 8.542 -4.440 1.00 94.06 380 HIS A N 1
ATOM 2936 C CA . HIS A 1 380 ? 20.213 8.511 -3.050 1.00 94.06 380 HIS A CA 1
ATOM 2937 C C . HIS A 1 380 ? 20.006 9.796 -2.232 1.00 94.06 380 HIS A C 1
ATOM 2939 O O . HIS A 1 380 ? 20.449 9.873 -1.084 1.00 94.06 380 HIS A O 1
ATOM 2945 N N . GLY A 1 381 ? 19.313 10.797 -2.773 1.00 93.56 381 GLY A N 1
ATOM 2946 C CA . GLY A 1 381 ? 18.901 11.962 -2.005 1.00 93.56 381 GLY A CA 1
ATOM 2947 C C . GLY A 1 381 ? 17.905 11.564 -0.910 1.00 93.56 381 GLY A C 1
ATOM 2948 O O . GLY A 1 381 ? 17.099 10.656 -1.132 1.00 93.56 381 GLY A O 1
ATOM 2949 N N . PRO A 1 382 ? 17.940 12.215 0.268 1.00 91.81 382 PRO A N 1
ATOM 2950 C CA . PRO A 1 382 ? 17.005 11.923 1.345 1.00 91.81 382 PRO A CA 1
ATOM 2951 C C . PRO A 1 382 ? 15.568 12.160 0.882 1.00 91.81 382 PRO A C 1
ATOM 2953 O O . PRO A 1 382 ? 15.272 13.144 0.197 1.00 91.81 382 PRO A O 1
ATOM 2956 N N . THR A 1 383 ? 14.671 11.267 1.283 1.00 88.94 383 THR A N 1
ATOM 2957 C CA . THR A 1 383 ? 13.241 11.487 1.072 1.00 88.94 383 THR A CA 1
ATOM 2958 C C . THR A 1 383 ? 12.731 12.473 2.120 1.00 88.94 383 THR A C 1
ATOM 2960 O O . THR A 1 383 ? 13.203 12.512 3.255 1.00 88.94 383 THR A O 1
ATOM 2963 N N . ASN A 1 384 ? 11.757 13.296 1.745 1.00 83.69 384 ASN A N 1
ATOM 2964 C CA . ASN A 1 384 ? 11.039 14.188 2.661 1.00 83.69 384 ASN A CA 1
ATOM 2965 C C . ASN A 1 384 ? 9.636 13.656 3.008 1.00 83.69 384 ASN A C 1
ATOM 2967 O O . ASN A 1 384 ? 8.846 14.367 3.620 1.00 83.69 384 ASN A O 1
ATOM 2971 N N . TYR A 1 385 ? 9.327 12.417 2.610 1.00 82.12 385 TYR A N 1
ATOM 2972 C CA . TYR A 1 385 ? 8.037 11.734 2.788 1.00 82.12 385 TYR A CA 1
ATOM 2973 C C . TYR A 1 385 ? 8.147 10.394 3.529 1.00 82.12 385 TYR A C 1
ATOM 2975 O O . TYR A 1 385 ? 7.126 9.786 3.851 1.00 82.12 385 TYR A O 1
ATOM 2983 N N . GLY A 1 386 ? 9.365 9.918 3.790 1.00 84.06 386 GLY A N 1
ATOM 2984 C CA . GLY A 1 386 ? 9.591 8.589 4.334 1.00 84.06 386 GLY A CA 1
ATOM 2985 C C . GLY A 1 386 ? 9.468 8.480 5.844 1.00 84.06 386 GLY A C 1
ATOM 2986 O O . GLY A 1 386 ? 9.629 9.453 6.582 1.00 84.06 386 GLY A O 1
ATOM 2987 N N . VAL A 1 387 ? 9.208 7.259 6.312 1.00 92.44 387 VAL A N 1
ATOM 2988 C CA . VAL A 1 387 ? 9.316 6.902 7.736 1.00 92.44 387 VAL A CA 1
ATOM 2989 C C . VAL A 1 387 ? 10.760 6.625 8.156 1.00 92.44 387 VAL A C 1
ATOM 2991 O O . VAL A 1 387 ? 11.072 6.791 9.334 1.00 92.44 387 VAL A O 1
ATOM 2994 N N . LEU A 1 388 ? 11.638 6.242 7.222 1.00 95.31 388 LEU A N 1
ATOM 2995 C CA . LEU A 1 388 ? 13.073 6.068 7.458 1.00 95.31 388 LEU A CA 1
ATOM 2996 C C . LEU A 1 388 ? 13.860 7.326 7.091 1.00 95.31 388 LEU A C 1
ATOM 2998 O O . LEU A 1 388 ? 13.536 8.027 6.137 1.00 95.31 388 LEU A O 1
ATOM 3002 N N . ALA A 1 389 ? 14.927 7.590 7.837 1.00 94.25 389 ALA A N 1
ATOM 3003 C CA . ALA A 1 389 ? 15.973 8.521 7.446 1.00 94.25 389 ALA A CA 1
ATOM 3004 C C . ALA A 1 389 ? 16.898 7.890 6.388 1.00 94.25 389 ALA A C 1
ATOM 3006 O O . ALA A 1 389 ? 16.854 6.687 6.124 1.00 94.25 389 ALA A O 1
ATOM 3007 N N . ALA A 1 390 ? 17.786 8.699 5.805 1.00 94.88 390 ALA A N 1
ATOM 3008 C CA . ALA A 1 390 ? 18.691 8.272 4.733 1.00 94.88 390 ALA A CA 1
ATOM 3009 C C . ALA A 1 390 ? 19.682 7.154 5.125 1.00 94.88 390 ALA A C 1
ATOM 3011 O O . ALA A 1 390 ? 20.279 6.534 4.249 1.00 94.88 390 ALA A O 1
ATOM 3012 N N . ASP A 1 391 ? 19.852 6.872 6.420 1.00 95.50 391 ASP A N 1
ATOM 3013 C CA . ASP A 1 391 ? 20.653 5.747 6.920 1.00 95.50 391 ASP A CA 1
ATOM 3014 C C . ASP A 1 391 ? 19.932 4.385 6.828 1.00 95.50 391 ASP A C 1
ATOM 3016 O O . ASP A 1 391 ? 20.529 3.350 7.138 1.00 95.50 391 ASP A O 1
ATOM 3020 N N . TRP A 1 392 ? 18.655 4.381 6.412 1.00 96.75 392 TRP A N 1
ATOM 3021 C CA . TRP A 1 392 ? 17.794 3.198 6.309 1.00 96.75 392 TRP A CA 1
ATOM 3022 C C . TRP A 1 392 ? 17.671 2.405 7.627 1.00 96.75 392 TRP A C 1
ATOM 3024 O O . TRP A 1 392 ? 17.444 1.189 7.633 1.00 96.75 392 TRP A O 1
ATOM 3034 N N . GLN A 1 393 ? 17.825 3.092 8.763 1.00 95.25 393 GLN A N 1
ATOM 3035 C CA . GLN A 1 393 ? 17.751 2.510 10.103 1.00 95.25 393 GLN A CA 1
ATOM 3036 C C . GLN A 1 393 ? 16.941 3.374 11.073 1.00 95.25 393 GLN A C 1
ATOM 3038 O O . GLN A 1 393 ? 16.123 2.836 11.822 1.00 95.25 393 GLN A O 1
ATOM 3043 N N . THR A 1 394 ? 17.183 4.684 11.109 1.00 94.12 394 THR A N 1
ATOM 3044 C CA . THR A 1 394 ? 16.547 5.580 12.079 1.00 94.12 394 THR A CA 1
ATOM 3045 C C . THR A 1 394 ? 15.237 6.159 11.538 1.00 94.12 394 THR A C 1
ATOM 3047 O O . THR A 1 394 ? 15.080 6.301 10.325 1.00 94.12 394 THR A O 1
ATOM 3050 N N . PRO A 1 395 ? 14.262 6.492 12.406 1.00 90.94 395 PRO A N 1
ATOM 3051 C CA . PRO A 1 395 ? 13.066 7.208 11.978 1.00 90.94 395 PRO A CA 1
ATOM 3052 C C . PRO A 1 395 ? 13.393 8.587 11.384 1.00 90.94 395 PRO A C 1
ATOM 3054 O O . PRO A 1 395 ? 14.210 9.330 11.932 1.00 90.94 395 PRO A O 1
ATOM 3057 N N . ALA A 1 396 ? 12.705 8.967 10.308 1.00 88.06 396 ALA A N 1
ATOM 3058 C CA . ALA A 1 396 ? 12.827 10.294 9.709 1.00 88.06 396 ALA A CA 1
ATOM 3059 C C . ALA A 1 396 ? 12.315 11.409 10.639 1.00 88.06 396 ALA A C 1
ATOM 3061 O O . ALA A 1 396 ? 11.411 11.200 11.451 1.00 88.06 396 ALA A O 1
ATOM 3062 N N . ALA A 1 397 ? 12.861 12.619 10.469 1.00 76.94 397 ALA A N 1
ATOM 3063 C CA . ALA A 1 397 ? 12.379 13.873 11.061 1.00 76.94 397 ALA A CA 1
ATOM 3064 C C . ALA A 1 397 ? 12.126 13.870 12.585 1.00 76.94 397 ALA A C 1
ATOM 3066 O O . ALA A 1 397 ? 11.339 14.678 13.050 1.00 76.94 397 ALA A O 1
ATOM 3067 N N . SER A 1 398 ? 12.859 13.061 13.365 1.00 75.38 398 SER A N 1
ATOM 3068 C CA . SER A 1 398 ? 12.704 12.835 14.827 1.00 75.38 398 SER A CA 1
ATOM 3069 C C . SER A 1 398 ? 11.607 11.842 15.244 1.00 75.38 398 SER A C 1
ATOM 3071 O O . SER A 1 398 ? 11.386 11.637 16.439 1.00 75.38 398 SER A O 1
ATOM 3073 N N . GLY A 1 399 ? 10.984 11.150 14.286 1.00 77.62 399 GLY A N 1
ATOM 3074 C CA . GLY A 1 399 ? 10.078 10.026 14.531 1.00 77.62 399 GLY A CA 1
ATOM 3075 C C . GLY A 1 399 ? 8.607 10.392 14.739 1.00 77.62 399 GLY A C 1
ATOM 3076 O O . GLY A 1 399 ? 7.799 9.500 14.986 1.00 77.62 399 GLY A O 1
ATOM 3077 N N . GLU A 1 400 ? 8.209 11.658 14.596 1.00 76.00 400 GLU A N 1
ATOM 3078 C CA . GLU A 1 400 ? 6.825 12.107 14.810 1.00 76.00 400 GLU A CA 1
ATOM 3079 C C . GLU A 1 400 ? 5.828 11.435 13.856 1.00 76.00 400 GLU A C 1
ATOM 3081 O O . GLU A 1 400 ? 4.708 11.117 14.259 1.00 76.00 400 GLU A O 1
ATOM 3086 N N . LEU A 1 401 ? 6.213 11.210 12.593 1.00 82.06 401 LEU A N 1
ATOM 3087 C CA . LEU A 1 401 ? 5.386 10.464 11.640 1.00 82.06 401 LEU A CA 1
ATOM 3088 C C . LEU A 1 401 ? 5.161 9.027 12.114 1.00 82.06 401 LEU A C 1
ATOM 3090 O O . LEU A 1 401 ? 4.016 8.582 12.180 1.00 82.06 401 LEU A O 1
ATOM 3094 N N . LEU A 1 402 ? 6.239 8.333 12.480 1.00 84.44 402 LEU A N 1
ATOM 3095 C CA . LEU A 1 402 ? 6.172 6.960 12.963 1.00 84.44 402 LEU A CA 1
ATOM 3096 C C . LEU A 1 402 ? 5.313 6.858 14.231 1.00 84.44 402 LEU A C 1
ATOM 3098 O O . LEU A 1 402 ? 4.399 6.038 14.277 1.00 84.44 402 LEU A O 1
ATOM 3102 N N . ALA A 1 403 ? 5.540 7.736 15.209 1.00 76.81 403 ALA A N 1
ATOM 3103 C CA . ALA A 1 403 ? 4.768 7.765 16.447 1.00 76.81 403 ALA A CA 1
ATOM 3104 C C . ALA A 1 403 ? 3.266 7.968 16.185 1.00 76.81 403 ALA A C 1
ATOM 3106 O O . ALA A 1 403 ? 2.429 7.311 16.800 1.00 76.81 403 ALA A O 1
ATOM 3107 N N . ALA A 1 404 ? 2.902 8.834 15.232 1.00 77.25 404 ALA A N 1
ATOM 3108 C CA . ALA A 1 404 ? 1.507 9.038 14.854 1.00 77.25 404 ALA A CA 1
ATOM 3109 C C . ALA A 1 404 ? 0.890 7.794 14.183 1.00 77.25 404 ALA A C 1
ATOM 3111 O O . ALA A 1 404 ? -0.251 7.441 14.481 1.00 77.25 404 ALA A O 1
ATOM 3112 N N . LEU A 1 405 ? 1.635 7.102 13.315 1.00 85.38 405 LEU A N 1
ATOM 3113 C CA . LEU A 1 405 ? 1.184 5.867 12.660 1.00 85.38 405 LEU A CA 1
ATOM 3114 C C . LEU A 1 405 ? 0.993 4.715 13.651 1.00 85.38 405 LEU A C 1
ATOM 3116 O O . LEU A 1 405 ? 0.011 3.981 13.548 1.00 85.38 405 LEU A O 1
ATOM 3120 N N . GLN A 1 406 ? 1.883 4.585 14.640 1.00 81.12 406 GLN A N 1
ATOM 3121 C CA . GLN A 1 406 ? 1.811 3.553 15.684 1.00 81.12 406 GLN A CA 1
ATOM 3122 C C . GLN A 1 406 ? 0.469 3.560 16.430 1.00 81.12 406 GLN A C 1
ATOM 3124 O O . GLN A 1 406 ? -0.029 2.517 16.847 1.00 81.12 406 GLN A O 1
ATOM 3129 N N . THR A 1 407 ? -0.206 4.709 16.473 1.00 73.06 407 THR A N 1
ATOM 3130 C CA . THR A 1 407 ? -1.521 4.862 17.116 1.00 73.06 407 THR A CA 1
ATOM 3131 C C . THR A 1 407 ? -2.682 4.200 16.380 1.00 73.06 407 THR A C 1
ATOM 3133 O O . THR A 1 407 ? -3.726 3.920 16.975 1.00 73.06 407 THR A O 1
ATOM 3136 N N . VAL A 1 408 ? -2.491 3.890 15.097 1.00 80.88 408 VAL A N 1
ATOM 3137 C CA . VAL A 1 408 ? -3.480 3.227 14.237 1.00 80.88 408 VAL A CA 1
ATOM 3138 C C . VAL A 1 408 ? -3.009 1.854 13.737 1.00 80.88 408 VAL A C 1
ATOM 3140 O O . VAL A 1 408 ? -3.696 1.243 12.913 1.00 80.88 408 VAL A O 1
ATOM 3143 N N . GLN A 1 409 ? -1.872 1.343 14.234 1.00 85.00 409 GLN A N 1
ATOM 3144 C CA . GLN A 1 409 ? -1.310 0.033 13.860 1.00 85.00 409 GLN A CA 1
ATOM 3145 C C . GLN A 1 409 ? -2.074 -1.154 14.465 1.00 85.00 409 GLN A C 1
ATOM 3147 O O . GLN A 1 409 ? -2.105 -2.225 13.866 1.00 85.00 409 GLN A O 1
ATOM 3152 N N . ALA A 1 410 ? -2.702 -0.991 15.634 1.00 82.62 410 ALA A N 1
ATOM 3153 C CA . ALA A 1 410 ? -3.416 -2.076 16.307 1.00 82.62 410 ALA A CA 1
ATOM 3154 C C . ALA A 1 410 ? -4.914 -2.119 15.927 1.00 82.62 410 ALA A C 1
ATOM 3156 O O . ALA A 1 410 ? -5.584 -1.078 15.992 1.00 82.62 410 ALA A O 1
ATOM 3157 N N . PRO A 1 411 ? -5.480 -3.304 15.601 1.00 82.81 411 PRO A N 1
ATOM 3158 C CA . PRO A 1 411 ? -6.921 -3.454 15.428 1.00 82.81 411 PRO A CA 1
ATOM 3159 C C . PRO A 1 411 ? -7.647 -3.306 16.765 1.00 82.81 411 PRO A C 1
ATOM 3161 O O . PRO A 1 411 ? -7.150 -3.726 17.815 1.00 82.81 411 PRO A O 1
ATOM 3164 N N . TRP A 1 412 ? -8.869 -2.785 16.714 1.00 75.06 412 TRP A N 1
ATOM 3165 C CA . TRP A 1 412 ? -9.736 -2.660 17.890 1.00 75.06 412 TRP A CA 1
ATOM 3166 C C . TRP A 1 412 ? -11.134 -3.228 17.718 1.00 75.06 412 TRP A C 1
ATOM 3168 O O . TRP A 1 412 ? -11.857 -3.389 18.698 1.00 75.06 412 TRP A O 1
ATOM 3178 N N . SER A 1 413 ? -11.514 -3.536 16.486 1.00 78.25 413 SER A N 1
ATOM 3179 C CA . SER A 1 413 ? -12.800 -4.137 16.151 1.00 78.25 413 SER A CA 1
ATOM 3180 C C . SER A 1 413 ? -12.618 -5.383 15.289 1.00 78.25 413 SER A C 1
ATOM 3182 O O . SER A 1 413 ? -11.531 -5.658 14.789 1.00 78.25 413 SER A O 1
ATOM 3184 N N . GLY A 1 414 ? -13.689 -6.143 15.094 1.00 85.25 414 GLY A N 1
ATOM 3185 C CA . GLY A 1 414 ? -13.707 -7.295 14.198 1.00 85.25 414 GLY A CA 1
ATOM 3186 C C . GLY A 1 414 ? -13.453 -8.648 14.877 1.00 85.25 414 GLY A C 1
ATOM 3187 O O . GLY A 1 414 ? -13.202 -8.719 16.082 1.00 85.25 414 GLY A O 1
ATOM 3188 N N . PRO A 1 415 ? -13.577 -9.743 14.108 1.00 85.00 415 PRO A N 1
ATOM 3189 C CA . PRO A 1 415 ? -13.547 -11.109 14.624 1.00 85.00 415 PRO A CA 1
ATOM 3190 C C . PRO A 1 415 ? -12.253 -11.451 15.370 1.00 85.00 415 PRO A C 1
ATOM 3192 O O . PRO A 1 415 ? -11.164 -11.124 14.908 1.00 85.00 415 PRO A O 1
ATOM 3195 N N . GLY A 1 416 ? -12.356 -12.128 16.515 1.00 79.69 416 GLY A N 1
ATOM 3196 C CA . GLY A 1 416 ? -11.200 -12.659 17.254 1.00 79.69 416 GLY A CA 1
ATOM 3197 C C . GLY A 1 416 ? -10.272 -11.616 17.896 1.00 79.69 416 GLY A C 1
ATOM 3198 O O . GLY A 1 416 ? -9.290 -11.987 18.535 1.00 79.69 416 GLY A O 1
ATOM 3199 N N . VAL A 1 417 ? -10.567 -10.318 17.779 1.00 77.12 417 VAL A N 1
ATOM 3200 C CA . VAL A 1 417 ? -9.819 -9.274 18.488 1.00 77.12 417 VAL A CA 1
ATOM 3201 C C . VAL A 1 417 ? -10.229 -9.308 19.960 1.00 77.12 417 VAL A C 1
ATOM 3203 O O . VAL A 1 417 ? -11.281 -8.790 20.297 1.00 77.12 417 VAL A O 1
ATOM 3206 N N . ASN A 1 418 ? -9.406 -9.912 20.822 1.00 62.78 418 ASN A N 1
ATOM 3207 C CA . ASN A 1 418 ? -9.530 -9.904 22.292 1.00 62.78 418 ASN A CA 1
ATOM 3208 C C . ASN A 1 418 ? -8.402 -9.067 22.933 1.00 62.78 418 ASN A C 1
ATOM 3210 O O . ASN A 1 418 ? -7.702 -9.513 23.844 1.00 62.78 418 ASN A O 1
ATOM 3214 N N . SER A 1 419 ? -8.125 -7.883 22.384 1.00 55.94 419 SER A N 1
ATOM 3215 C CA . SER A 1 419 ? -6.899 -7.135 22.689 1.00 55.94 419 SER A CA 1
ATOM 3216 C C . SER A 1 419 ? -7.086 -6.059 23.762 1.00 55.94 419 SER A C 1
ATOM 3218 O O . SER A 1 419 ? -8.185 -5.581 24.040 1.00 55.94 419 SER A O 1
ATOM 3220 N N . SER A 1 420 ? -5.966 -5.589 24.319 1.00 51.34 420 SER A N 1
ATOM 3221 C CA . SER A 1 420 ? -5.894 -4.377 25.144 1.00 51.34 420 SER A CA 1
ATOM 3222 C C . SER A 1 420 ? -6.534 -3.145 24.488 1.00 51.34 420 SER A C 1
ATOM 3224 O O . SER A 1 420 ? -6.930 -2.241 25.209 1.00 51.34 420 SER A O 1
ATOM 3226 N N . ALA A 1 421 ? -6.725 -3.117 23.163 1.00 50.47 421 ALA A N 1
ATOM 3227 C CA . ALA A 1 421 ? -7.468 -2.055 22.485 1.00 50.47 421 ALA A CA 1
ATOM 3228 C C . ALA A 1 421 ? -8.973 -2.073 22.817 1.00 50.47 421 ALA A C 1
ATOM 3230 O O . ALA A 1 421 ? -9.570 -1.007 22.955 1.00 50.47 421 ALA A O 1
ATOM 3231 N N . GLN A 1 422 ? -9.578 -3.251 23.025 1.00 52.56 422 GLN A N 1
ATOM 3232 C CA . GLN A 1 422 ? -10.928 -3.342 23.598 1.00 52.56 422 GLN A CA 1
ATOM 3233 C C . GLN A 1 422 ? -10.947 -2.854 25.049 1.00 52.56 422 GLN A C 1
ATOM 3235 O O . GLN A 1 422 ? -11.895 -2.184 25.443 1.00 52.56 422 GLN A O 1
ATOM 3240 N N . ARG A 1 423 ? -9.881 -3.113 25.824 1.00 56.44 423 ARG A N 1
ATOM 3241 C CA . ARG A 1 423 ? -9.724 -2.543 27.175 1.00 56.44 423 ARG A CA 1
ATOM 3242 C C . ARG A 1 423 ? -9.581 -1.018 27.138 1.00 56.44 423 ARG A C 1
ATOM 3244 O O . ARG A 1 423 ? -10.249 -0.354 27.918 1.00 56.44 423 ARG A O 1
ATOM 3251 N N . CYS A 1 424 ? -8.823 -0.445 26.197 1.00 62.94 424 CYS A N 1
ATOM 3252 C CA . CYS A 1 424 ? -8.789 1.008 25.988 1.00 62.94 424 CYS A CA 1
ATOM 3253 C C . CYS A 1 424 ? -10.189 1.546 25.637 1.00 62.94 424 CYS A C 1
ATOM 3255 O O . CYS A 1 424 ? -10.614 2.550 26.192 1.00 62.94 424 CYS A O 1
ATOM 3257 N N . ASN A 1 425 ? -10.945 0.862 24.771 1.00 56.38 425 ASN A N 1
ATOM 3258 C CA . ASN A 1 425 ? -12.334 1.224 24.455 1.00 56.38 425 ASN A CA 1
ATOM 3259 C C . ASN A 1 425 ? -13.308 1.077 25.640 1.00 56.38 425 ASN A C 1
ATOM 3261 O O . ASN A 1 425 ? -14.408 1.623 25.563 1.00 56.38 425 ASN A O 1
ATOM 3265 N N . ALA A 1 426 ? -12.946 0.326 26.682 1.00 54.00 426 ALA A N 1
ATOM 3266 C CA . ALA A 1 426 ? -13.764 0.090 27.870 1.00 54.00 426 ALA A CA 1
ATOM 3267 C C . ALA A 1 426 ? -13.346 0.932 29.087 1.00 54.00 426 ALA A C 1
ATOM 3269 O O . ALA A 1 426 ? -14.141 1.045 30.009 1.00 54.00 426 ALA A O 1
ATOM 3270 N N . HIS A 1 427 ? -12.144 1.517 29.110 1.00 58.97 427 HIS A N 1
ATOM 3271 C CA . HIS A 1 427 ? -11.640 2.281 30.268 1.00 58.97 427 HIS A CA 1
ATOM 3272 C C . HIS A 1 427 ? -11.127 3.686 29.946 1.00 58.97 427 HIS A C 1
ATOM 3274 O O . HIS A 1 427 ? -10.952 4.497 30.853 1.00 58.97 427 HIS A O 1
ATOM 3280 N N . CYS A 1 428 ? -10.874 3.982 28.673 1.00 66.69 428 CYS A N 1
ATOM 3281 C CA . CYS A 1 428 ? -10.333 5.257 28.241 1.00 66.69 428 CYS A CA 1
ATOM 3282 C C . CYS A 1 428 ? -11.346 5.980 27.344 1.00 66.69 428 CYS A C 1
ATOM 3284 O O . CYS A 1 428 ? -11.940 5.384 26.442 1.00 66.69 428 CYS A O 1
ATOM 3286 N N . ALA A 1 429 ? -11.508 7.282 27.550 1.00 66.19 429 ALA A N 1
ATOM 3287 C CA . ALA A 1 429 ? -12.294 8.163 26.696 1.00 66.19 429 ALA A CA 1
ATOM 3288 C C . ALA A 1 429 ? -11.501 9.436 26.386 1.00 66.19 429 ALA A C 1
ATOM 3290 O O . ALA A 1 429 ? -10.762 9.947 27.231 1.00 66.19 429 ALA A O 1
ATOM 3291 N N . ASP A 1 430 ? -11.685 9.960 25.179 1.00 70.38 430 ASP A N 1
ATOM 3292 C CA . ASP A 1 430 ? -11.235 11.307 24.854 1.00 70.38 430 ASP A CA 1
ATOM 3293 C C . ASP A 1 430 ? -12.368 12.289 25.112 1.00 70.38 430 ASP A C 1
ATOM 3295 O O . ASP A 1 430 ? -13.540 11.980 24.895 1.00 70.38 430 ASP A O 1
ATOM 3299 N N . SER A 1 431 ? -12.014 13.483 25.561 1.00 64.69 431 SER A N 1
ATOM 3300 C CA . SER A 1 431 ? -12.967 14.515 25.934 1.00 64.69 431 SER A CA 1
ATOM 3301 C C . SER A 1 431 ? -12.877 15.744 25.042 1.00 64.69 431 SER A C 1
ATOM 3303 O O . SER A 1 431 ? -11.935 15.935 24.275 1.00 64.69 431 SER A O 1
ATOM 3305 N N . TRP A 1 432 ? -13.904 16.578 25.137 1.00 57.03 432 TRP A N 1
ATOM 3306 C CA . TRP A 1 432 ? -13.962 17.872 24.482 1.00 57.03 432 TRP A CA 1
ATOM 3307 C C . TRP A 1 432 ? -13.270 18.951 25.321 1.00 57.03 432 TRP A C 1
ATOM 3309 O O . TRP A 1 432 ? -13.506 19.043 26.527 1.00 57.03 432 TRP A O 1
ATOM 3319 N N . ASP A 1 433 ? -12.473 19.790 24.660 1.00 59.25 433 ASP A N 1
ATOM 3320 C CA . ASP A 1 433 ? -11.876 20.996 25.227 1.00 59.25 433 ASP A CA 1
ATOM 3321 C C . ASP A 1 433 ? -12.326 22.215 24.407 1.00 59.25 433 ASP A C 1
ATOM 3323 O O . ASP A 1 433 ? -12.044 22.345 23.215 1.00 59.25 433 ASP A O 1
ATOM 3327 N N . SER A 1 434 ? -13.061 23.114 25.062 1.00 52.31 434 SER A N 1
ATOM 3328 C CA . SER A 1 434 ? -13.609 24.332 24.462 1.00 52.31 434 SER A CA 1
ATOM 3329 C C . SER A 1 434 ? -12.554 25.368 24.071 1.00 52.31 434 SER A C 1
ATOM 3331 O O . SER A 1 434 ? -12.872 26.307 23.345 1.00 52.31 434 SER A O 1
ATOM 3333 N N . GLY A 1 435 ? -11.327 25.246 24.584 1.00 54.41 435 GLY A N 1
ATOM 3334 C CA . GLY A 1 435 ? -10.215 26.153 24.295 1.00 54.41 435 GLY A CA 1
ATOM 3335 C C . GLY A 1 435 ? -9.527 25.878 22.958 1.00 54.41 435 GLY A C 1
ATOM 3336 O O . GLY A 1 435 ? -8.620 26.609 22.566 1.00 54.41 435 GLY A O 1
ATOM 3337 N N . TRP A 1 436 ? -9.931 24.823 22.254 1.00 58.59 436 TRP A N 1
ATOM 3338 C CA . TRP A 1 436 ? -9.257 24.380 21.048 1.00 58.59 436 TRP A CA 1
ATOM 3339 C C . TRP A 1 436 ? -9.727 25.144 19.813 1.00 58.59 436 TRP A C 1
ATOM 3341 O O . TRP A 1 436 ? -10.885 25.077 19.400 1.00 58.59 436 TRP A O 1
ATOM 3351 N N . SER A 1 437 ? -8.786 25.840 19.176 1.00 50.09 437 SER A N 1
ATOM 3352 C CA . SER A 1 437 ? -9.025 26.706 18.014 1.00 50.09 437 SER A CA 1
ATOM 3353 C C . SER A 1 437 ? -9.519 25.973 16.762 1.00 50.09 437 SER A C 1
ATOM 3355 O O . SER A 1 437 ? -10.013 26.614 15.838 1.00 50.09 437 SER A O 1
ATOM 3357 N N . ASN A 1 438 ? -9.418 24.641 16.724 1.00 48.47 438 ASN A N 1
ATOM 3358 C CA . ASN A 1 438 ? -9.842 23.816 15.593 1.00 48.47 438 ASN A CA 1
ATOM 3359 C C . ASN A 1 438 ? -11.328 23.400 15.647 1.00 48.47 438 ASN A C 1
ATOM 3361 O O . ASN A 1 438 ? -11.812 22.778 14.702 1.00 48.47 438 ASN A O 1
ATOM 3365 N N . GLY A 1 439 ? -12.054 23.706 16.733 1.00 51.34 439 GLY A N 1
ATOM 3366 C CA . GLY A 1 439 ? -13.470 23.349 16.893 1.00 51.34 439 GLY A CA 1
ATOM 3367 C C . GLY A 1 439 ? -13.751 21.838 16.957 1.00 51.34 439 GLY A C 1
ATOM 3368 O O . GLY A 1 439 ? -14.891 21.419 16.740 1.00 51.34 439 GLY A O 1
ATOM 3369 N N . ARG A 1 440 ? -12.730 21.009 17.214 1.00 55.94 440 ARG A N 1
ATOM 3370 C CA . ARG A 1 440 ? -12.823 19.540 17.251 1.00 55.94 440 ARG A CA 1
ATOM 3371 C C . ARG A 1 440 ? -13.136 19.033 18.670 1.00 55.94 440 ARG A C 1
ATOM 3373 O O . ARG A 1 440 ? -12.961 19.746 19.652 1.00 55.94 440 ARG A O 1
ATOM 3380 N N . ALA A 1 441 ? -13.622 17.794 18.786 1.00 57.31 441 ALA A N 1
ATOM 3381 C CA . ALA A 1 441 ? -13.998 17.164 20.059 1.00 57.31 441 ALA A CA 1
ATOM 3382 C C . ALA A 1 441 ? -13.527 15.702 20.147 1.00 57.31 441 ALA A C 1
ATOM 3384 O O . ALA A 1 441 ? -13.517 14.994 19.136 1.00 57.31 441 ALA A O 1
ATOM 3385 N N . ASN A 1 442 ? -13.210 15.228 21.356 1.00 63.59 442 ASN A N 1
ATOM 3386 C CA . ASN A 1 442 ? -12.876 13.831 21.669 1.00 63.59 442 ASN A CA 1
ATOM 3387 C C . ASN A 1 442 ? -11.654 13.339 20.870 1.00 63.59 442 ASN A C 1
ATOM 3389 O O . ASN A 1 442 ? -10.654 14.042 20.787 1.00 63.59 442 ASN A O 1
ATOM 3393 N N . ALA A 1 443 ? -11.718 12.171 20.227 1.00 61.44 443 ALA A N 1
ATOM 3394 C CA . ALA A 1 443 ? -10.630 11.665 19.385 1.00 61.44 443 ALA A CA 1
ATOM 3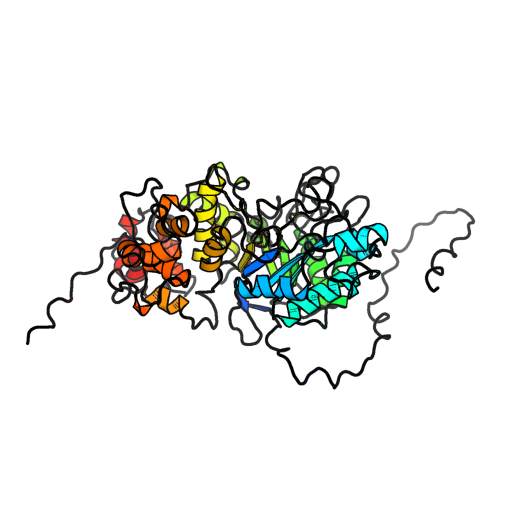395 C C . ALA A 1 443 ? -10.231 12.623 18.254 1.00 61.44 443 ALA A C 1
ATOM 3397 O O . ALA A 1 443 ? -9.068 12.670 17.862 1.00 61.44 443 ALA A O 1
ATOM 3398 N N . ALA A 1 444 ? -11.179 13.429 17.762 1.00 54.16 444 ALA A N 1
ATOM 3399 C CA . ALA A 1 444 ? -10.899 14.463 16.766 1.00 54.16 444 ALA A CA 1
ATOM 3400 C C . ALA A 1 444 ? -10.021 15.585 17.301 1.00 54.16 444 ALA A C 1
ATOM 3402 O O . ALA A 1 444 ? -9.302 16.242 16.551 1.00 54.16 444 ALA A O 1
ATOM 3403 N N . ALA A 1 445 ? -10.123 15.811 18.605 1.00 66.94 445 ALA A N 1
ATOM 3404 C CA . ALA A 1 445 ? -9.268 16.704 19.339 1.00 66.94 445 ALA A CA 1
ATOM 3405 C C . ALA A 1 445 ? -7.907 15.997 19.556 1.00 66.94 445 ALA A C 1
ATOM 3407 O O . ALA A 1 445 ? -6.859 16.409 19.064 1.00 66.94 445 ALA A O 1
ATOM 3408 N N . CYS A 1 446 ? -7.899 14.844 20.204 1.00 75.06 446 CYS A N 1
ATOM 3409 C CA . CYS A 1 446 ? -6.655 14.258 20.690 1.00 75.06 446 CYS A CA 1
ATOM 3410 C C . CYS A 1 446 ? -5.711 13.716 19.601 1.00 75.06 446 CYS A C 1
ATOM 3412 O O . CYS A 1 446 ? -4.494 13.834 19.747 1.00 75.06 446 CYS A O 1
ATOM 3414 N N . ALA A 1 447 ? -6.228 13.177 18.491 1.00 71.19 447 ALA A N 1
ATOM 3415 C CA . ALA A 1 447 ? -5.403 12.597 17.426 1.00 71.19 447 ALA A CA 1
ATOM 3416 C C . ALA A 1 447 ? -4.390 13.584 16.795 1.00 71.19 447 ALA A C 1
ATOM 3418 O O . ALA A 1 447 ? -3.229 13.205 16.621 1.00 71.19 447 ALA A O 1
ATOM 3419 N N . PRO A 1 448 ? -4.738 14.856 16.499 1.00 70.06 448 PRO A N 1
ATOM 3420 C CA . PRO A 1 448 ? -3.762 15.852 16.052 1.00 70.06 448 PRO A CA 1
ATOM 3421 C C . PRO A 1 448 ? -2.566 16.047 16.963 1.00 70.06 448 PRO A C 1
ATOM 3423 O O . PRO A 1 448 ? -1.430 16.197 16.495 1.00 70.06 448 PRO A O 1
ATOM 3426 N N . CYS A 1 449 ? -2.811 15.978 18.262 1.00 76.69 449 CYS A N 1
ATOM 3427 C CA . CYS A 1 449 ? -1.770 16.054 19.258 1.00 76.69 449 CYS A CA 1
ATOM 3428 C C . CYS A 1 449 ? -0.879 14.810 19.271 1.00 76.69 449 CYS A C 1
ATOM 3430 O O . CYS A 1 449 ? 0.053 14.800 20.045 1.00 76.69 449 CYS A O 1
ATOM 3432 N N . LEU A 1 450 ? -1.043 13.794 18.418 1.00 73.12 450 LEU A N 1
ATOM 3433 C CA . LEU A 1 450 ? -0.049 12.720 18.263 1.00 73.12 450 LEU A CA 1
ATOM 3434 C C . LEU A 1 450 ? 1.095 13.091 17.320 1.00 73.12 450 LEU A C 1
ATOM 3436 O O . LEU A 1 450 ? 2.210 12.605 17.486 1.00 73.12 450 LEU A O 1
ATOM 3440 N N . ARG A 1 451 ? 0.892 14.054 16.416 1.00 68.00 451 ARG A N 1
ATOM 3441 C CA . ARG A 1 451 ? 1.934 14.479 15.465 1.00 68.00 451 ARG A CA 1
ATOM 3442 C C . ARG A 1 451 ? 2.342 15.942 15.584 1.00 68.00 451 ARG A C 1
ATOM 3444 O O . ARG A 1 451 ? 3.479 16.289 15.289 1.00 68.00 451 ARG A O 1
ATOM 3451 N N . ASN A 1 452 ? 1.437 16.801 16.036 1.00 68.44 452 ASN A N 1
ATOM 3452 C CA . ASN A 1 452 ? 1.667 18.237 16.086 1.00 68.44 452 ASN A CA 1
ATOM 3453 C C . ASN A 1 452 ? 2.250 18.643 17.455 1.00 68.44 452 ASN A C 1
ATOM 3455 O O . ASN A 1 452 ? 1.540 18.669 18.459 1.00 68.44 452 ASN A O 1
ATOM 3459 N N . ARG A 1 453 ? 3.552 18.963 17.503 1.00 73.00 453 ARG A N 1
ATOM 3460 C CA . ARG A 1 453 ? 4.229 19.439 18.727 1.00 73.00 453 ARG A CA 1
ATOM 3461 C C . ARG A 1 453 ? 3.552 20.673 19.343 1.00 73.00 453 ARG A C 1
ATOM 3463 O O . ARG A 1 453 ? 3.270 20.620 20.539 1.00 73.00 453 ARG A O 1
ATOM 3470 N N . PRO A 1 454 ? 3.214 21.730 18.578 1.00 74.75 454 PRO A N 1
ATOM 3471 C CA . PRO A 1 454 ? 2.414 22.845 19.084 1.00 74.75 454 PRO A CA 1
ATOM 3472 C C . PRO A 1 454 ? 1.115 22.434 19.794 1.00 74.75 454 PRO A C 1
ATOM 3474 O O . PRO A 1 454 ? 0.812 22.984 20.849 1.00 74.75 454 PRO A O 1
ATOM 3477 N N . CYS A 1 455 ? 0.393 21.426 19.286 1.00 74.62 455 CYS A N 1
ATOM 3478 C CA . CYS A 1 455 ? -0.827 20.899 19.926 1.00 74.62 455 CYS A CA 1
ATOM 3479 C C . CYS A 1 455 ? -0.555 20.383 21.352 1.00 74.62 455 CYS A C 1
ATOM 3481 O O . CYS A 1 455 ? -1.377 20.544 22.248 1.00 74.62 455 CYS A O 1
ATOM 3483 N N . ARG A 1 456 ? 0.634 19.814 21.587 1.00 82.75 456 ARG A N 1
ATOM 3484 C CA . ARG A 1 456 ? 1.061 19.252 22.877 1.00 82.75 456 ARG A CA 1
ATOM 3485 C C . ARG A 1 456 ? 1.852 20.219 23.763 1.00 82.75 456 ARG A C 1
ATOM 3487 O O . ARG A 1 456 ? 2.498 19.775 24.711 1.00 82.75 456 ARG A O 1
ATOM 3494 N N . GLY A 1 457 ? 1.901 21.511 23.436 1.00 83.19 457 GLY A N 1
ATOM 3495 C CA . GLY A 1 457 ? 2.776 22.456 24.141 1.00 83.19 457 GLY A CA 1
ATOM 3496 C C . GLY A 1 457 ? 4.267 22.124 23.980 1.00 83.19 457 GLY A C 1
ATOM 3497 O O . GLY A 1 457 ? 5.041 22.290 24.916 1.00 83.19 457 GLY A O 1
ATOM 3498 N N . ASN A 1 458 ? 4.660 21.631 22.800 1.00 81.69 458 ASN A N 1
ATOM 3499 C CA . ASN A 1 458 ? 6.014 21.199 22.424 1.00 81.69 458 ASN A CA 1
ATOM 3500 C C . ASN A 1 458 ? 6.571 19.964 23.150 1.00 81.69 458 ASN A C 1
ATOM 3502 O O . ASN A 1 458 ? 7.741 19.630 22.958 1.00 81.69 458 ASN A O 1
ATOM 3506 N N . LEU A 1 459 ? 5.744 19.246 23.910 1.00 83.06 459 LEU A N 1
ATOM 3507 C CA . LEU A 1 459 ? 6.118 17.961 24.498 1.00 83.06 459 LEU A CA 1
ATOM 3508 C C . LEU A 1 459 ? 6.301 16.869 23.428 1.00 83.06 459 LEU A C 1
ATOM 3510 O O . LEU A 1 459 ? 5.674 16.893 22.353 1.00 83.06 459 LEU A O 1
ATOM 3514 N N . SER A 1 460 ? 7.129 15.869 23.750 1.00 81.38 460 SER A N 1
ATOM 3515 C CA . SER A 1 460 ? 7.130 14.599 23.019 1.00 81.38 460 SER A CA 1
ATOM 3516 C C . SER A 1 460 ? 5.750 13.931 23.131 1.00 81.38 460 SER A C 1
ATOM 3518 O O . SER A 1 460 ? 4.931 14.302 23.978 1.00 81.38 460 SER A O 1
ATOM 3520 N N . VAL A 1 461 ? 5.444 12.974 22.248 1.00 77.81 461 VAL A N 1
ATOM 3521 C CA . VAL A 1 461 ? 4.150 12.268 22.313 1.00 77.81 461 VAL A CA 1
ATOM 3522 C C . VAL A 1 461 ? 4.022 11.514 23.638 1.00 77.81 461 VAL A C 1
ATOM 3524 O O . VAL A 1 461 ? 2.970 11.554 24.270 1.00 77.81 461 VAL A O 1
ATOM 3527 N N . GLU A 1 462 ? 5.114 10.892 24.081 1.00 82.50 462 GLU A N 1
ATOM 3528 C CA . GLU A 1 462 ? 5.187 10.130 25.324 1.00 82.50 462 GLU A CA 1
ATOM 3529 C C . GLU A 1 462 ? 5.011 11.022 26.557 1.00 82.50 462 GLU A C 1
ATOM 3531 O O . GLU A 1 462 ? 4.173 10.722 27.408 1.00 82.50 462 GLU A O 1
ATOM 3536 N N . ASP A 1 463 ? 5.716 12.156 26.623 1.00 87.12 463 ASP A N 1
ATOM 3537 C CA . ASP A 1 463 ? 5.597 13.103 27.740 1.00 87.12 463 ASP A CA 1
ATOM 3538 C C . ASP A 1 463 ? 4.203 13.721 27.811 1.00 87.12 463 ASP A C 1
ATOM 3540 O O . ASP A 1 463 ? 3.639 13.903 28.891 1.00 87.12 463 ASP A O 1
ATOM 3544 N N . TRP A 1 464 ? 3.624 14.047 26.654 1.00 88.19 464 TRP A N 1
ATOM 3545 C CA . TRP A 1 464 ? 2.273 14.583 26.603 1.00 88.19 464 TRP A CA 1
ATOM 3546 C C . TRP A 1 464 ? 1.259 13.555 27.064 1.00 88.19 464 TRP A C 1
ATOM 3548 O O . TRP A 1 464 ? 0.504 13.860 27.979 1.00 88.19 464 TRP A O 1
ATOM 3558 N N . CYS A 1 465 ? 1.285 12.340 26.511 1.00 85.06 465 CYS A N 1
ATOM 3559 C CA . CYS A 1 465 ? 0.386 11.274 26.939 1.00 85.06 465 CYS A CA 1
ATOM 3560 C C . CYS A 1 465 ? 0.559 10.932 28.419 1.00 85.06 465 CYS A C 1
ATOM 3562 O O . CYS A 1 465 ? -0.418 10.570 29.067 1.00 85.06 465 CYS A O 1
ATOM 3564 N N . ASN A 1 466 ? 1.757 11.108 28.984 1.00 85.88 466 ASN A N 1
ATOM 3565 C CA . ASN A 1 466 ? 2.004 10.894 30.403 1.00 85.88 466 ASN A CA 1
ATOM 3566 C C . ASN A 1 466 ? 1.628 12.060 31.321 1.00 85.88 466 ASN A C 1
ATOM 3568 O O . ASN A 1 466 ? 1.588 11.861 32.544 1.00 85.88 466 ASN A O 1
ATOM 3572 N N . ASN A 1 467 ? 1.326 13.243 30.783 1.00 87.31 467 ASN A N 1
ATOM 3573 C CA . ASN A 1 467 ? 0.936 14.382 31.600 1.00 87.31 467 ASN A CA 1
ATOM 3574 C C . ASN A 1 467 ? -0.489 14.211 32.162 1.00 87.31 467 ASN A C 1
ATOM 3576 O O . ASN A 1 467 ? -1.332 13.502 31.609 1.00 87.31 467 ASN A O 1
ATOM 3580 N N . GLY A 1 468 ? -0.765 14.867 33.293 1.00 83.06 468 GLY A N 1
ATOM 3581 C CA . GLY A 1 468 ? -2.037 14.697 34.005 1.00 83.06 468 GLY A CA 1
ATOM 3582 C C . GLY A 1 468 ? -3.264 15.124 33.195 1.00 83.06 468 GLY A C 1
ATOM 3583 O O . GLY A 1 468 ? -4.327 14.533 33.345 1.00 83.06 468 GLY A O 1
ATOM 3584 N N . TRP A 1 469 ? -3.125 16.111 32.306 1.00 84.12 469 TRP A N 1
ATOM 3585 C CA . TRP A 1 469 ? -4.240 16.588 31.490 1.00 84.12 469 TRP A CA 1
ATOM 3586 C C . TRP A 1 469 ? -4.598 15.599 30.373 1.00 84.12 469 TRP A C 1
ATOM 3588 O O . TRP A 1 469 ? -5.775 15.281 30.203 1.00 84.12 469 TRP A O 1
ATOM 3598 N N . ALA A 1 470 ? -3.612 15.073 29.639 1.00 83.94 470 ALA A N 1
ATOM 3599 C CA . ALA A 1 470 ? -3.823 14.153 28.523 1.00 83.94 470 ALA A CA 1
ATOM 3600 C C . ALA A 1 470 ? -4.263 12.769 29.008 1.00 83.94 470 ALA A C 1
ATOM 3602 O O . ALA A 1 470 ? -5.132 12.165 28.386 1.00 83.94 470 ALA A O 1
ATOM 3603 N N . LYS A 1 471 ? -3.761 12.309 30.163 1.00 81.69 471 LYS A N 1
ATOM 3604 C CA . LYS A 1 471 ? -4.245 11.086 30.833 1.00 81.69 471 LYS A CA 1
ATOM 3605 C C . LYS A 1 471 ? -5.740 11.101 31.134 1.00 81.69 471 LYS A C 1
ATOM 3607 O O . LYS A 1 471 ? -6.345 10.040 31.226 1.00 81.69 471 LYS A O 1
ATOM 3612 N N . VAL A 1 472 ? -6.326 12.286 31.288 1.00 76.12 472 VAL A N 1
ATOM 3613 C CA . VAL A 1 472 ? -7.759 12.470 31.551 1.00 76.12 472 VAL A CA 1
ATOM 3614 C C . VAL A 1 472 ? -8.519 12.790 30.268 1.00 76.12 472 VAL A C 1
ATOM 3616 O O . VAL A 1 472 ? -9.600 12.260 30.023 1.00 76.12 472 VAL A O 1
ATOM 3619 N N . SER A 1 473 ? -7.966 13.679 29.448 1.00 77.38 473 SER A N 1
ATOM 3620 C CA . SER A 1 473 ? -8.694 14.304 28.342 1.00 77.38 473 SER A CA 1
ATOM 3621 C C . SER A 1 473 ? -8.467 13.617 27.002 1.00 77.38 473 SER A C 1
ATOM 3623 O O . SER A 1 473 ? -9.310 13.749 26.122 1.00 77.38 473 SER A O 1
ATOM 3625 N N . CYS A 1 474 ? -7.361 12.890 26.859 1.00 80.12 474 CYS A N 1
ATOM 3626 C CA . CYS A 1 474 ? -6.925 12.199 25.645 1.00 80.12 474 CYS A CA 1
ATOM 3627 C C . CYS A 1 474 ? -6.508 10.746 25.917 1.00 80.12 474 CYS A C 1
ATOM 3629 O O . CYS A 1 474 ? -5.670 10.169 25.217 1.00 80.12 474 CYS A O 1
ATOM 3631 N N . SER A 1 475 ? -7.083 10.162 26.971 1.00 79.62 475 SER A N 1
ATOM 3632 C CA . SER A 1 475 ? -6.719 8.847 27.492 1.00 79.62 475 SER A CA 1
ATOM 3633 C C . SER A 1 475 ? -6.920 7.739 26.465 1.00 79.62 475 SER A C 1
ATOM 3635 O O . SER A 1 475 ? -6.122 6.807 26.393 1.00 79.62 475 SER A O 1
ATOM 3637 N N . TRP A 1 476 ? -7.958 7.846 25.633 1.00 76.94 476 TRP A N 1
ATOM 3638 C CA . TRP A 1 476 ? -8.262 6.844 24.626 1.00 76.94 476 TRP A CA 1
ATOM 3639 C C . TRP A 1 476 ? -7.249 6.903 23.494 1.00 76.94 476 TRP A C 1
ATOM 3641 O O . TRP A 1 476 ? -6.625 5.886 23.192 1.00 76.94 476 TRP A O 1
ATOM 3651 N N . THR A 1 477 ? -7.011 8.093 22.939 1.00 75.81 477 THR A N 1
ATOM 3652 C CA . THR A 1 477 ? -5.992 8.295 21.901 1.00 75.81 477 THR A CA 1
ATOM 3653 C C . THR A 1 477 ? -4.612 7.823 22.382 1.00 75.81 477 THR A C 1
ATOM 3655 O O . THR A 1 477 ? -3.932 7.086 21.670 1.00 75.81 477 THR A O 1
ATOM 3658 N N . CYS A 1 478 ? -4.215 8.168 23.610 1.00 79.56 478 CYS A N 1
ATOM 3659 C CA . CYS A 1 478 ? -2.918 7.789 24.176 1.00 79.56 478 CYS A CA 1
ATOM 3660 C C . CYS A 1 478 ? -2.800 6.296 24.536 1.00 79.56 478 CYS A C 1
ATOM 3662 O O . CYS A 1 478 ? -1.762 5.686 24.281 1.00 79.56 478 CYS A O 1
ATOM 3664 N N . CYS A 1 479 ? -3.855 5.670 25.069 1.00 77.38 479 CYS A N 1
ATOM 3665 C CA . CYS A 1 479 ? -3.878 4.222 25.319 1.00 77.38 479 CYS A CA 1
ATOM 3666 C C . CYS A 1 479 ? -3.773 3.437 24.008 1.00 77.38 479 CYS A C 1
ATOM 3668 O O . CYS A 1 479 ? -3.033 2.461 23.901 1.00 77.38 479 CYS A O 1
ATOM 3670 N N . ARG A 1 480 ? -4.463 3.905 22.961 1.00 71.25 480 ARG A N 1
ATOM 3671 C CA . ARG A 1 480 ? -4.408 3.308 21.620 1.00 71.25 480 ARG A CA 1
ATOM 3672 C C . ARG A 1 480 ? -3.059 3.486 20.935 1.00 71.25 480 ARG A C 1
ATOM 3674 O O . ARG A 1 480 ? -2.673 2.613 20.165 1.00 71.25 480 ARG A O 1
ATOM 3681 N N . ALA A 1 481 ? -2.340 4.550 21.272 1.00 67.94 481 ALA A N 1
ATOM 3682 C CA . ALA A 1 481 ? -0.947 4.756 20.899 1.00 67.94 481 ALA A CA 1
ATOM 3683 C C . ALA A 1 481 ? 0.044 3.818 21.606 1.00 67.94 481 ALA A C 1
ATOM 3685 O O . ALA A 1 481 ? 1.225 3.852 21.282 1.00 67.94 481 ALA A O 1
ATOM 3686 N N . GLY A 1 482 ? -0.404 3.008 22.575 1.00 71.50 482 GLY A N 1
ATOM 3687 C CA . GLY A 1 482 ? 0.492 2.219 23.424 1.00 71.50 482 GLY A CA 1
ATOM 3688 C C . GLY A 1 482 ? 1.320 3.078 24.385 1.00 71.50 482 GLY A C 1
ATOM 3689 O O . GLY A 1 482 ? 2.292 2.595 24.951 1.00 71.50 482 GLY A O 1
ATOM 3690 N N . LEU A 1 483 ? 0.943 4.348 24.566 1.00 79.81 483 LEU A N 1
ATOM 3691 C CA . LEU A 1 483 ? 1.650 5.319 25.408 1.00 79.81 483 LEU A CA 1
ATOM 3692 C C . LEU A 1 483 ? 1.059 5.408 26.819 1.00 79.81 483 LEU A C 1
ATOM 3694 O O . LEU A 1 483 ? 1.628 6.066 27.687 1.00 79.81 483 LEU A O 1
ATOM 3698 N N . LEU A 1 484 ? -0.092 4.769 27.038 1.00 77.44 484 LEU A N 1
ATOM 3699 C CA . LEU A 1 484 ? -0.725 4.607 28.340 1.00 77.44 484 LEU A CA 1
ATOM 3700 C C . LEU A 1 484 ? -1.223 3.178 28.513 1.00 77.44 484 LEU A C 1
ATOM 3702 O O . LEU A 1 484 ? -1.839 2.603 27.617 1.00 77.44 484 LEU A O 1
ATOM 3706 N N . GLU A 1 485 ? -1.020 2.642 29.711 1.00 74.25 485 GLU A N 1
ATOM 3707 C CA . GLU A 1 485 ? -1.642 1.388 30.116 1.00 74.25 485 GLU A CA 1
ATOM 3708 C C . GLU A 1 485 ? -3.134 1.611 30.403 1.00 74.25 485 GLU A C 1
ATOM 3710 O O . GLU A 1 485 ? -3.470 2.593 31.077 1.00 74.25 485 GLU A O 1
ATOM 3715 N N . PRO A 1 486 ? -4.039 0.693 30.002 1.00 69.94 486 PRO A N 1
ATOM 3716 C CA . PRO A 1 486 ? -5.481 0.853 30.209 1.00 69.94 486 PRO A CA 1
ATOM 3717 C C . PRO A 1 486 ? -5.880 1.141 31.663 1.00 69.94 486 PRO A C 1
ATOM 3719 O O . PRO A 1 486 ? -6.841 1.860 31.906 1.00 69.94 486 PRO A O 1
ATOM 3722 N N . GLN A 1 487 ? -5.130 0.612 32.636 1.00 71.12 487 GLN A N 1
ATOM 3723 C CA . GLN A 1 487 ? -5.397 0.797 34.071 1.00 71.12 487 GLN A CA 1
ATOM 3724 C C . GLN A 1 487 ? -5.083 2.213 34.577 1.00 71.12 487 GLN A C 1
ATOM 3726 O O . GLN A 1 487 ? -5.511 2.592 35.662 1.00 71.12 487 GLN A O 1
ATOM 3731 N N . THR A 1 488 ? -4.309 2.982 33.810 1.00 71.12 488 THR A N 1
ATOM 3732 C CA . THR A 1 488 ? -3.923 4.359 34.149 1.00 71.12 488 THR A CA 1
ATOM 3733 C C . THR A 1 488 ? -4.860 5.404 33.536 1.00 71.12 488 THR A C 1
ATOM 3735 O O . THR A 1 488 ? -4.699 6.593 33.809 1.00 71.12 488 THR A O 1
ATOM 3738 N N . CYS A 1 489 ? -5.843 4.971 32.733 1.00 67.81 489 CYS A N 1
ATOM 3739 C CA . CYS A 1 489 ? -6.900 5.823 32.196 1.00 67.81 489 CYS A CA 1
ATOM 3740 C C . CYS A 1 489 ? -7.942 6.150 33.271 1.00 67.81 489 CYS A C 1
ATOM 3742 O O . CYS A 1 489 ? -8.352 5.288 34.048 1.00 67.81 489 CYS A O 1
ATOM 3744 N N . GLU A 1 490 ? -8.412 7.396 33.295 1.00 60.56 490 GLU A N 1
ATOM 3745 C CA . GLU A 1 490 ? -9.481 7.796 34.205 1.00 60.56 490 GLU A CA 1
ATOM 3746 C C . GLU A 1 490 ? -10.846 7.300 33.675 1.00 60.56 490 GLU A C 1
ATOM 3748 O O . GLU A 1 490 ? -11.417 7.863 32.743 1.00 60.56 490 GLU A O 1
ATOM 3753 N N . GLU A 1 491 ? -11.394 6.253 34.303 1.00 53.22 491 GLU A N 1
ATOM 3754 C CA . GLU A 1 491 ? -12.668 5.580 33.952 1.00 53.22 491 GLU A CA 1
ATOM 3755 C C . GLU A 1 491 ? -13.907 6.508 34.029 1.00 53.22 491 GLU A C 1
ATOM 3757 O O . GLU A 1 491 ? -15.013 6.179 33.585 1.00 53.22 491 GLU A O 1
ATOM 3762 N N . SER A 1 492 ? -13.733 7.702 34.602 1.00 53.72 492 SER A N 1
ATOM 3763 C CA . SER A 1 492 ? -14.789 8.563 35.139 1.00 53.72 492 SER A CA 1
ATOM 3764 C C . SER A 1 492 ? -15.712 9.206 34.102 1.00 53.72 492 SER A C 1
ATOM 3766 O O . SER A 1 492 ? -16.709 9.822 34.492 1.00 53.72 492 SER A O 1
ATOM 3768 N N . ARG A 1 493 ? -15.436 9.081 32.796 1.00 55.97 493 ARG A N 1
ATOM 3769 C CA . ARG A 1 493 ? -16.176 9.865 31.799 1.00 55.97 493 ARG A CA 1
ATOM 3770 C C . ARG A 1 493 ? -17.375 9.179 31.170 1.00 55.97 493 ARG A C 1
ATOM 3772 O O . ARG A 1 493 ? -18.354 9.892 31.009 1.00 55.97 493 ARG A O 1
ATOM 3779 N N . CYS A 1 494 ? -17.399 7.864 30.925 1.00 57.91 494 CYS A N 1
ATOM 3780 C CA . CYS A 1 494 ? -18.629 7.209 30.432 1.00 57.91 494 CYS A CA 1
ATOM 3781 C C . CYS A 1 494 ? -18.738 5.682 30.637 1.00 57.91 494 CYS A C 1
ATOM 3783 O O . CYS A 1 494 ? -19.843 5.143 30.575 1.00 57.91 494 CYS A O 1
ATOM 3785 N N . GLN A 1 495 ? -17.647 4.940 30.829 1.00 53.62 495 GLN A N 1
ATOM 3786 C CA . GLN A 1 495 ? -17.681 3.508 30.493 1.00 53.62 495 GLN A CA 1
ATOM 3787 C C . GLN A 1 495 ? -18.210 2.568 31.580 1.00 53.62 495 GLN A C 1
ATOM 3789 O O . GLN A 1 495 ? -18.675 1.483 31.248 1.00 53.62 495 GLN A O 1
ATOM 3794 N N . SER A 1 496 ? -18.250 2.975 32.850 1.00 48.88 496 SER A N 1
ATOM 3795 C CA . SER A 1 496 ? -18.772 2.094 33.907 1.00 48.88 496 SER A CA 1
ATOM 3796 C C . SER A 1 496 ? -20.303 2.089 34.033 1.00 48.88 496 SER A C 1
ATOM 3798 O O . SER A 1 496 ? -20.849 1.298 34.800 1.00 48.88 496 SER A O 1
ATOM 3800 N N . ARG A 1 497 ? -21.025 2.974 33.321 1.00 52.31 497 ARG A N 1
ATOM 3801 C CA . ARG A 1 497 ? -22.479 3.180 33.526 1.00 52.31 497 ARG A CA 1
ATOM 3802 C C . ARG A 1 497 ? -23.335 3.295 32.276 1.00 52.31 497 ARG A C 1
ATOM 3804 O O . ARG A 1 497 ? -24.549 3.157 32.394 1.00 52.31 497 ARG A O 1
ATOM 3811 N N . TYR A 1 498 ? -22.742 3.593 31.126 1.00 55.66 498 TYR A N 1
ATOM 3812 C CA . TYR A 1 498 ? -23.484 3.779 29.887 1.00 55.66 498 TYR A CA 1
ATOM 3813 C C . TYR A 1 498 ? -23.256 2.590 28.956 1.00 55.66 498 TYR A C 1
ATOM 3815 O O . TYR A 1 498 ? -22.118 2.195 28.717 1.00 55.66 498 TYR A O 1
ATOM 3823 N N . SER A 1 499 ? -24.340 2.044 28.408 1.00 60.03 499 SER A N 1
ATOM 3824 C CA . SER A 1 499 ? -24.321 1.030 27.353 1.00 60.03 499 SER A CA 1
ATOM 3825 C C . SER A 1 499 ? -25.142 1.509 26.159 1.00 60.03 499 SER A C 1
ATOM 3827 O O . SER A 1 499 ? -26.102 2.268 26.312 1.00 60.03 499 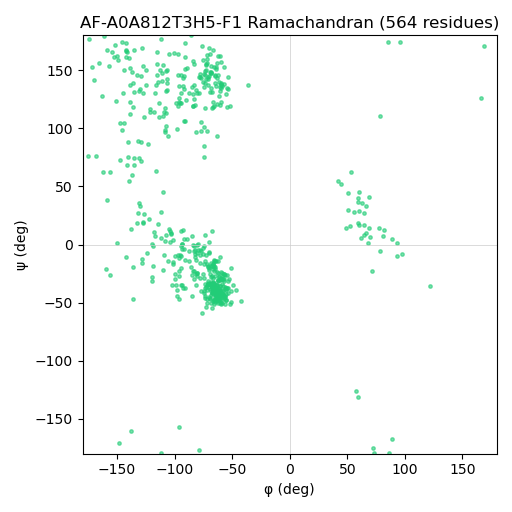SER A O 1
ATOM 3829 N N . ASP A 1 500 ? -24.764 1.061 24.964 1.00 64.19 500 ASP A N 1
ATOM 3830 C CA . ASP A 1 500 ? -25.643 1.139 23.800 1.00 64.19 500 ASP A CA 1
ATOM 3831 C C . ASP A 1 500 ? -26.462 -0.167 23.751 1.00 64.19 500 ASP A C 1
ATOM 3833 O O . ASP A 1 500 ? -25.892 -1.258 23.814 1.00 64.19 500 ASP A O 1
ATOM 3837 N N . ASN A 1 501 ? -27.795 -0.067 23.726 1.00 60.09 501 ASN A N 1
ATOM 3838 C CA . ASN A 1 501 ? -28.709 -1.186 23.997 1.00 60.09 501 ASN A CA 1
ATOM 3839 C C . ASN A 1 501 ? -29.393 -1.713 22.739 1.00 60.09 501 ASN A C 1
ATOM 3841 O O . ASN A 1 501 ? -29.849 -0.933 21.907 1.00 60.09 501 ASN A O 1
ATOM 3845 N N . TYR A 1 502 ? -29.567 -3.037 22.680 1.00 45.53 502 TYR A N 1
ATOM 3846 C CA . TYR A 1 502 ? -30.199 -3.754 21.573 1.00 45.53 502 TYR A CA 1
ATOM 3847 C C . TYR A 1 502 ? -31.673 -3.378 21.308 1.00 45.53 502 TYR A C 1
ATOM 3849 O O . TYR A 1 502 ? -32.494 -3.465 22.215 1.00 45.53 502 TYR A O 1
ATOM 3857 N N . ASP A 1 503 ? -32.011 -3.023 20.056 1.00 54.44 503 ASP A N 1
ATOM 3858 C CA . ASP A 1 503 ? -33.368 -2.861 19.516 1.00 54.44 503 ASP A CA 1
ATOM 3859 C C . ASP A 1 503 ? -33.615 -3.805 18.302 1.00 54.44 503 ASP A C 1
ATOM 3861 O O . ASP A 1 503 ? -33.000 -3.642 17.243 1.00 54.44 503 ASP A O 1
ATOM 3865 N N . PRO A 1 504 ? -34.524 -4.794 18.421 1.00 45.66 504 PRO A N 1
ATOM 3866 C CA . PRO A 1 504 ? -34.833 -5.762 17.363 1.00 45.66 504 PRO A CA 1
ATOM 3867 C C . PRO A 1 504 ? -35.633 -5.198 16.177 1.00 45.66 504 PRO A C 1
ATOM 3869 O O . PRO A 1 504 ? -35.809 -5.904 15.183 1.00 45.66 504 PRO A O 1
ATOM 3872 N N . SER A 1 505 ? -36.134 -3.962 16.257 1.00 51.78 505 SER A N 1
ATOM 3873 C CA . SER A 1 505 ? -36.916 -3.330 15.183 1.00 51.78 505 SER A CA 1
ATOM 3874 C C . SER A 1 505 ? -36.058 -2.749 14.048 1.00 51.78 505 SER A C 1
ATOM 3876 O O . SER A 1 505 ? -36.587 -2.343 13.011 1.00 51.78 505 SER A O 1
ATOM 3878 N N . TRP A 1 506 ? -34.731 -2.734 14.212 1.00 49.53 506 TRP A N 1
ATOM 3879 C CA . TRP A 1 506 ? -33.794 -2.211 13.223 1.00 49.53 506 TRP A CA 1
ATOM 3880 C C . TRP A 1 506 ? -33.617 -3.155 12.019 1.00 49.53 506 TRP A C 1
ATOM 3882 O O . TRP A 1 506 ? -33.369 -4.350 12.211 1.00 49.53 506 TRP A O 1
ATOM 3892 N N . PRO A 1 507 ? -33.621 -2.637 10.771 1.00 40.75 507 PRO A N 1
ATOM 3893 C CA . PRO A 1 507 ? -33.437 -3.451 9.563 1.00 40.75 507 PRO A CA 1
ATOM 3894 C C . PRO A 1 507 ? -32.129 -4.259 9.534 1.00 40.75 507 PRO A C 1
ATOM 3896 O O . PRO A 1 507 ? -32.067 -5.293 8.875 1.00 40.75 507 PRO A O 1
ATOM 3899 N N . SER A 1 508 ? -31.095 -3.805 10.252 1.00 42.97 508 SER A N 1
ATOM 3900 C CA . SER A 1 508 ? -29.765 -4.428 10.312 1.00 42.97 508 SER A CA 1
ATOM 3901 C C . SER A 1 508 ? -29.613 -5.513 11.387 1.00 42.97 508 SER A C 1
ATOM 3903 O O . SER A 1 508 ? -28.619 -6.235 11.367 1.00 42.97 508 SER A O 1
ATOM 3905 N N . ARG A 1 509 ? -30.544 -5.625 12.353 1.00 41.91 509 ARG A N 1
ATOM 3906 C CA . ARG A 1 509 ? -30.460 -6.506 13.546 1.00 41.91 509 ARG A CA 1
ATOM 3907 C C . ARG A 1 509 ? -29.142 -6.432 14.346 1.00 41.91 509 ARG A C 1
ATOM 3909 O O . ARG A 1 509 ? -28.890 -7.298 15.182 1.00 41.91 509 ARG A O 1
ATOM 3916 N N . LEU A 1 510 ? -28.310 -5.421 14.112 1.00 40.16 510 LEU A N 1
ATOM 3917 C CA . LEU A 1 510 ? -27.052 -5.179 14.813 1.00 40.16 510 LEU A CA 1
ATOM 3918 C C . LEU A 1 510 ? -27.242 -4.000 15.748 1.00 40.16 510 LEU A C 1
ATOM 3920 O O . LEU A 1 510 ? -27.753 -2.962 15.330 1.00 40.16 510 LEU A O 1
ATOM 3924 N N . VAL A 1 511 ? -26.799 -4.143 16.994 1.00 55.56 511 VAL A N 1
ATOM 3925 C CA . VAL A 1 511 ? -26.874 -3.047 17.951 1.00 55.56 511 VAL A CA 1
ATOM 3926 C C . VAL A 1 511 ? -25.594 -3.017 18.755 1.00 55.56 511 VAL A C 1
ATOM 3928 O O . VAL A 1 511 ? -25.254 -3.959 19.467 1.00 55.56 511 VAL A O 1
ATOM 3931 N N . ASN A 1 512 ? -24.845 -1.950 18.527 1.00 58.09 512 ASN A N 1
ATOM 3932 C CA . ASN A 1 512 ? -23.578 -1.627 19.152 1.00 58.09 512 ASN A CA 1
ATOM 3933 C C . ASN A 1 512 ? -23.321 -0.124 18.948 1.00 58.09 512 ASN A C 1
ATOM 3935 O O . ASN A 1 512 ? -24.081 0.580 18.277 1.00 58.09 512 ASN A O 1
ATOM 3939 N N . THR A 1 513 ? -22.202 0.355 19.472 1.00 55.94 513 THR A N 1
ATOM 3940 C CA . THR A 1 513 ? -21.737 1.736 19.309 1.00 55.94 513 THR A CA 1
ATOM 3941 C C . THR A 1 513 ? -21.661 2.192 17.852 1.00 55.94 513 THR A C 1
ATOM 3943 O O . THR A 1 513 ? -21.911 3.357 17.562 1.00 55.94 513 THR A O 1
ATOM 3946 N N . SER A 1 514 ? -21.415 1.295 16.895 1.00 49.84 514 SER A N 1
ATOM 3947 C CA . SER A 1 514 ? -21.375 1.645 15.470 1.00 49.84 514 SER A CA 1
ATOM 3948 C C . SER A 1 514 ? -22.744 2.078 14.932 1.00 49.84 514 SER A C 1
ATOM 3950 O O . SER A 1 514 ? -22.823 3.065 14.205 1.00 49.84 514 SER A O 1
ATOM 3952 N N . ALA A 1 515 ? -23.826 1.403 15.324 1.00 58.19 515 ALA A N 1
ATOM 3953 C CA . ALA A 1 515 ? -25.197 1.766 14.950 1.00 58.19 515 ALA A CA 1
ATOM 3954 C C . ALA A 1 515 ? -25.595 3.150 15.497 1.00 58.19 515 ALA A C 1
ATOM 3956 O O . ALA A 1 515 ? -26.126 4.001 14.778 1.00 58.19 515 ALA A O 1
ATOM 3957 N N . CYS A 1 516 ? -25.262 3.404 16.760 1.00 64.69 516 CYS A N 1
ATOM 3958 C CA . CYS A 1 516 ? -25.501 4.688 17.402 1.00 64.69 516 CYS A CA 1
ATOM 3959 C C . CYS A 1 516 ? -24.639 5.813 16.819 1.00 64.69 516 CYS A C 1
ATOM 3961 O O . CYS A 1 516 ? -25.128 6.932 16.683 1.00 64.69 516 CYS A O 1
ATOM 3963 N N . LEU A 1 517 ? -23.391 5.537 16.426 1.00 59.47 517 LEU A N 1
ATOM 3964 C CA . LEU A 1 517 ? -22.518 6.504 15.755 1.00 59.47 517 LEU A CA 1
ATOM 3965 C C . LEU A 1 517 ? -23.045 6.880 14.369 1.00 59.47 517 LEU A C 1
ATOM 3967 O O . LEU A 1 517 ? -23.059 8.064 14.033 1.00 59.47 517 LEU A O 1
ATOM 3971 N N . ILE A 1 518 ? -23.523 5.897 13.598 1.00 56.91 518 ILE A N 1
ATOM 3972 C CA . ILE A 1 518 ? -24.175 6.138 12.303 1.00 56.91 518 ILE A CA 1
ATOM 3973 C C . ILE A 1 518 ? -25.348 7.090 12.502 1.00 56.91 518 ILE A C 1
ATOM 3975 O O . ILE A 1 518 ? -25.410 8.130 11.852 1.00 56.91 518 ILE A O 1
ATOM 3979 N N . CYS A 1 519 ? -26.232 6.793 13.453 1.00 65.69 519 CYS A N 1
ATOM 3980 C CA . CYS A 1 519 ? -27.380 7.650 13.704 1.00 65.69 519 CYS A CA 1
ATOM 3981 C C . CYS A 1 519 ? -26.990 9.009 14.266 1.00 65.69 519 CYS A C 1
ATOM 3983 O O . CYS A 1 519 ? -27.530 10.011 13.831 1.00 65.69 519 CYS A O 1
ATOM 3985 N N . LEU A 1 520 ? -25.987 9.109 15.133 1.00 66.06 520 LEU A N 1
ATOM 3986 C CA . LEU A 1 520 ? -25.493 10.400 15.605 1.00 66.06 520 LEU A CA 1
ATOM 3987 C C . LEU A 1 520 ? -24.991 11.300 14.457 1.00 66.06 520 LEU A C 1
ATOM 3989 O O . LEU A 1 520 ? -25.055 12.530 14.550 1.00 66.06 520 LEU A O 1
ATOM 3993 N N . GLN A 1 521 ? -24.493 10.712 13.369 1.00 60.78 521 GLN A N 1
ATOM 3994 C CA . GLN A 1 521 ? -23.983 11.442 12.211 1.00 60.78 521 GLN A CA 1
ATOM 3995 C C . GLN A 1 521 ? -25.059 11.692 11.140 1.00 60.78 521 GLN A C 1
ATOM 3997 O O . GLN A 1 521 ? -25.110 12.798 10.599 1.00 60.78 521 GLN A O 1
ATOM 4002 N N . ASP A 1 522 ? -25.960 10.740 10.906 1.00 64.25 522 ASP A N 1
ATOM 4003 C CA . ASP A 1 522 ? -27.003 10.773 9.875 1.00 64.25 522 ASP A CA 1
ATOM 4004 C C . ASP A 1 522 ? -28.243 11.572 10.323 1.00 64.25 522 ASP A C 1
ATOM 4006 O O . ASP A 1 522 ? -28.888 11.262 11.325 1.00 64.25 522 ASP A O 1
ATOM 4010 N N . GLU A 1 523 ? -28.596 12.632 9.593 1.00 68.75 523 GLU A N 1
ATOM 4011 C CA . GLU A 1 523 ? -29.754 13.468 9.935 1.00 68.75 523 GLU A CA 1
ATOM 4012 C C . GLU A 1 523 ? -31.093 12.756 9.753 1.00 68.75 523 GLU A C 1
ATOM 4014 O O . GLU A 1 523 ? -31.994 12.983 10.556 1.00 68.75 523 GLU A O 1
ATOM 4019 N N . GLN A 1 524 ? -31.232 11.868 8.770 1.00 71.19 524 GLN A N 1
ATOM 4020 C CA . GLN A 1 524 ? -32.461 11.098 8.587 1.00 71.19 524 GLN A CA 1
ATOM 4021 C C . GLN A 1 524 ? -32.657 10.125 9.748 1.00 71.19 524 GLN A C 1
ATOM 4023 O O . GLN A 1 524 ? -33.760 10.057 10.294 1.00 71.19 524 GLN A O 1
ATOM 4028 N N . CYS A 1 525 ? -31.592 9.455 10.207 1.00 72.25 525 CYS A N 1
ATOM 4029 C CA . CYS A 1 525 ? -31.705 8.581 11.376 1.00 72.25 525 CYS A CA 1
ATOM 4030 C C . CYS A 1 525 ? -32.058 9.359 12.659 1.00 72.25 525 CYS A C 1
ATOM 4032 O O . CYS A 1 525 ? -32.834 8.883 13.489 1.00 72.25 525 CYS A O 1
ATOM 4034 N N . ARG A 1 526 ? -31.562 10.596 12.822 1.00 86.69 526 ARG A N 1
ATOM 4035 C CA . ARG A 1 526 ? -31.938 11.449 13.971 1.00 86.69 526 ARG A CA 1
ATOM 4036 C C . ARG A 1 526 ? -33.342 12.032 13.880 1.00 86.69 526 ARG A C 1
ATOM 4038 O O . ARG A 1 526 ? -33.729 12.780 14.782 1.00 86.69 526 ARG A O 1
ATOM 4045 N N . GLY A 1 527 ? -34.087 11.760 12.808 1.00 84.75 527 GLY A N 1
ATOM 4046 C CA . GLY A 1 527 ? -35.344 12.449 12.522 1.00 84.75 527 GLY A CA 1
ATOM 4047 C C . GLY A 1 527 ? -35.132 13.958 12.386 1.00 84.75 527 GLY A C 1
ATOM 4048 O O . GLY A 1 527 ? -35.899 14.744 12.935 1.00 84.75 527 GLY A O 1
ATOM 4049 N N . PHE A 1 528 ? -34.036 14.347 11.735 1.00 83.00 528 PHE A N 1
ATOM 4050 C CA . PHE A 1 528 ? -33.576 15.717 11.499 1.00 83.00 528 PHE A CA 1
ATOM 4051 C C . PHE A 1 528 ? -33.290 16.538 12.770 1.00 83.00 528 PHE A C 1
ATOM 4053 O O . PHE A 1 528 ? -33.172 17.762 12.724 1.00 83.00 528 PHE A O 1
ATOM 4060 N N . ARG A 1 529 ? -33.134 15.883 13.929 1.00 84.19 529 ARG A N 1
ATOM 4061 C CA . ARG A 1 529 ? -32.722 16.539 15.181 1.00 84.19 529 ARG A CA 1
ATOM 4062 C C . ARG A 1 529 ? -31.237 16.887 15.155 1.00 84.19 529 ARG A C 1
ATOM 4064 O O . ARG A 1 529 ? -30.420 16.119 14.647 1.00 84.19 529 ARG A O 1
ATOM 4071 N N . SER A 1 530 ? -30.852 17.989 15.803 1.00 80.38 530 SER A N 1
ATOM 4072 C CA . SER A 1 530 ? -29.437 18.291 16.077 1.00 80.38 530 SER A CA 1
ATOM 4073 C C . SER A 1 530 ? -28.792 17.183 16.924 1.00 80.38 530 SER A C 1
ATOM 4075 O O . SER A 1 530 ? -29.493 16.453 17.620 1.00 80.38 530 SER A O 1
ATOM 4077 N N . ARG A 1 531 ? -27.462 17.025 16.885 1.00 75.88 531 ARG A N 1
ATOM 4078 C CA . ARG A 1 531 ? -26.768 15.916 17.579 1.00 75.88 531 ARG A CA 1
ATOM 4079 C C . ARG A 1 531 ? -27.022 15.938 19.085 1.00 75.88 531 ARG A C 1
ATOM 4081 O O . ARG A 1 531 ? -27.373 14.922 19.671 1.00 75.88 531 ARG A O 1
ATOM 4088 N N . SER A 1 532 ? -26.963 17.132 19.672 1.00 77.94 532 SER A N 1
ATOM 4089 C CA . SER A 1 532 ? -27.306 17.370 21.075 1.00 77.94 532 SER A CA 1
ATOM 4090 C C . SER A 1 532 ? -28.785 17.078 21.373 1.00 77.94 532 SER A C 1
ATOM 4092 O O . SER A 1 532 ? -29.091 16.384 22.342 1.00 77.94 532 SER A O 1
ATOM 4094 N N . SER A 1 533 ? -29.714 17.526 20.518 1.00 82.44 533 SER A N 1
ATOM 4095 C CA . SER A 1 533 ? -31.152 17.264 20.700 1.00 82.44 533 SER A CA 1
ATOM 4096 C C . SER A 1 533 ? -31.511 15.786 20.529 1.00 82.44 533 SER A C 1
ATOM 4098 O O . SER A 1 533 ? -32.394 15.272 21.212 1.00 82.44 533 SER A O 1
ATOM 4100 N N . TRP A 1 534 ? -30.825 15.082 19.632 1.00 88.62 534 TRP A N 1
ATOM 4101 C CA . TRP A 1 534 ? -30.992 13.649 19.459 1.00 88.62 534 TRP A CA 1
ATOM 4102 C C . TRP A 1 534 ? -30.447 12.891 20.664 1.00 88.62 534 TRP A C 1
ATOM 4104 O O . TRP A 1 534 ? -31.163 12.062 21.211 1.00 88.62 534 TRP A O 1
ATOM 4114 N N . CYS A 1 535 ? -29.251 13.229 21.148 1.00 79.12 535 CYS A N 1
ATOM 4115 C CA . CYS A 1 535 ? -28.651 12.571 22.309 1.00 79.12 535 CYS A CA 1
ATOM 4116 C C . CYS A 1 535 ? -29.377 12.806 23.635 1.00 79.12 535 CYS A C 1
ATOM 4118 O O . CYS A 1 535 ? -29.251 12.007 24.558 1.00 79.12 535 CYS A O 1
ATOM 4120 N N . THR A 1 536 ? -30.166 13.874 23.720 1.00 81.75 536 THR A N 1
ATOM 4121 C CA . THR A 1 536 ? -31.068 14.141 24.850 1.00 81.75 536 THR A CA 1
ATOM 4122 C C . THR A 1 536 ? -32.484 13.609 24.616 1.00 81.75 536 THR A C 1
ATOM 4124 O O . THR A 1 536 ? -33.348 13.756 25.479 1.00 81.75 536 THR A O 1
ATOM 4127 N N . SER A 1 537 ? -32.745 12.969 23.469 1.00 86.56 537 SER A N 1
ATOM 4128 C CA . SER A 1 537 ? -34.031 12.327 23.212 1.00 86.56 537 SER A CA 1
ATOM 4129 C C . SER A 1 537 ? -34.220 11.107 24.121 1.00 86.56 537 SER A C 1
ATOM 4131 O O . SER A 1 537 ? -33.248 10.404 24.403 1.00 86.56 537 SER A O 1
ATOM 4133 N N . PRO A 1 538 ? -35.464 10.793 24.531 1.00 83.31 538 PRO A N 1
ATOM 4134 C CA . PRO A 1 538 ? -35.744 9.605 25.339 1.00 83.31 538 PRO A CA 1
ATOM 4135 C C . PRO A 1 538 ? -35.213 8.313 24.707 1.00 83.31 538 PRO A C 1
ATOM 4137 O O . PRO A 1 538 ? -34.694 7.444 25.405 1.00 83.31 538 PRO A O 1
ATOM 4140 N N . TRP A 1 539 ? -35.295 8.225 23.375 1.00 79.88 539 TRP A N 1
ATOM 4141 C CA . TRP A 1 539 ? -34.830 7.071 22.616 1.00 79.88 539 TRP A CA 1
ATOM 4142 C C . TRP A 1 539 ? -33.301 6.928 22.681 1.00 79.88 539 TRP A C 1
ATOM 4144 O O . TRP A 1 539 ? -32.803 5.907 23.148 1.00 79.88 539 TRP A O 1
ATOM 4154 N N . ALA A 1 540 ? -32.534 7.963 22.315 1.00 78.75 540 ALA A N 1
ATOM 4155 C CA . ALA A 1 540 ? -31.068 7.885 22.350 1.00 78.75 540 ALA A CA 1
ATOM 4156 C C . ALA A 1 540 ? -30.525 7.773 23.783 1.00 78.75 540 ALA A C 1
ATOM 4158 O O . ALA A 1 540 ? -29.535 7.085 24.014 1.00 78.75 540 ALA A O 1
ATOM 4159 N N . ALA A 1 541 ? -31.206 8.380 24.758 1.00 76.62 541 ALA A N 1
ATOM 4160 C CA . ALA A 1 541 ? -30.872 8.239 26.170 1.00 76.62 541 ALA A CA 1
ATOM 4161 C C . ALA A 1 541 ? -31.070 6.806 26.693 1.00 76.62 541 ALA A C 1
ATOM 4163 O O . ALA A 1 541 ? -30.498 6.467 27.721 1.00 76.62 541 ALA A O 1
ATOM 4164 N N . THR A 1 542 ? -31.859 5.972 26.011 1.00 74.12 542 THR A N 1
ATOM 4165 C CA . THR A 1 542 ? -32.051 4.556 26.365 1.00 74.12 542 THR A CA 1
ATOM 4166 C C . THR A 1 542 ? -31.184 3.625 25.519 1.00 74.12 542 THR A C 1
ATOM 4168 O O . THR A 1 542 ? -30.717 2.614 26.031 1.00 74.12 542 THR A O 1
ATOM 4171 N N . HIS A 1 543 ? -30.949 3.945 24.243 1.00 74.50 543 HIS A N 1
ATOM 4172 C CA . HIS A 1 543 ? -30.320 3.017 23.295 1.00 74.50 543 HIS A CA 1
ATOM 4173 C C . HIS A 1 543 ? -28.902 3.388 22.870 1.00 74.50 543 HIS A C 1
ATOM 4175 O O . HIS A 1 543 ? -28.162 2.507 22.452 1.00 74.50 543 HIS A O 1
ATOM 4181 N N . CYS A 1 544 ? -28.514 4.655 22.994 1.00 72.75 544 CYS A N 1
ATOM 4182 C CA . CYS A 1 544 ? -27.244 5.185 22.500 1.00 72.75 544 CYS A CA 1
ATOM 4183 C C . CYS A 1 544 ? -26.501 5.988 23.570 1.00 72.75 544 CYS A C 1
ATOM 4185 O O . CYS A 1 544 ? -25.853 6.994 23.280 1.00 72.75 544 CYS A O 1
ATOM 4187 N N . GLN A 1 545 ? -26.647 5.583 24.831 1.00 71.06 545 GLN A N 1
ATOM 4188 C CA . GLN A 1 545 ? -26.195 6.349 25.983 1.00 71.06 545 GLN A CA 1
ATOM 4189 C C . GLN A 1 545 ? -24.668 6.444 26.035 1.00 71.06 545 GLN A C 1
ATOM 4191 O O . GLN A 1 545 ? -24.132 7.516 26.323 1.00 71.06 545 GLN A O 1
ATOM 4196 N N . LEU A 1 546 ? -23.969 5.355 25.695 1.00 66.12 546 LEU A N 1
ATOM 4197 C CA . LEU A 1 546 ? -22.511 5.333 25.639 1.00 66.12 546 LEU A CA 1
ATOM 4198 C C . LEU A 1 546 ? -22.025 6.190 24.476 1.00 66.12 546 LEU A C 1
ATOM 4200 O O . LEU A 1 546 ? -21.162 7.044 24.670 1.00 66.12 546 LEU A O 1
ATOM 4204 N N . THR A 1 547 ? -22.626 6.036 23.296 1.00 66.19 547 THR A N 1
ATOM 4205 C CA . THR A 1 547 ? -22.297 6.856 22.122 1.00 66.19 547 THR A CA 1
ATOM 4206 C C . THR A 1 547 ? -22.543 8.347 22.373 1.00 66.19 547 THR A C 1
ATOM 4208 O O . THR A 1 547 ? -21.713 9.186 22.038 1.00 66.19 547 THR A O 1
ATOM 4211 N N . CYS A 1 548 ? -23.658 8.709 23.002 1.00 69.00 548 CYS A N 1
ATOM 4212 C CA . CYS A 1 548 ? -24.006 10.101 23.277 1.00 69.00 548 CYS A CA 1
ATOM 4213 C C . CYS A 1 548 ? -23.175 10.729 24.396 1.00 69.00 548 CYS A C 1
ATOM 4215 O O . CYS A 1 548 ? -22.853 11.917 24.328 1.00 69.00 548 CYS A O 1
ATOM 4217 N N . CYS A 1 549 ? -22.798 9.937 25.398 1.00 65.31 549 CYS A N 1
ATOM 4218 C CA . CYS A 1 549 ? -21.869 10.356 26.438 1.00 65.31 549 CYS A CA 1
ATOM 4219 C C . CYS A 1 549 ? -20.455 10.542 25.869 1.00 65.31 549 CYS A C 1
ATOM 4221 O O . CYS A 1 549 ? -19.866 11.609 26.021 1.00 65.31 549 CYS A O 1
ATOM 4223 N N . THR A 1 550 ? -19.935 9.549 25.137 1.00 53.97 550 THR A N 1
ATOM 4224 C CA . THR A 1 550 ? -18.598 9.607 24.514 1.00 53.97 550 THR A CA 1
ATOM 4225 C C . THR A 1 550 ? -18.503 10.689 23.445 1.00 53.97 550 THR A C 1
ATOM 4227 O O . THR A 1 550 ? -17.435 11.248 23.231 1.00 53.97 550 THR A O 1
ATOM 4230 N N . ALA A 1 551 ? -19.618 11.047 22.809 1.00 57.72 551 ALA A N 1
ATOM 4231 C CA . ALA A 1 551 ? -19.701 12.183 21.903 1.00 57.72 551 ALA A CA 1
ATOM 4232 C C . ALA A 1 551 ? -19.841 13.550 22.606 1.00 57.72 551 ALA A C 1
ATOM 4234 O O . ALA A 1 551 ? -19.913 14.571 21.925 1.00 57.72 551 ALA A O 1
ATOM 4235 N N . GLY A 1 552 ? -19.857 13.594 23.943 1.00 59.31 552 GLY A N 1
ATOM 4236 C CA . GLY A 1 552 ? -19.901 14.830 24.731 1.00 59.31 552 GLY A CA 1
ATOM 4237 C C . GLY A 1 552 ? -21.277 15.496 24.798 1.00 59.31 552 GLY A C 1
ATOM 4238 O O . GLY A 1 552 ? -21.383 16.651 25.204 1.00 59.31 552 GLY A O 1
ATOM 4239 N N . PHE A 1 553 ? -22.344 14.795 24.404 1.00 68.69 553 PHE A N 1
ATOM 4240 C CA . PHE A 1 553 ? -23.708 15.333 24.406 1.00 68.69 553 PHE A CA 1
ATOM 4241 C C . PHE A 1 553 ? -24.495 14.999 25.681 1.00 68.69 553 PHE A C 1
ATOM 4243 O O . PHE A 1 553 ? -25.581 15.543 25.880 1.00 68.69 553 PHE A O 1
ATOM 4250 N N . VAL A 1 554 ? -23.962 14.123 26.541 1.00 64.06 554 VAL A N 1
ATOM 4251 C CA . VAL A 1 554 ? -24.554 13.733 27.830 1.00 64.06 554 VAL A CA 1
ATOM 4252 C C . VAL A 1 554 ? -23.463 13.733 28.903 1.00 64.06 554 VAL A C 1
ATOM 4254 O O . VAL A 1 554 ? -22.391 13.176 28.695 1.00 64.06 554 VAL A O 1
ATOM 4257 N N . ALA A 1 555 ? -23.727 14.365 30.049 1.00 55.75 555 ALA A N 1
ATOM 4258 C CA . ALA A 1 555 ? -22.787 14.418 31.169 1.00 55.75 555 ALA A CA 1
ATOM 4259 C C . ALA A 1 555 ? -22.798 13.109 31.987 1.00 55.75 555 ALA A C 1
ATOM 4261 O O . ALA A 1 555 ? -23.881 12.551 32.196 1.00 55.75 555 ALA A O 1
ATOM 4262 N N . PRO A 1 556 ? -21.648 12.651 32.522 1.00 53.41 556 PRO A N 1
ATOM 4263 C CA . PRO A 1 556 ? -21.600 11.480 33.388 1.00 53.41 556 PRO A CA 1
ATOM 4264 C C . PRO A 1 556 ? -22.438 11.667 34.658 1.00 53.41 556 PRO A C 1
ATOM 4266 O O . PRO A 1 556 ? -22.364 12.692 35.342 1.00 53.41 556 PRO A O 1
ATOM 4269 N N . SER A 1 557 ? -23.270 10.673 34.984 1.00 47.84 557 SER A N 1
ATOM 4270 C CA . SER A 1 557 ? -24.178 10.763 36.132 1.00 47.84 557 SER A CA 1
ATOM 4271 C C . SER A 1 557 ? -23.418 10.797 37.469 1.00 47.84 557 SER A C 1
ATOM 4273 O O . SER A 1 557 ? -22.689 9.872 37.830 1.00 47.84 557 SER A O 1
ATOM 4275 N N . LYS A 1 558 ? -23.641 11.853 38.264 1.00 38.28 558 LYS A N 1
ATOM 4276 C CA . LYS A 1 558 ? -23.156 11.981 39.649 1.00 38.28 558 LYS A CA 1
ATOM 4277 C C . LYS A 1 558 ? -23.962 11.084 40.601 1.00 38.28 558 LYS A C 1
ATOM 4279 O O . LYS A 1 558 ? -24.807 11.582 41.339 1.00 38.28 558 LYS A O 1
ATOM 4284 N N . LYS A 1 559 ? -23.749 9.766 40.609 1.00 38.31 559 LYS A N 1
ATOM 4285 C CA . LYS A 1 559 ? -24.354 8.893 41.642 1.00 38.31 559 LYS A CA 1
ATOM 4286 C C . LYS A 1 559 ? -23.426 7.777 42.118 1.00 38.31 559 LYS A C 1
ATOM 4288 O O . LYS A 1 559 ? -23.706 6.611 41.876 1.00 38.31 559 LYS A O 1
ATOM 4293 N N . SER A 1 560 ? -22.352 8.105 42.829 1.00 33.84 560 SER A N 1
ATOM 4294 C CA . SER A 1 560 ? -21.744 7.193 43.818 1.00 33.84 560 SER A CA 1
ATOM 4295 C C . SER A 1 560 ? -20.721 7.936 44.672 1.00 33.84 560 SER A C 1
ATOM 4297 O O . SER A 1 560 ? -19.521 7.794 44.488 1.00 33.84 560 SER A O 1
ATOM 4299 N N . ALA A 1 561 ? -21.217 8.735 45.612 1.00 30.39 561 ALA A N 1
ATOM 4300 C CA . ALA A 1 561 ? -20.436 9.215 46.752 1.00 30.39 561 ALA A CA 1
ATOM 4301 C C . ALA A 1 561 ? -21.092 8.802 48.086 1.00 30.39 561 ALA A C 1
ATOM 4303 O O . ALA A 1 561 ? -20.870 9.438 49.103 1.00 30.39 561 ALA A O 1
ATOM 4304 N N . SER A 1 562 ? -21.936 7.760 48.089 1.00 32.62 562 SER A N 1
ATOM 4305 C CA . SER A 1 562 ? -22.731 7.380 49.270 1.00 32.62 562 SER A CA 1
ATOM 4306 C C . SER A 1 562 ? -22.581 5.913 49.689 1.00 32.62 562 SER A C 1
ATOM 4308 O O . SER A 1 562 ? -23.496 5.362 50.286 1.00 32.62 562 SER A O 1
ATOM 4310 N N . LEU A 1 563 ? -21.454 5.265 49.383 1.00 31.81 563 LEU A N 1
ATOM 4311 C CA . LEU A 1 563 ? -21.199 3.878 49.812 1.00 31.81 563 LEU A CA 1
ATOM 4312 C C . LEU A 1 563 ? -19.859 3.677 50.535 1.00 31.81 563 LEU A C 1
ATOM 4314 O O . LEU A 1 563 ? -19.403 2.555 50.691 1.00 31.81 563 LEU A O 1
ATOM 4318 N N . PHE A 1 564 ? -19.273 4.762 51.039 1.00 29.00 564 PHE A N 1
ATOM 4319 C CA . PHE A 1 564 ? -18.200 4.723 52.032 1.00 29.00 564 PHE A CA 1
ATOM 4320 C C . PHE A 1 564 ? -18.558 5.682 53.163 1.00 29.00 564 PHE A C 1
ATOM 4322 O O . PHE A 1 564 ? -18.068 6.803 53.202 1.00 29.00 564 PHE A O 1
ATOM 4329 N N . LEU A 1 565 ? -19.507 5.266 54.000 1.00 33.25 565 LEU A N 1
ATOM 4330 C CA . LEU A 1 565 ? -19.709 5.699 55.387 1.00 33.25 565 LEU A CA 1
ATOM 4331 C C . LEU A 1 565 ? -20.855 4.853 55.964 1.00 33.25 565 LEU A C 1
ATOM 4333 O O . LEU A 1 565 ? -21.999 5.300 56.039 1.00 33.25 565 LEU A O 1
ATOM 4337 N N . GLN A 1 566 ? -20.529 3.603 56.292 1.00 30.95 566 GLN A N 1
ATOM 4338 C CA . GLN A 1 566 ? -21.031 2.847 57.443 1.00 30.95 566 GLN A CA 1
ATOM 4339 C C . GLN A 1 566 ? -20.108 1.658 57.682 1.00 30.95 566 GLN A C 1
ATOM 4341 O O . GLN A 1 566 ? -19.826 0.941 56.696 1.00 30.95 566 GLN A O 1
#

Radius of gyration: 25.84 Å; Cα contacts (8 Å, |Δi|>4): 1122; chains: 1; bounding box: 65×61×110 Å

pLDDT: mean 80.08, std 21.72, range [25.14, 98.94]

Mean predicted aligned error: 12.95 Å

Foldseek 3Di:
DPDDPPPPPDDDDDDDDDDDDDDDDDDPPPPPPDDDDPDPPPPPDDDLQQLFWFWDFQFIAGNVFAGDFAQEFEFEFLAAPQNATPDLLQAPLLQLLVLCVVLLGQAYEYEHALCCQLVQDFRDQVCCNVRHVNPNVCHRPTSVVNVVVNLVSNVVSRHAYEYEHEFHPRFDDDDLEPQGLALAGPVRHLVSLLVSLLSVLLVCLVPSSHAEYESYFANAHHPPVGGADDDPDDDRHLLVSLQVSLQSSCVNRVRHAYEYADYRRSQAPLSLLPDNRDHPRHRRYEYEHEDELVVCVVCQLVLLVVLVSSCNRPVVCCPGPGPSGYHYEHAEYWDFPPPQDGSRLRVVLSVLLSCQVSLHRYYYPHADQADHDHDPGDHLHGDRIHLDHSSSNDGPPNRLVSLLSLLSSDGQDGPPPPDCLVLLVQQAWAAQDPPDPSPDTTSSLQSSVSRHCVSQVNDHNLVSCPDPCCLAHVVSSCVSSVSDRSVSRHSQQARPPDAQDFDCVDPVSDAHLVVLVCLLSDCVSLVNDHSLRSCPDPVCVVHVVRNCSSRVSDGGDPPDPPDPDD

Secondary structure (DSSP, 8-state):
----SSS--------------PPPPPPTTSS--S----TTSSTTSS-HHHH--EEETTEEE-TTS-B---EEEE--STTSGGG--TTTTTS-HHHHHHHHHHTT--EEEEEEEHHHHHH-PBPPTTTHHHHHTT-GGGTT-BHHHHHHHHHHHHHHTT-EEEEEEEESSSS----TTSS-SSS--SSS-HHHHHHHHHHHHHHHTT-TTEEEEES-TT---BTTTB--BSSS-STTBHHHHHHHHHHHHHHH-TT-EEEEE-BTTTTB-GGGGTS----SSTT-EEEEEEE-TTTSGGGTT-HHHHHHHHHHHTGGGG-TTSTT---EEEEEE---TT--SSHHHHHHHHHHHHHHHHT-EEEES---SBPPS-SSS-TTPBPSS-SB-TTSSSBGGGSHHHHHHHTTSS--SSTT--SHHHHHHHH--B---TT-TT---THHHHGGGGT-TGGGTT--HHHHHHSHHHHHHBHHHHHHTTSS-GGGS-GGGTTTT--B---TTSTT---SHHHHHHHHH-TTTTTT--HHHHHTSHHHHHHBHHHHHHTTSSPPP---SSSS--

Sequence (566 aa):
MVASACRSSCGAAPAELHWGAVAACPPAEALGRAFAVDAAAVDAAVGTTTAKKRTQGRWIVDATGTRVKLACVNWAGAEVKDGIVGGLQARNVTSIAATFKSMGFNCVRFPWSVWMVQTNPQVPDDLQESLLAANPQLMGLRTLEVLDAVIDACASVQLLIFLDNHVSDGTWCCSDFDENGLWYNSRWPTRDWLEAHVTLAARYARRPWVVGTELRNEVRASAPGGAPHWGGGGPNDWHAAATEAGNAILAVNPEILIAVGGINYGKDLSGVYRLPVKLDKPNKLVYTAHSYSWSYPWLADRYQALHGQLGKDWGFIVQEQRPFTAPVWVSEFGTFSDCHKDSCANWWPDFLQYLLQGDFDWAVWHGDGTWSRDDLHPFHGPTNYGVLAADWQTPAASGELLAALQTVQAPWSGPGVNSSAQRCNAHCADSWDSGWSNGRANAAACAPCLRNRPCRGNLSVEDWCNNGWAKVSCSWTCCRAGLLEPQTCEESRCQSRYSDNYDPSWPSRLVNTSACLICLQDEQCRGFRSRSSWCTSPWAATHCQLTCCTAGFVAPSKKSASLFLQ